Protein AF-0000000077053468 (afdb_homodimer)

InterPro domains:
  IPR000760 Inositol monophosphatase-like [PF00459] (34-292)
  IPR000760 Inositol monophosphatase-like [PR00377] (64-84)
  IPR000760 Inositol monophosphatase-like [PR00377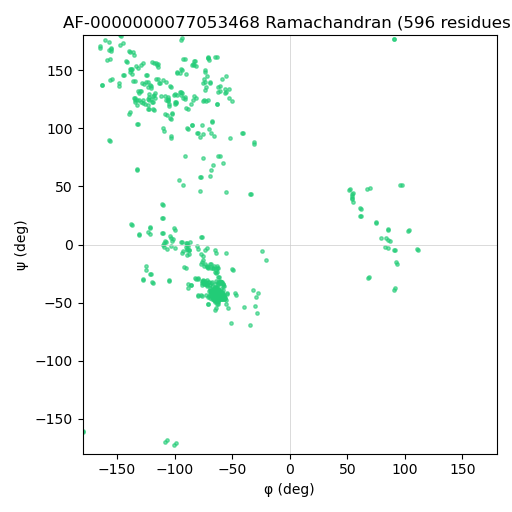] (86-102)
  IPR000760 Inositol monophosphatase-like [PR00377] (115-131)
  IPR000760 Inositol monophosphatase-like [PR00377] (164-187)
  IPR000760 Inositol monophosphatase-like [PR00377] (210-231)
  IPR000760 Inositol monophosphatase-like [PR00377] (241-265)
  IPR020583 Inositol monophosphatase, metal-binding site [PS00629] (115-128)
  IPR033942 Inositol monophosphatase [cd01639] (38-279)

Structure (mmCIF, N/CA/C/O backbone):
data_AF-0000000077053468-model_v1
#
loop_
_entity.id
_entity.type
_entity.pdbx_description
1 polymer Inositol-1-monophosphatase
#
loop_
_atom_site.group_PDB
_atom_site.id
_atom_site.type_symbol
_atom_site.label_atom_id
_atom_site.label_alt_id
_atom_site.label_comp_id
_atom_site.label_asym_id
_atom_site.label_entity_id
_atom_site.label_seq_id
_atom_site.pdbx_PDB_ins_code
_atom_site.Cartn_x
_atom_site.Cartn_y
_atom_site.Cartn_z
_atom_site.occupancy
_atom_site.B_iso_or_equiv
_atom_site.auth_seq_id
_atom_site.auth_comp_id
_atom_site.auth_asym_id
_atom_site.auth_atom_id
_atom_site.pdbx_PDB_model_num
ATOM 1 N N . MET A 1 1 ? 22.078 -57.125 -2.084 1 24.06 1 MET A N 1
ATOM 2 C CA . MET A 1 1 ? 20.906 -57 -1.238 1 24.06 1 MET A CA 1
ATOM 3 C C . MET A 1 1 ? 19.875 -56.062 -1.862 1 24.06 1 MET A C 1
ATOM 5 O O . MET A 1 1 ? 20.25 -55.031 -2.438 1 24.06 1 MET A O 1
ATOM 9 N N . PRO A 1 2 ? 18.688 -56.281 -2.004 1 25.02 2 PRO A N 1
ATOM 10 C CA . PRO A 1 2 ? 17.922 -55.594 -3.043 1 25.02 2 PRO A CA 1
ATOM 11 C C . PRO A 1 2 ? 17.875 -54.094 -2.84 1 25.02 2 PRO A C 1
ATOM 13 O O . PRO A 1 2 ? 17.953 -53.594 -1.705 1 25.02 2 PRO A O 1
ATOM 16 N N . VAL A 1 3 ? 18.297 -53 -3.66 1 28.11 3 VAL A N 1
ATOM 17 C CA . VAL A 1 3 ? 19 -51.75 -3.924 1 28.11 3 VAL A CA 1
ATOM 18 C C . VAL A 1 3 ? 18.062 -50.562 -3.695 1 28.11 3 VAL A C 1
ATOM 20 O O . VAL A 1 3 ? 17.125 -50.344 -4.461 1 28.11 3 VAL A O 1
ATOM 23 N N . PHE A 1 4 ? 17.188 -50.219 -2.518 1 30.33 4 PHE A N 1
ATOM 24 C CA . PHE A 1 4 ? 15.836 -49.719 -2.299 1 30.33 4 PHE A CA 1
ATOM 25 C C . PHE A 1 4 ? 15.703 -48.281 -2.807 1 30.33 4 PHE A C 1
ATOM 27 O O . PHE A 1 4 ? 16.188 -47.344 -2.174 1 30.33 4 PHE A O 1
ATOM 34 N N . LEU A 1 5 ? 15.734 -47.844 -4.047 1 30.38 5 LEU A N 1
ATOM 35 C CA . LEU A 1 5 ? 15.82 -46.75 -5.027 1 30.38 5 LEU A CA 1
ATOM 36 C C . LEU A 1 5 ? 14.633 -45.812 -4.891 1 30.38 5 LEU A C 1
ATOM 38 O O . LEU A 1 5 ? 13.492 -46.188 -5.141 1 30.38 5 LEU A O 1
ATOM 42 N N . LEU A 1 6 ? 14.57 -44.844 -3.785 1 34.19 6 LEU A N 1
ATOM 43 C CA . LEU A 1 6 ? 13.719 -43.75 -3.357 1 34.19 6 LEU A CA 1
ATOM 44 C C . LEU A 1 6 ? 13.102 -43.031 -4.559 1 34.19 6 LEU A C 1
ATOM 46 O O . LEU A 1 6 ? 12.297 -42.125 -4.395 1 34.19 6 LEU A O 1
ATOM 50 N N . SER A 1 7 ? 13.883 -42.812 -5.727 1 36.25 7 SER A N 1
ATOM 51 C CA . SER A 1 7 ? 13.688 -41.875 -6.84 1 36.25 7 SER A CA 1
ATOM 52 C C . SER A 1 7 ? 12.312 -42.062 -7.477 1 36.25 7 SER A C 1
ATOM 54 O O . SER A 1 7 ? 12.047 -41.531 -8.555 1 36.25 7 SER A O 1
ATOM 56 N N . ARG A 1 8 ? 11.477 -43.062 -7.152 1 41.94 8 ARG A N 1
ATOM 57 C CA . ARG A 1 8 ? 10.539 -43.375 -8.234 1 41.94 8 ARG A CA 1
ATOM 58 C C . ARG A 1 8 ? 9.398 -42.344 -8.273 1 41.94 8 ARG A C 1
ATOM 60 O O . ARG A 1 8 ? 8.336 -42.594 -7.684 1 41.94 8 ARG A O 1
ATOM 67 N N . VAL A 1 9 ? 9.773 -40.938 -8.18 1 41.59 9 VAL A N 1
ATOM 68 C CA . VAL A 1 9 ? 8.75 -39.906 -8.391 1 41.59 9 VAL A CA 1
ATOM 69 C C . VAL A 1 9 ? 8.297 -39.938 -9.852 1 41.59 9 VAL A C 1
ATOM 71 O O . VAL A 1 9 ? 9.125 -40.062 -10.758 1 41.59 9 VAL A O 1
ATOM 74 N N . PHE A 1 10 ? 7.113 -40.406 -10.344 1 42.31 10 PHE A N 1
ATOM 75 C CA . PHE A 1 10 ? 6.75 -40.281 -11.75 1 42.31 10 PHE A CA 1
ATOM 76 C C . PHE A 1 10 ? 5.684 -39.188 -11.93 1 42.31 10 PHE A C 1
ATOM 78 O O . PHE A 1 10 ? 4.93 -38.906 -11 1 42.31 10 PHE A O 1
ATOM 85 N N . ILE A 1 11 ? 5.906 -38.188 -12.742 1 39.09 11 ILE A N 1
ATOM 86 C CA . ILE A 1 11 ? 5.016 -37.094 -13.102 1 39.09 11 ILE A CA 1
ATOM 87 C C . ILE A 1 11 ? 3.943 -37.594 -14.07 1 39.09 11 ILE A C 1
ATOM 89 O O . ILE A 1 11 ? 4.258 -38.188 -15.102 1 39.09 11 ILE A O 1
ATOM 93 N N . GLU A 1 12 ? 2.758 -38 -13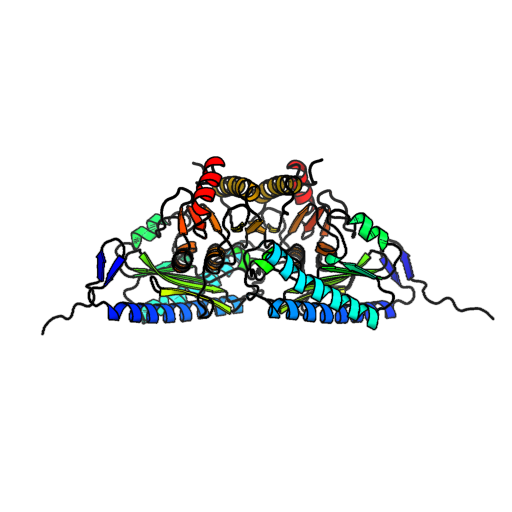.789 1 43.09 12 GLU A N 1
ATOM 94 C CA . GLU A 1 12 ? 1.658 -38.312 -14.703 1 43.09 12 GLU A CA 1
ATOM 95 C C . GLU A 1 12 ? 0.603 -37.219 -14.672 1 43.09 12 GLU A C 1
ATOM 97 O O . GLU A 1 12 ? 0.172 -36.781 -13.594 1 43.09 12 GLU A O 1
ATOM 102 N N . ASP A 1 13 ? 0.199 -36.656 -15.711 1 46.59 13 ASP A N 1
ATOM 103 C CA . ASP A 1 13 ? -0.778 -35.594 -16 1 46.59 13 ASP A CA 1
ATOM 104 C C . ASP A 1 13 ? -0.395 -34.281 -15.344 1 46.59 13 ASP A C 1
ATOM 106 O O . ASP A 1 13 ? -1.252 -33.594 -14.789 1 46.59 13 ASP A O 1
ATOM 110 N N . GLY A 1 14 ? 0.886 -34.094 -15.211 1 40.78 14 GLY A N 1
ATOM 111 C CA . GLY A 1 14 ? 1.483 -32.844 -14.695 1 40.78 14 GLY A CA 1
ATOM 112 C C . GLY A 1 14 ? 1.723 -32.906 -13.195 1 40.78 14 GLY A C 1
ATOM 113 O O . GLY A 1 14 ? 2.051 -31.875 -12.586 1 40.78 14 GLY A O 1
ATOM 114 N N . ARG A 1 15 ? 1.126 -33.781 -12.633 1 44.06 15 ARG A N 1
ATOM 115 C CA . ARG A 1 15 ? 1.241 -34.094 -11.211 1 44.06 15 ARG A CA 1
ATOM 116 C C . ARG A 1 15 ? 2.438 -35 -10.93 1 44.06 15 ARG A C 1
ATOM 118 O O . ARG A 1 15 ? 2.766 -35.875 -11.734 1 44.06 15 ARG A O 1
ATOM 125 N N . LEU A 1 16 ? 3.271 -34.688 -10.156 1 44.38 16 LEU A N 1
ATOM 126 C CA . LEU A 1 16 ? 4.426 -35.469 -9.727 1 44.38 16 LEU A CA 1
ATOM 127 C C . LEU A 1 16 ? 3.984 -36.656 -8.898 1 44.38 16 LEU A C 1
ATOM 129 O O . LEU A 1 16 ? 3.232 -36.531 -7.934 1 44.38 16 LEU A O 1
ATOM 133 N N . TYR A 1 17 ? 3.828 -37.781 -9.43 1 47 17 TYR A N 1
ATOM 134 C CA . TYR A 1 17 ? 3.549 -39.031 -8.734 1 47 17 TYR A CA 1
ATOM 135 C C . TYR A 1 17 ? 4.824 -39.625 -8.148 1 47 17 TYR A C 1
ATOM 137 O O . TYR A 1 17 ? 5.875 -39.625 -8.797 1 47 17 TYR A O 1
ATOM 145 N N . PHE A 1 18 ? 5.043 -39.375 -7.016 1 45.47 18 PHE A N 1
ATOM 146 C CA . PHE A 1 18 ? 6.199 -39.969 -6.348 1 45.47 18 PHE A CA 1
ATOM 147 C C . PHE A 1 18 ? 6.004 -41.438 -6.129 1 45.47 18 PHE A C 1
ATOM 149 O O . PHE A 1 18 ? 4.918 -41.875 -5.734 1 45.47 18 PHE A O 1
ATOM 156 N N . LEU A 1 19 ? 6.512 -42.375 -6.883 1 39.28 19 LEU A N 1
ATOM 157 C CA . LEU A 1 19 ? 6.34 -43.812 -6.621 1 39.28 19 LEU A CA 1
ATOM 158 C C . LEU A 1 19 ? 6.305 -44.094 -5.121 1 39.28 19 LEU A C 1
ATOM 160 O O . LEU A 1 19 ? 5.5 -44.906 -4.656 1 39.28 19 LEU A O 1
ATOM 164 N N . ASP A 1 20 ? 7.371 -43.969 -4.324 1 39.34 20 ASP A N 1
ATOM 165 C CA . ASP A 1 20 ? 7.191 -44.188 -2.891 1 39.34 20 ASP A CA 1
ATOM 166 C C . ASP A 1 20 ? 6.496 -43 -2.244 1 39.34 20 ASP A C 1
ATOM 168 O O . ASP A 1 20 ? 7.109 -41.938 -2.064 1 39.34 20 ASP A O 1
ATOM 172 N N . ALA A 1 21 ? 5.199 -42.75 -2.387 1 41.66 21 ALA A N 1
ATOM 173 C CA . ALA A 1 21 ? 4.137 -41.781 -2.066 1 41.66 21 ALA A CA 1
ATOM 174 C C . ALA A 1 21 ? 4.441 -41.031 -0.771 1 41.66 21 ALA A C 1
ATOM 176 O O . ALA A 1 21 ? 4.207 -39.844 -0.674 1 41.66 21 ALA A O 1
ATOM 177 N N . ASP A 1 22 ? 4.609 -41.594 0.375 1 44.97 22 ASP A N 1
ATOM 178 C CA . ASP A 1 22 ? 4.656 -41.156 1.763 1 44.97 22 ASP A CA 1
ATOM 179 C C . ASP A 1 22 ? 5.93 -40.344 2.039 1 44.97 22 ASP A C 1
ATOM 181 O O . ASP A 1 22 ? 5.934 -39.469 2.883 1 44.97 22 ASP A O 1
ATOM 185 N N . ALA A 1 23 ? 7.098 -40.688 1.528 1 47.59 23 ALA A N 1
ATOM 186 C CA . ALA A 1 23 ? 8.398 -40.094 1.835 1 47.59 23 ALA A CA 1
ATOM 187 C C . ALA A 1 23 ? 8.492 -38.656 1.307 1 47.59 23 ALA A C 1
ATOM 189 O O . ALA A 1 23 ? 9.125 -37.812 1.928 1 47.59 23 ALA A O 1
ATOM 190 N N . HIS A 1 24 ? 7.617 -38.281 0.402 1 63 24 HIS A N 1
ATOM 191 C CA . HIS A 1 24 ? 7.816 -37 -0.271 1 63 24 HIS A CA 1
ATOM 192 C C . HIS A 1 24 ? 7.211 -35.844 0.532 1 63 24 HIS A C 1
ATOM 194 O O . HIS A 1 24 ? 7.867 -34.844 0.762 1 63 24 HIS A O 1
ATOM 200 N N . PRO A 1 25 ? 6.078 -36.156 1.198 1 72.69 25 PRO A N 1
ATOM 201 C CA . PRO A 1 25 ? 5.555 -35.031 1.972 1 72.69 25 PRO A CA 1
ATOM 202 C C . PRO A 1 25 ? 6.426 -34.688 3.18 1 72.69 25 PRO A C 1
ATOM 204 O O . PRO A 1 25 ? 6.594 -33.531 3.508 1 72.69 25 PRO A O 1
ATOM 207 N N . LEU A 1 26 ? 7.02 -35.75 3.715 1 77.62 26 LEU A N 1
ATOM 208 C CA . LEU A 1 26 ? 7.844 -35.5 4.895 1 77.62 26 LEU A CA 1
ATOM 209 C C . LEU A 1 26 ? 9.133 -34.781 4.516 1 77.62 26 LEU A C 1
ATOM 211 O O . LEU A 1 26 ? 9.617 -33.938 5.266 1 77.62 26 LEU A O 1
ATOM 215 N N . VAL A 1 27 ? 9.656 -35.156 3.312 1 86.12 27 VAL A N 1
ATOM 216 C CA . VAL A 1 27 ? 10.883 -34.531 2.828 1 86.12 27 VAL A CA 1
ATOM 217 C C . VAL A 1 27 ? 10.625 -33.062 2.537 1 86.12 27 VAL A C 1
ATOM 219 O O . VAL A 1 27 ? 11.422 -32.219 2.914 1 86.12 27 VAL A O 1
ATOM 222 N N . LEU A 1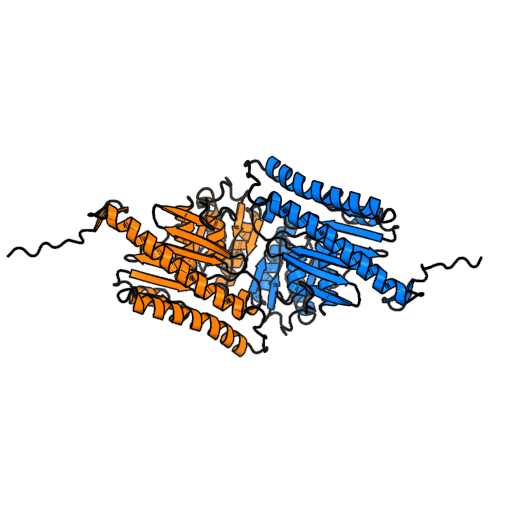 28 ? 9.477 -32.812 1.976 1 94.81 28 LEU A N 1
ATOM 223 C CA . LEU A 1 28 ? 9.148 -31.453 1.627 1 94.81 28 LEU A CA 1
ATOM 224 C C . LEU A 1 28 ? 8.859 -30.625 2.877 1 94.81 28 LEU A C 1
ATOM 226 O O . LEU A 1 28 ? 9.195 -29.438 2.941 1 94.81 28 LEU A O 1
ATOM 230 N N . LYS A 1 29 ? 8.289 -31.312 3.768 1 95.25 29 LYS A N 1
ATOM 231 C CA . LYS A 1 29 ? 8 -30.625 5.027 1 95.25 29 LYS A CA 1
ATOM 232 C C . LYS A 1 29 ? 9.289 -30.25 5.75 1 95.25 29 LYS A C 1
ATOM 234 O O . LYS A 1 29 ? 9.422 -29.125 6.262 1 95.25 29 LYS A O 1
ATOM 239 N N . GLN A 1 30 ? 10.195 -31.203 5.855 1 95.62 30 GLN A N 1
ATOM 240 C CA . GLN A 1 30 ? 11.484 -30.922 6.469 1 95.62 30 GLN A CA 1
ATOM 241 C C . GLN A 1 30 ? 12.227 -29.828 5.707 1 95.62 30 GLN A C 1
ATOM 243 O O . GLN A 1 30 ? 12.844 -28.953 6.316 1 95.62 30 GLN A O 1
ATOM 248 N N . LEU A 1 31 ? 12.172 -29.969 4.387 1 96.94 31 LEU A N 1
ATOM 249 C CA . LEU A 1 31 ? 12.805 -28.953 3.543 1 96.94 31 LEU A CA 1
ATOM 250 C C . LEU A 1 31 ? 12.211 -27.578 3.797 1 96.94 31 LEU A C 1
ATOM 252 O O . LEU A 1 31 ? 12.945 -26.594 3.943 1 96.94 31 LEU A O 1
ATOM 256 N N . CYS A 1 32 ? 10.945 -27.5 3.949 1 98.19 32 CYS A N 1
ATOM 257 C CA . CYS A 1 32 ? 10.25 -26.25 4.211 1 98.19 32 CYS A CA 1
ATOM 258 C C . CYS A 1 32 ? 10.664 -25.672 5.559 1 98.19 32 CYS A C 1
ATOM 260 O O . CYS A 1 32 ? 10.914 -24.469 5.672 1 98.19 32 CYS A O 1
ATOM 262 N N . GLU A 1 33 ? 10.773 -26.562 6.504 1 98.19 33 GLU A N 1
ATOM 263 C CA . GLU A 1 33 ? 11.211 -26.125 7.828 1 98.19 33 GLU A CA 1
ATOM 264 C C . GLU A 1 33 ? 12.625 -25.562 7.785 1 98.19 33 GLU A C 1
ATOM 266 O O . GLU A 1 33 ? 12.914 -24.531 8.406 1 98.19 33 GLU A O 1
ATOM 271 N N . ASP A 1 34 ? 13.469 -26.219 7.082 1 98.25 34 ASP A N 1
ATOM 272 C CA . ASP A 1 34 ? 14.844 -25.781 6.941 1 98.25 34 ASP A CA 1
ATOM 273 C C . ASP A 1 34 ? 14.914 -24.438 6.219 1 98.25 34 ASP A C 1
ATOM 275 O O . ASP A 1 34 ? 15.672 -23.547 6.621 1 98.25 34 ASP A O 1
ATOM 279 N N . VAL A 1 35 ? 14.125 -24.297 5.137 1 98.75 35 VAL A N 1
ATOM 280 C CA . VAL A 1 35 ? 14.117 -23.062 4.379 1 98.75 35 VAL A CA 1
ATOM 281 C C . VAL A 1 35 ? 13.594 -21.922 5.254 1 98.75 35 VAL A C 1
ATOM 283 O O . VAL A 1 35 ? 14.094 -20.797 5.184 1 98.75 35 VAL A O 1
ATOM 286 N N . GLN A 1 36 ? 12.617 -22.219 6.086 1 98.88 36 GLN A N 1
ATOM 287 C CA . GLN A 1 36 ? 12.109 -21.219 7.02 1 98.88 36 GLN A CA 1
ATOM 288 C C . GLN A 1 36 ? 13.203 -20.766 7.984 1 98.88 36 GLN A C 1
ATOM 290 O O . GLN A 1 36 ? 13.312 -19.578 8.289 1 98.88 36 GLN A O 1
ATOM 295 N N . LEU A 1 37 ? 13.945 -21.719 8.516 1 98.56 37 LEU A N 1
ATOM 296 C CA . LEU A 1 37 ? 15.047 -21.406 9.43 1 98.56 37 LEU A CA 1
ATOM 297 C C . LEU A 1 37 ? 16.062 -20.469 8.766 1 98.56 37 LEU A C 1
ATOM 299 O O . LEU A 1 37 ? 16.469 -19.469 9.359 1 98.56 37 LEU A O 1
ATOM 303 N N . VAL A 1 38 ? 16.391 -20.812 7.539 1 98.62 38 VAL A N 1
ATOM 304 C CA . VAL A 1 38 ? 17.359 -20.047 6.773 1 98.62 38 VAL A CA 1
ATOM 305 C C . VAL A 1 38 ? 16.812 -18.641 6.504 1 98.62 38 VAL A C 1
ATOM 307 O O . VAL A 1 38 ? 17.516 -17.641 6.68 1 98.62 38 VAL A O 1
ATOM 310 N N . ALA A 1 39 ? 15.555 -18.562 6.086 1 98.88 39 ALA A N 1
ATOM 311 C CA . ALA A 1 39 ? 14.914 -17.281 5.793 1 98.88 39 ALA A CA 1
ATOM 312 C C . ALA A 1 39 ? 14.859 -16.406 7.035 1 98.88 39 ALA A C 1
ATOM 314 O O . ALA A 1 39 ? 15.086 -15.195 6.949 1 98.88 39 ALA A O 1
ATOM 315 N N . ARG A 1 40 ? 14.562 -17.016 8.172 1 98.69 40 ARG A N 1
ATOM 316 C CA . ARG A 1 40 ? 14.516 -16.266 9.43 1 98.69 40 ARG A CA 1
ATOM 317 C C . ARG A 1 40 ? 15.875 -15.672 9.773 1 98.69 40 ARG A C 1
ATOM 319 O O . ARG A 1 40 ? 15.969 -14.516 10.18 1 98.69 40 ARG A O 1
ATOM 326 N N . HIS A 1 41 ? 16.984 -16.5 9.578 1 98.25 41 HIS A N 1
ATOM 327 C CA . HIS A 1 41 ? 18.328 -16 9.82 1 98.25 41 HIS A CA 1
ATOM 328 C C . HIS A 1 41 ? 18.641 -14.805 8.922 1 98.25 41 HIS A C 1
ATOM 330 O O . HIS A 1 41 ? 19.172 -13.789 9.398 1 98.25 41 HIS A O 1
ATOM 336 N N . CYS A 1 42 ? 18.25 -14.945 7.648 1 97.94 42 CYS A N 1
ATOM 337 C CA . CYS A 1 42 ? 18.484 -13.859 6.703 1 97.94 42 CYS A CA 1
ATOM 338 C C . CYS A 1 42 ? 17.719 -12.602 7.117 1 97.94 42 CYS A C 1
ATOM 340 O O . CYS A 1 42 ? 18.266 -11.5 7.07 1 97.94 42 CYS A O 1
ATOM 342 N N . GLY A 1 43 ? 16.484 -12.75 7.484 1 97.94 43 GLY A N 1
ATOM 343 C CA . GLY A 1 43 ? 15.688 -11.641 7.957 1 97.94 43 GLY A CA 1
ATOM 344 C C . GLY A 1 43 ? 16.266 -10.961 9.18 1 97.94 43 GLY A C 1
ATOM 345 O O . GLY A 1 43 ? 16.234 -9.734 9.297 1 97.94 43 GLY A O 1
ATOM 346 N N . GLU A 1 44 ? 16.766 -11.766 10.156 1 97.06 44 GLU A N 1
ATOM 347 C CA . GLU A 1 44 ? 17.406 -11.211 11.344 1 97.06 44 GLU A CA 1
ATOM 348 C C . GLU A 1 44 ? 18.641 -10.375 10.977 1 97.06 44 GLU A C 1
ATOM 350 O O . GLU A 1 44 ? 18.875 -9.328 11.586 1 97.06 44 GLU A O 1
ATOM 355 N N . THR A 1 45 ? 19.438 -10.891 9.977 1 94.56 45 THR A N 1
ATOM 356 C CA . THR A 1 45 ? 20.578 -10.141 9.477 1 94.56 45 THR A CA 1
ATOM 357 C C . THR A 1 45 ? 20.125 -8.805 8.883 1 94.56 45 THR A C 1
ATOM 359 O O . THR A 1 45 ? 20.766 -7.773 9.117 1 94.56 45 THR A O 1
ATOM 362 N N . MET A 1 46 ? 18.984 -8.812 8.109 1 94.44 46 MET A N 1
ATOM 363 C CA . MET A 1 46 ? 18.422 -7.594 7.543 1 94.44 46 MET A CA 1
ATOM 364 C C . MET A 1 46 ? 18.094 -6.586 8.641 1 94.44 46 MET A C 1
ATOM 366 O O . MET A 1 46 ? 18.438 -5.41 8.539 1 94.44 46 MET A O 1
ATOM 370 N N . LEU A 1 47 ? 17.453 -7.047 9.703 1 94.38 47 LEU A N 1
ATOM 371 C CA . LEU A 1 47 ? 17 -6.164 10.773 1 94.38 47 LEU A CA 1
ATOM 372 C C . LEU A 1 47 ? 18.188 -5.586 11.531 1 94.38 47 LEU A C 1
ATOM 374 O O . LEU A 1 47 ? 18.141 -4.449 12 1 94.38 47 LEU A O 1
ATOM 378 N N . LYS A 1 48 ? 19.297 -6.395 11.648 1 91.44 48 LYS A N 1
ATOM 379 C CA . LYS A 1 48 ? 20.516 -5.965 12.352 1 91.44 48 LYS A CA 1
ATOM 380 C C . LYS A 1 48 ? 21.109 -4.719 11.703 1 91.44 48 LYS A C 1
ATOM 382 O O . LYS A 1 48 ? 21.625 -3.838 12.398 1 91.44 48 LYS A O 1
ATOM 387 N N . TYR A 1 49 ? 20.938 -4.625 10.391 1 87.12 49 TYR A N 1
ATOM 388 C CA . TYR A 1 49 ? 21.594 -3.525 9.68 1 87.12 49 TYR A CA 1
ATOM 389 C C . TYR A 1 49 ? 20.562 -2.52 9.172 1 87.12 49 TYR A C 1
ATOM 391 O O . TYR A 1 49 ? 20.906 -1.596 8.43 1 87.12 49 TYR A O 1
ATOM 399 N N . TYR A 1 50 ? 19.328 -2.709 9.633 1 85.81 50 TYR A N 1
ATOM 400 C CA . TYR A 1 50 ? 18.219 -1.857 9.195 1 85.81 50 TYR A CA 1
ATOM 401 C C . TYR A 1 50 ? 18.375 -0.444 9.742 1 85.81 50 TYR A C 1
ATOM 403 O O . TYR A 1 50 ? 18.609 -0.259 10.945 1 85.81 50 TYR A O 1
ATOM 411 N N . GLY A 1 51 ? 18.094 0.562 9 1 74.06 51 GLY A N 1
ATOM 412 C CA . GLY A 1 51 ? 18.172 1.96 9.391 1 74.06 51 GLY A CA 1
ATOM 413 C C . GLY A 1 51 ? 19.578 2.447 9.617 1 74.06 51 GLY A C 1
ATOM 414 O O . GLY A 1 51 ? 19.812 3.645 9.805 1 74.06 51 GLY A O 1
ATOM 415 N N . HIS A 1 52 ? 20.453 1.56 10.016 1 61.38 52 HIS A N 1
ATOM 416 C CA . HIS A 1 52 ? 21.844 1.94 10.273 1 61.38 52 HIS A CA 1
ATOM 417 C C . HIS A 1 52 ? 22.641 2.043 8.977 1 61.38 52 HIS A C 1
ATOM 419 O O . HIS A 1 52 ? 23.844 2.32 9 1 61.38 52 HIS A O 1
ATOM 425 N N . ILE A 1 53 ? 21.797 1.659 8.039 1 53.09 53 ILE A N 1
ATOM 426 C CA . ILE A 1 53 ? 22.562 1.74 6.801 1 53.09 53 ILE A CA 1
ATOM 427 C C . ILE A 1 53 ? 22.859 3.201 6.469 1 53.09 53 ILE A C 1
ATOM 429 O O . ILE A 1 53 ? 21.953 3.982 6.207 1 53.09 53 ILE A O 1
ATOM 433 N N . SER A 1 54 ? 23.594 3.736 7.332 1 46.91 54 SER A N 1
ATOM 434 C CA . SER A 1 54 ? 24.062 5.098 7.086 1 46.91 54 SER A CA 1
ATOM 435 C C . SER A 1 54 ? 24.234 5.363 5.59 1 46.91 54 SER A C 1
ATOM 437 O O . SER A 1 54 ? 24.875 4.594 4.883 1 46.91 54 SER A O 1
ATOM 439 N N . VAL A 1 55 ? 23.094 5.773 4.984 1 45.09 55 VAL A N 1
ATOM 440 C CA . VAL A 1 55 ? 23.297 6.27 3.625 1 45.09 55 VAL A CA 1
ATOM 441 C C . VAL A 1 55 ? 24.641 6.984 3.521 1 45.09 55 VAL A C 1
ATOM 443 O O . VAL A 1 55 ? 24.797 8.094 4.027 1 45.09 55 VAL A O 1
ATOM 446 N N . GLU A 1 56 ? 25.562 6.664 3.918 1 40.59 56 GLU A N 1
ATOM 447 C CA . GLU A 1 56 ? 26.641 7.402 3.248 1 40.59 56 GLU A CA 1
ATOM 448 C C . GLU A 1 56 ? 26.375 7.523 1.751 1 40.59 56 GLU A C 1
ATOM 450 O O . GLU A 1 56 ? 26.047 6.531 1.093 1 40.59 56 GLU A O 1
ATOM 455 N N . HIS A 1 57 ? 25.844 8.562 1.427 1 43.31 57 HIS A N 1
ATOM 456 C CA . HIS A 1 57 ? 25.25 9.258 0.289 1 43.31 57 HIS A CA 1
ATOM 457 C C . HIS A 1 57 ? 25.797 8.711 -1.03 1 43.31 57 HIS A C 1
ATOM 459 O O . HIS A 1 57 ? 25.5 9.258 -2.098 1 43.31 57 HIS A O 1
ATOM 465 N N . THR A 1 58 ? 26.75 7.82 -1.076 1 41.81 58 THR A N 1
ATOM 466 C CA . THR A 1 58 ? 27.109 7.535 -2.463 1 41.81 58 THR A CA 1
ATOM 467 C C . THR A 1 58 ? 26.406 6.273 -2.951 1 41.81 58 THR A C 1
ATOM 469 O O . THR A 1 58 ? 26.094 5.383 -2.156 1 41.81 58 THR A O 1
ATOM 472 N N . LYS A 1 59 ? 25.828 6.41 -3.963 1 46.47 59 LYS A N 1
ATOM 473 C CA . LYS A 1 59 ? 25.266 5.301 -4.727 1 46.47 59 LYS A CA 1
ATOM 474 C C . LYS A 1 59 ? 26.062 4.023 -4.523 1 46.47 59 LYS A C 1
ATOM 476 O O . LYS A 1 59 ? 25.5 2.936 -4.402 1 46.47 59 LYS A O 1
ATOM 481 N N . ALA A 1 60 ? 27.406 4.238 -4.598 1 48 60 ALA A N 1
ATOM 482 C CA . ALA A 1 60 ? 28.359 3.154 -4.391 1 48 60 ALA A CA 1
ATOM 483 C C . ALA A 1 60 ? 28.156 2.488 -3.033 1 48 60 ALA A C 1
ATOM 485 O O . ALA A 1 60 ? 28.203 1.262 -2.92 1 48 60 ALA A O 1
ATOM 486 N N . SER A 1 61 ? 28.016 3.42 -2.107 1 49.75 61 SER A N 1
ATOM 487 C CA . SER A 1 61 ? 27.844 2.875 -0.767 1 49.75 61 SER A CA 1
ATOM 488 C C . SER A 1 61 ? 26.531 2.1 -0.655 1 49.75 61 SER A C 1
ATOM 490 O O . SER A 1 61 ? 26.469 1.066 0.016 1 49.75 61 SER A O 1
ATOM 492 N N . PHE A 1 62 ? 25.594 2.734 -1.34 1 53.03 62 PHE A N 1
ATOM 493 C CA . PHE A 1 62 ? 24.297 2.07 -1.405 1 53.03 62 PHE A CA 1
ATOM 494 C C . PHE A 1 62 ? 24.438 0.657 -1.956 1 53.03 62 PHE A C 1
ATOM 496 O O . PHE A 1 62 ? 23.922 -0.298 -1.368 1 53.03 62 PHE A O 1
ATOM 503 N N . GLN A 1 63 ? 25.078 0.682 -3.029 1 55.59 63 GLN A N 1
ATOM 504 C CA . GLN A 1 63 ? 25.312 -0.588 -3.707 1 55.59 63 GLN A CA 1
ATOM 505 C C . GLN A 1 63 ? 26.141 -1.528 -2.842 1 55.59 63 GLN A C 1
ATOM 507 O O . GLN A 1 63 ? 25.891 -2.734 -2.809 1 55.59 63 GLN A O 1
ATOM 512 N N . ASP A 1 64 ? 27 -0.805 -2.123 1 55.97 64 ASP A N 1
ATOM 513 C CA . ASP A 1 64 ? 27.906 -1.611 -1.315 1 55.97 64 ASP A CA 1
ATOM 514 C C . ASP A 1 64 ? 27.172 -2.279 -0.157 1 55.97 64 ASP A C 1
ATOM 516 O O . ASP A 1 64 ? 27.406 -3.453 0.14 1 55.97 64 ASP A O 1
ATOM 520 N N . LEU A 1 65 ? 26.453 -1.458 0.553 1 55.12 65 LEU A N 1
ATOM 521 C CA . LEU A 1 65 ? 25.812 -1.994 1.748 1 55.12 65 LEU A CA 1
ATOM 522 C C . LEU A 1 65 ? 24.781 -3.062 1.381 1 55.12 65 LEU A C 1
ATOM 524 O O . LEU A 1 65 ? 24.734 -4.117 2.018 1 55.12 65 LEU A O 1
ATOM 528 N N . VAL A 1 66 ? 23.875 -2.631 0.514 1 63.16 66 VAL A N 1
ATOM 529 C CA . VAL A 1 66 ? 22.938 -3.67 0.08 1 63.16 66 VAL A CA 1
ATOM 530 C C . VAL A 1 66 ? 23.719 -4.902 -0.372 1 63.16 66 VAL A C 1
ATOM 532 O O . VAL A 1 66 ? 23.312 -6.035 -0.113 1 63.16 66 VAL A O 1
ATOM 535 N N . THR A 1 67 ? 24.938 -4.582 -0.674 1 65.19 67 THR A N 1
ATOM 536 C CA . THR A 1 67 ? 25.781 -5.676 -1.139 1 65.19 67 THR A CA 1
ATOM 537 C C . THR A 1 67 ? 26.234 -6.551 0.031 1 65.19 67 THR A C 1
ATOM 539 O O . THR A 1 67 ? 26.188 -7.781 -0.055 1 65.19 67 THR A O 1
ATOM 542 N N . LYS A 1 68 ? 26.438 -5.855 1.266 1 79.12 68 LYS A N 1
ATOM 543 C CA . LYS A 1 68 ? 26.922 -6.676 2.377 1 79.12 68 LYS A CA 1
ATOM 544 C C . LYS A 1 68 ? 25.812 -7.59 2.898 1 79.12 68 LYS A C 1
ATOM 546 O O . LYS A 1 68 ? 26.047 -8.773 3.145 1 79.12 68 LYS A O 1
ATOM 551 N N . VAL A 1 69 ? 24.641 -7.094 3.045 1 88.38 69 VAL A N 1
ATOM 552 C CA . VAL A 1 69 ? 23.531 -7.883 3.576 1 88.38 69 VAL A CA 1
ATOM 553 C C . VAL A 1 69 ? 23.109 -8.938 2.557 1 88.38 69 VAL A C 1
ATOM 555 O O . VAL A 1 69 ? 22.953 -10.109 2.896 1 88.38 69 VAL A O 1
ATOM 558 N N . ASP A 1 70 ? 23.016 -8.516 1.331 1 88.94 70 ASP A N 1
ATOM 559 C CA . ASP A 1 70 ? 22.625 -9.438 0.268 1 88.94 70 ASP A CA 1
ATOM 560 C C . ASP A 1 70 ? 23.641 -10.562 0.104 1 88.94 70 ASP A C 1
ATOM 562 O O . ASP A 1 70 ? 23.281 -11.742 0.104 1 88.94 70 ASP A O 1
ATOM 566 N N . THR A 1 71 ? 24.859 -10.188 -0.015 1 88.81 71 THR A N 1
ATOM 567 C CA . THR A 1 71 ? 25.922 -11.164 -0.226 1 88.81 71 THR A CA 1
ATOM 568 C C . THR A 1 71 ? 26.125 -12.031 1.017 1 88.81 71 THR A C 1
ATOM 570 O O . THR A 1 71 ? 26.328 -13.242 0.911 1 88.81 71 THR A O 1
ATOM 573 N N . GLY A 1 72 ? 26.062 -11.375 2.229 1 92.69 72 GLY A N 1
ATOM 574 C CA . GLY A 1 72 ? 26.188 -12.141 3.461 1 92.69 72 GLY A CA 1
ATOM 575 C C . GLY A 1 72 ? 25.078 -13.164 3.639 1 92.69 72 GLY A C 1
ATOM 576 O O . GLY A 1 72 ? 25.344 -14.305 4.031 1 92.69 72 GLY A O 1
ATOM 577 N N . ASN A 1 73 ? 23.891 -12.75 3.393 1 96.06 73 ASN A N 1
ATOM 578 C CA . ASN A 1 73 ? 22.766 -13.656 3.479 1 96.06 73 ASN A CA 1
ATOM 579 C C . ASN A 1 73 ? 22.891 -14.812 2.49 1 96.06 73 ASN A C 1
ATOM 581 O O . ASN A 1 73 ? 22.641 -15.969 2.842 1 96.06 73 ASN A O 1
ATOM 585 N N . GLN A 1 74 ? 23.297 -14.523 1.227 1 95.31 74 GLN A N 1
ATOM 586 C CA . GLN A 1 74 ? 23.438 -15.602 0.254 1 95.31 74 GLN A CA 1
ATOM 587 C C . GLN A 1 74 ? 24.547 -16.562 0.656 1 95.31 74 GLN A C 1
ATOM 589 O O . GLN A 1 74 ? 24.438 -17.766 0.463 1 95.31 74 GLN A O 1
ATOM 594 N N . GLU A 1 75 ? 25.609 -16.047 1.214 1 95.5 75 GLU A N 1
ATOM 595 C CA . GLU A 1 75 ? 26.688 -16.906 1.694 1 95.5 75 GLU A CA 1
ATOM 596 C C . GLU A 1 75 ? 26.219 -17.828 2.82 1 95.5 75 GLU A C 1
ATOM 598 O O . GLU A 1 75 ? 26.609 -18.984 2.889 1 95.5 75 GLU A O 1
ATOM 603 N N . TYR A 1 76 ? 25.422 -17.312 3.645 1 97.25 76 TYR A N 1
ATOM 604 C CA . TYR A 1 76 ? 24.844 -18.141 4.703 1 97.25 76 TYR A CA 1
ATOM 605 C C . TYR A 1 76 ? 24.016 -19.281 4.121 1 97.25 76 TYR A C 1
ATOM 607 O O . TYR A 1 76 ? 24.125 -20.422 4.57 1 97.25 76 TYR A O 1
ATOM 615 N N . VAL A 1 77 ? 23.188 -18.938 3.15 1 97.94 77 VAL A N 1
ATOM 616 C CA . VAL A 1 77 ? 22.375 -19.953 2.498 1 97.94 77 VAL A CA 1
ATOM 617 C C . VAL A 1 77 ? 23.266 -21.031 1.891 1 97.94 77 VAL A C 1
ATOM 619 O O . VAL A 1 77 ? 23.031 -22.234 2.074 1 97.94 77 VAL A O 1
ATOM 622 N N . LYS A 1 78 ? 24.297 -20.625 1.245 1 96.75 78 LYS A N 1
ATOM 623 C CA . LYS A 1 78 ? 25.234 -21.562 0.618 1 96.75 78 LYS A CA 1
ATOM 624 C C . LYS A 1 78 ? 25.875 -22.484 1.653 1 96.75 78 LYS A C 1
ATOM 626 O O . LYS A 1 78 ? 25.969 -23.688 1.434 1 96.75 78 LYS A O 1
ATOM 631 N N . LYS A 1 79 ? 26.281 -21.906 2.682 1 97.75 79 LYS A N 1
ATOM 632 C CA . LYS A 1 79 ? 26.906 -22.688 3.742 1 97.75 79 LYS A CA 1
ATOM 633 C C . LYS A 1 79 ? 25.922 -23.703 4.32 1 97.75 79 LYS A C 1
ATOM 635 O O . LYS A 1 79 ? 26.281 -24.875 4.543 1 97.75 79 LYS A O 1
ATOM 640 N N . TYR A 1 80 ? 24.719 -23.234 4.57 1 98.06 80 TYR A N 1
ATOM 641 C CA . TYR A 1 80 ? 23.688 -24.125 5.082 1 98.06 80 TYR A CA 1
ATOM 642 C C . TYR A 1 80 ? 23.438 -25.281 4.121 1 98.06 80 TYR A C 1
ATOM 644 O O . TYR A 1 80 ? 23.359 -26.438 4.543 1 98.06 80 TYR A O 1
ATOM 652 N N . MET A 1 81 ? 23.312 -25.016 2.828 1 96.94 81 MET A N 1
ATOM 653 C CA . MET A 1 81 ? 23.094 -26.031 1.801 1 96.94 81 MET A CA 1
ATOM 654 C C . MET A 1 81 ? 24.25 -27.016 1.764 1 96.94 81 MET A C 1
ATOM 656 O O . MET A 1 81 ? 24.047 -28.234 1.681 1 96.94 81 MET A O 1
ATOM 660 N N . ALA A 1 82 ? 25.469 -26.5 1.788 1 95.94 82 ALA A N 1
ATOM 661 C CA . ALA A 1 82 ? 26.641 -27.359 1.727 1 95.94 82 ALA A CA 1
ATOM 662 C C . ALA A 1 82 ? 26.656 -28.375 2.869 1 95.94 82 ALA A C 1
ATOM 664 O O . ALA A 1 82 ? 27.078 -29.516 2.691 1 95.94 82 ALA A O 1
ATOM 665 N N . GLU A 1 83 ? 26.172 -27.938 3.92 1 97.06 83 GLU A N 1
ATOM 666 C CA . GLU A 1 83 ? 26.172 -28.781 5.105 1 97.06 83 GLU A CA 1
ATOM 667 C C . GLU A 1 83 ? 25.031 -29.797 5.07 1 97.06 83 GLU A C 1
ATOM 669 O O . GLU A 1 83 ? 25.219 -30.984 5.348 1 97.06 83 GLU A O 1
ATOM 674 N N . LYS A 1 84 ? 23.891 -29.359 4.711 1 96.56 84 LYS A N 1
ATOM 675 C CA . LYS A 1 84 ? 22.703 -30.188 4.887 1 96.56 84 LYS A CA 1
ATOM 676 C C . LYS A 1 84 ? 22.234 -30.781 3.557 1 96.56 84 LYS A C 1
ATOM 678 O O . LYS A 1 84 ? 21.641 -31.844 3.518 1 96.56 84 LYS A O 1
ATOM 683 N N . TYR A 1 85 ? 22.484 -30.016 2.498 1 96.06 85 TYR A N 1
ATOM 684 C CA . TYR A 1 85 ? 22.031 -30.422 1.171 1 96.06 85 TYR A CA 1
ATOM 685 C C . TYR A 1 85 ? 23.141 -30.281 0.142 1 96.06 85 TYR A C 1
ATOM 687 O O . TYR A 1 85 ? 22.984 -29.562 -0.854 1 96.06 85 TYR A O 1
ATOM 695 N N . PRO A 1 86 ? 24.156 -31.047 0.3 1 95.69 86 PRO A N 1
ATOM 696 C CA . PRO A 1 86 ? 25.344 -30.859 -0.542 1 95.69 86 PRO A CA 1
ATOM 697 C C . PRO A 1 86 ? 25.062 -31.109 -2.021 1 95.69 86 PRO A C 1
ATOM 699 O O . PRO A 1 86 ? 25.797 -30.625 -2.885 1 95.69 86 PRO A O 1
ATOM 702 N N . ASP A 1 87 ? 23.984 -31.828 -2.357 1 94.88 87 ASP A N 1
ATOM 703 C CA . ASP A 1 87 ? 23.703 -32.156 -3.752 1 94.88 87 ASP A CA 1
ATOM 704 C C . ASP A 1 87 ? 22.781 -31.094 -4.387 1 94.88 87 ASP A C 1
ATOM 706 O O . ASP A 1 87 ? 22.547 -31.125 -5.594 1 94.88 87 ASP A O 1
ATOM 710 N N . HIS A 1 88 ? 22.344 -30.203 -3.582 1 95.88 88 HIS A N 1
ATOM 711 C CA . HIS A 1 88 ? 21.516 -29.141 -4.117 1 95.88 88 HIS A CA 1
ATOM 712 C C . HIS A 1 88 ? 22.359 -28.016 -4.703 1 95.88 88 HIS A C 1
ATOM 714 O O . HIS A 1 88 ? 23.531 -27.859 -4.34 1 95.88 88 HIS A O 1
ATOM 720 N N . VAL A 1 89 ? 21.703 -27.312 -5.633 1 96.94 89 VAL A N 1
ATOM 721 C CA . VAL A 1 89 ? 22.422 -26.203 -6.238 1 96.94 89 VAL A CA 1
ATOM 722 C C . VAL A 1 89 ? 21.688 -24.891 -5.977 1 96.94 89 VAL A C 1
ATOM 724 O O . VAL A 1 89 ? 20.484 -24.906 -5.723 1 96.94 89 VAL A O 1
ATOM 727 N N . LEU A 1 90 ? 22.531 -23.797 -6.066 1 96.31 90 LEU A N 1
ATOM 728 C CA . LEU A 1 90 ? 21.984 -22.469 -5.801 1 96.31 90 LEU A CA 1
ATOM 729 C C . LEU A 1 90 ? 21.844 -21.672 -7.094 1 96.31 90 LEU A C 1
ATOM 731 O O . LEU A 1 90 ? 22.766 -21.625 -7.902 1 96.31 90 LEU A O 1
ATOM 735 N N . LEU A 1 91 ? 20.641 -21.219 -7.344 1 95.12 91 LEU A N 1
ATOM 736 C CA . LEU A 1 91 ? 20.359 -20.141 -8.273 1 95.12 91 LEU A CA 1
ATOM 737 C C . LEU A 1 91 ? 20.062 -18.844 -7.523 1 95.12 91 LEU A C 1
ATOM 739 O O . LEU A 1 91 ? 18.906 -18.578 -7.18 1 95.12 91 LEU A O 1
ATOM 743 N N . GLY A 1 92 ? 21.172 -18.125 -7.34 1 92.5 92 GLY A N 1
ATOM 744 C CA . GLY A 1 92 ? 21.078 -16.969 -6.461 1 92.5 92 GLY A CA 1
ATOM 745 C C . GLY A 1 92 ? 21.25 -15.648 -7.188 1 92.5 92 GLY A C 1
ATOM 746 O O . GLY A 1 92 ? 22.062 -15.539 -8.102 1 92.5 92 GLY A O 1
ATOM 747 N N . GLU A 1 93 ? 20.438 -14.656 -6.809 1 81.56 93 GLU A N 1
ATOM 748 C CA . GLU A 1 93 ? 20.469 -13.32 -7.406 1 81.56 93 GLU A CA 1
ATOM 749 C C . GLU A 1 93 ? 21.891 -12.781 -7.5 1 81.56 93 GLU A C 1
ATOM 751 O O . GLU A 1 93 ? 22.297 -12.266 -8.547 1 81.56 93 GLU A O 1
ATOM 756 N N . GLU A 1 94 ? 22.688 -12.977 -6.469 1 80.5 94 GLU A N 1
ATOM 757 C CA . GLU A 1 94 ? 23.984 -12.32 -6.355 1 80.5 94 GLU A CA 1
ATOM 758 C C . GLU A 1 94 ? 25.031 -12.984 -7.254 1 80.5 94 GLU A C 1
ATOM 760 O O . GLU A 1 94 ? 26.109 -12.438 -7.461 1 80.5 94 GLU A O 1
ATOM 765 N N . ASP A 1 95 ? 24.656 -14.109 -7.84 1 84 95 ASP A N 1
ATOM 766 C CA . ASP A 1 95 ? 25.594 -14.836 -8.703 1 84 95 ASP A CA 1
ATOM 767 C C . ASP A 1 95 ? 25.266 -14.602 -10.172 1 84 95 ASP A C 1
ATOM 769 O O . ASP A 1 95 ? 25.969 -15.102 -11.055 1 84 95 ASP A O 1
ATOM 773 N N . VAL A 1 96 ? 24.203 -13.836 -10.352 1 82.06 96 VAL A N 1
ATOM 774 C CA . VAL A 1 96 ? 23.734 -13.758 -11.727 1 82.06 96 VAL A CA 1
ATOM 775 C C . VAL A 1 96 ? 23.734 -12.297 -12.188 1 82.06 96 VAL A C 1
ATOM 777 O O . VAL A 1 96 ? 23.156 -11.438 -11.508 1 82.06 96 VAL A O 1
ATOM 780 N N . GLU A 1 97 ? 24.359 -12.086 -13.383 1 79.5 97 GLU A N 1
ATOM 781 C CA . GLU A 1 97 ? 24.344 -10.75 -13.984 1 79.5 97 GLU A CA 1
ATOM 782 C C . GLU A 1 97 ? 22.969 -10.445 -14.57 1 79.5 97 GLU A C 1
ATOM 784 O O . GLU A 1 97 ? 22.312 -11.328 -15.125 1 79.5 97 GLU A O 1
ATOM 789 N N . TRP A 1 98 ? 22.609 -9.172 -14.391 1 77 98 TRP A N 1
ATOM 790 C CA . TRP A 1 98 ? 21.312 -8.75 -14.93 1 77 98 TRP A CA 1
ATOM 791 C C . TRP A 1 98 ? 21.203 -9.109 -16.406 1 77 98 TRP A C 1
ATOM 793 O O . TRP A 1 98 ? 22.156 -8.922 -17.172 1 77 98 TRP A O 1
ATOM 803 N N . GLY A 1 99 ? 20.047 -9.672 -16.734 1 80.56 99 GLY A N 1
ATOM 804 C CA . GLY A 1 99 ? 19.797 -10.008 -18.125 1 80.56 99 GLY A CA 1
ATOM 805 C C . GLY A 1 99 ? 20.234 -11.406 -18.5 1 80.56 99 GLY A C 1
ATOM 806 O O . GLY A 1 99 ? 20.031 -11.852 -19.625 1 80.56 99 GLY A O 1
ATOM 807 N N . HIS A 1 100 ? 20.844 -12.109 -17.641 1 85.62 100 HIS A N 1
ATOM 808 C CA . HIS A 1 100 ? 21.328 -13.445 -17.922 1 85.62 100 HIS A CA 1
ATOM 809 C C . HIS A 1 100 ? 20.531 -14.508 -17.172 1 85.62 100 HIS A C 1
ATOM 811 O O . HIS A 1 100 ? 21.094 -15.523 -16.75 1 85.62 100 HIS A O 1
ATOM 817 N N . ASP A 1 101 ? 19.25 -14.25 -17 1 88.31 101 ASP A N 1
ATOM 818 C CA . ASP A 1 101 ? 18.375 -15.117 -16.219 1 88.31 101 ASP A CA 1
ATOM 819 C C . ASP A 1 101 ? 18.281 -16.5 -16.844 1 88.31 101 ASP A C 1
ATOM 821 O O . ASP A 1 101 ? 18.469 -17.516 -16.156 1 88.31 101 ASP A O 1
ATOM 825 N N . LEU A 1 102 ? 18.031 -16.578 -18.141 1 90.62 102 LEU A N 1
ATOM 826 C CA . LEU A 1 102 ? 17.875 -17.859 -18.812 1 90.62 102 LEU A CA 1
ATOM 827 C C . LEU A 1 102 ? 19.172 -18.656 -18.781 1 90.62 102 LEU A C 1
ATOM 829 O O . LEU A 1 102 ? 19.156 -19.875 -18.562 1 90.62 102 LEU A O 1
ATOM 833 N N . GLU A 1 103 ? 20.234 -17.953 -18.984 1 90.5 103 GLU A N 1
ATOM 834 C CA . GLU A 1 103 ? 21.531 -18.625 -18.906 1 90.5 103 GLU A CA 1
ATOM 835 C C . GLU A 1 103 ? 21.781 -19.188 -17.516 1 90.5 103 GLU A C 1
ATOM 837 O O . GLU A 1 103 ? 22.312 -20.297 -17.375 1 90.5 103 GLU A O 1
ATOM 842 N N . ALA A 1 104 ? 21.375 -18.469 -16.594 1 92.75 104 ALA A N 1
ATOM 843 C CA . ALA A 1 104 ? 21.547 -18.922 -15.219 1 92.75 104 ALA A CA 1
ATOM 844 C C . ALA A 1 104 ? 20.703 -20.156 -14.93 1 92.75 104 ALA A C 1
ATOM 846 O O . ALA A 1 104 ? 21.172 -21.109 -14.297 1 92.75 104 ALA A O 1
ATOM 847 N N . ILE A 1 105 ? 19.484 -20.141 -15.375 1 93.62 105 ILE A N 1
ATOM 848 C CA . ILE A 1 105 ? 18.609 -21.281 -15.195 1 93.62 105 ILE A CA 1
ATOM 849 C C . ILE A 1 105 ? 19.172 -22.5 -15.938 1 93.62 105 ILE A C 1
ATOM 851 O O . ILE A 1 105 ? 19.234 -23.594 -15.391 1 93.62 105 ILE A O 1
ATOM 855 N N . ASN A 1 106 ? 19.578 -22.25 -17.141 1 93.94 106 ASN A N 1
ATOM 856 C CA . ASN A 1 106 ? 20.125 -23.328 -17.938 1 93.94 106 ASN A CA 1
ATOM 857 C C . ASN A 1 106 ? 21.344 -23.969 -17.281 1 93.94 106 ASN A C 1
ATOM 859 O O . ASN A 1 106 ? 21.562 -25.172 -17.375 1 93.94 106 ASN A O 1
ATOM 863 N N . ALA A 1 107 ? 22.078 -23.203 -16.578 1 93.38 107 ALA A N 1
ATOM 864 C CA . ALA A 1 107 ? 23.312 -23.688 -15.961 1 93.38 107 ALA A CA 1
ATOM 865 C C . ALA A 1 107 ? 23.016 -24.672 -14.836 1 93.38 107 ALA A C 1
ATOM 867 O O . ALA A 1 107 ? 23.875 -25.484 -14.461 1 93.38 107 ALA A O 1
ATOM 868 N N . VAL A 1 108 ? 21.734 -24.625 -14.391 1 93.19 108 VAL A N 1
ATOM 869 C CA . VAL A 1 108 ? 21.422 -25.516 -13.273 1 93.19 108 VAL A CA 1
ATOM 870 C C . VAL A 1 108 ? 20.266 -26.438 -13.648 1 93.19 108 VAL A C 1
ATOM 872 O O . VAL A 1 108 ? 19.719 -27.141 -12.797 1 93.19 108 VAL A O 1
ATOM 875 N N . SER A 1 109 ? 19.922 -26.453 -14.852 1 91.31 109 SER A N 1
ATOM 876 C CA . SER A 1 109 ? 18.734 -27.172 -15.289 1 91.31 109 SER A CA 1
ATOM 877 C C . SER A 1 109 ? 18.906 -28.672 -15.164 1 91.31 109 SER A C 1
ATOM 879 O O . SER A 1 109 ? 17.922 -29.422 -15.109 1 91.31 109 SER A O 1
ATOM 881 N N . ASP A 1 110 ? 20.047 -29.141 -15.094 1 91.56 110 ASP A N 1
ATOM 882 C CA . ASP A 1 110 ? 20.297 -30.578 -15.008 1 91.56 110 ASP A CA 1
ATOM 883 C C . ASP A 1 110 ? 20.312 -31.047 -13.555 1 91.56 110 ASP A C 1
ATOM 885 O O . ASP A 1 110 ? 20.375 -32.25 -13.281 1 91.56 110 ASP A O 1
ATOM 889 N N . LYS A 1 111 ? 20.203 -30.125 -12.766 1 93.12 111 LYS A N 1
ATOM 890 C CA . LYS A 1 111 ? 20.203 -30.484 -11.344 1 93.12 111 LYS A CA 1
ATOM 891 C C . LYS A 1 111 ? 18.797 -30.75 -10.852 1 93.12 111 LYS A C 1
ATOM 893 O O . LYS A 1 111 ? 17.844 -30.094 -11.266 1 93.12 111 LYS A O 1
ATOM 898 N N . GLU A 1 112 ? 18.703 -31.656 -9.93 1 94.12 112 GLU A N 1
ATOM 899 C CA . GLU A 1 112 ? 17.422 -32.125 -9.414 1 94.12 112 GLU A CA 1
ATOM 900 C C . GLU A 1 112 ? 16.812 -31.109 -8.445 1 94.12 112 GLU A C 1
ATOM 902 O O . GLU A 1 112 ? 15.609 -30.844 -8.492 1 94.12 112 GLU A O 1
ATOM 907 N N . TRP A 1 113 ? 17.734 -30.609 -7.59 1 96.06 113 TRP A N 1
ATOM 908 C CA . TRP A 1 113 ? 17.297 -29.703 -6.543 1 96.06 113 TRP A CA 1
ATOM 909 C C . TRP A 1 113 ? 17.969 -28.344 -6.672 1 96.06 113 TRP A C 1
ATOM 911 O O . TRP A 1 113 ? 19.203 -28.25 -6.625 1 96.06 113 TRP A O 1
ATOM 921 N N . ILE A 1 114 ? 17.031 -27.422 -6.785 1 97.56 114 ILE A N 1
ATOM 922 C CA . ILE A 1 114 ? 17.562 -26.078 -7.004 1 97.56 114 ILE A CA 1
ATOM 923 C C . ILE A 1 114 ? 16.953 -25.125 -5.977 1 97.56 114 ILE A C 1
ATOM 925 O O . ILE A 1 114 ? 15.734 -25.016 -5.852 1 97.56 114 ILE A O 1
ATOM 929 N N . TRP A 1 115 ? 17.875 -24.438 -5.227 1 98.44 115 TRP A N 1
ATOM 930 C CA . TRP A 1 115 ? 17.438 -23.328 -4.375 1 98.44 115 TRP A CA 1
ATOM 931 C C . TRP A 1 115 ? 17.484 -22.016 -5.137 1 98.44 115 TRP A C 1
ATOM 933 O O . TRP A 1 115 ? 18.562 -21.578 -5.586 1 98.44 115 TRP A O 1
ATOM 943 N N . ILE A 1 116 ? 16.312 -21.422 -5.293 1 98.31 116 ILE A N 1
ATOM 944 C CA . ILE A 1 116 ? 16.172 -20.141 -5.965 1 98.31 116 ILE A CA 1
ATOM 945 C C . ILE A 1 116 ? 16 -19.031 -4.93 1 98.31 116 ILE A C 1
ATOM 947 O O . ILE A 1 116 ? 14.945 -18.938 -4.285 1 98.31 116 ILE A O 1
ATOM 951 N N . VAL A 1 117 ? 17.109 -18.156 -4.891 1 98.25 117 VAL A N 1
ATOM 952 C CA . VAL A 1 117 ? 17.203 -17.375 -3.658 1 98.25 117 VAL A CA 1
ATOM 953 C C . VAL A 1 117 ? 17.375 -15.898 -3.992 1 98.25 117 VAL A C 1
ATOM 955 O O . VAL A 1 117 ? 18.266 -15.531 -4.766 1 98.25 117 VAL A O 1
ATOM 958 N N . ASP A 1 118 ? 16.469 -15.102 -3.486 1 97.31 118 ASP A N 1
ATOM 959 C CA . ASP A 1 118 ? 16.656 -13.664 -3.311 1 97.31 118 ASP A CA 1
ATOM 960 C C . ASP A 1 118 ? 16.797 -13.305 -1.835 1 97.31 118 ASP A C 1
ATOM 962 O O . ASP A 1 118 ? 15.812 -13.234 -1.106 1 97.31 118 ASP A O 1
ATOM 966 N N . PRO A 1 119 ? 18.125 -13.172 -1.48 1 95.81 119 PRO A N 1
ATOM 967 C CA . PRO A 1 119 ? 18.359 -12.961 -0.049 1 95.81 119 PRO A CA 1
ATOM 968 C C . PRO A 1 119 ? 17.734 -11.672 0.466 1 95.81 119 PRO A C 1
ATOM 970 O O . PRO A 1 119 ? 17.5 -11.523 1.67 1 95.81 119 PRO A O 1
ATOM 973 N N . LEU A 1 120 ? 17.453 -10.773 -0.38 1 95.06 120 LEU A N 1
ATOM 974 C CA . LEU A 1 120 ? 16.859 -9.484 -0.047 1 95.06 120 LEU A CA 1
ATOM 975 C C . LEU A 1 120 ? 16.125 -8.891 -1.252 1 95.06 120 LEU A C 1
ATOM 977 O O . LEU A 1 120 ? 16.734 -8.148 -2.039 1 95.06 120 LEU A O 1
ATOM 981 N N . ASP A 1 121 ? 14.844 -9.203 -1.432 1 95.19 121 ASP A N 1
ATOM 982 C CA . ASP A 1 121 ? 14.016 -8.609 -2.471 1 95.19 121 ASP A CA 1
ATOM 983 C C . ASP A 1 121 ? 13.492 -7.238 -2.039 1 95.19 121 ASP A C 1
ATOM 985 O O . ASP A 1 121 ? 12.867 -7.109 -0.985 1 95.19 121 ASP A O 1
ATOM 989 N N . GLY A 1 122 ? 13.703 -6.242 -2.811 1 93.44 122 GLY A N 1
ATOM 990 C CA . GLY A 1 122 ? 13.383 -4.867 -2.459 1 93.44 122 GLY A CA 1
ATOM 991 C C . GLY A 1 122 ? 14.578 -4.098 -1.928 1 93.44 122 GLY A C 1
ATOM 992 O O . GLY A 1 122 ? 14.5 -3.463 -0.873 1 93.44 122 GLY A O 1
ATOM 993 N N . THR A 1 123 ? 15.68 -4.18 -2.754 1 89.81 123 THR A N 1
ATOM 994 C CA . THR A 1 123 ? 16.938 -3.557 -2.35 1 89.81 123 THR A CA 1
ATOM 995 C C . THR A 1 123 ? 16.75 -2.053 -2.164 1 89.81 123 THR A C 1
ATOM 997 O O . THR A 1 123 ? 17.25 -1.478 -1.193 1 89.81 123 THR A O 1
ATOM 1000 N N . THR A 1 124 ? 16.031 -1.389 -3.086 1 91.31 124 THR A N 1
ATOM 1001 C CA . THR A 1 124 ? 15.766 0.04 -2.953 1 91.31 124 THR A CA 1
ATOM 1002 C C . THR A 1 124 ? 15.016 0.336 -1.66 1 91.31 124 THR A C 1
ATOM 1004 O O . THR A 1 124 ? 15.336 1.296 -0.955 1 91.31 124 THR A O 1
ATOM 1007 N N . ASN A 1 125 ? 13.969 -0.506 -1.38 1 94.62 125 ASN A N 1
ATOM 1008 C CA . ASN A 1 125 ? 13.266 -0.358 -0.113 1 94.62 125 ASN A CA 1
ATOM 1009 C C . ASN A 1 125 ? 14.219 -0.413 1.074 1 94.62 125 ASN A C 1
ATOM 1011 O O . ASN A 1 125 ? 14.125 0.404 1.992 1 94.62 125 ASN A O 1
ATOM 1015 N N . TYR A 1 126 ? 15.164 -1.318 1.048 1 93.19 126 TYR A N 1
ATOM 1016 C CA . TYR A 1 126 ? 16.094 -1.522 2.152 1 93.19 126 TYR A CA 1
ATOM 1017 C C . TYR A 1 126 ? 17 -0.312 2.332 1 93.19 126 TYR A C 1
ATOM 1019 O O . TYR A 1 126 ? 17.188 0.167 3.451 1 93.19 126 TYR A O 1
ATOM 1027 N N . VAL A 1 127 ? 17.484 0.149 1.216 1 89.12 127 VAL A N 1
ATOM 1028 C CA . VAL A 1 127 ? 18.391 1.299 1.222 1 89.12 127 VAL A CA 1
ATOM 1029 C C . VAL A 1 127 ? 17.656 2.529 1.745 1 89.12 127 VAL A C 1
ATOM 1031 O O . VAL A 1 127 ? 18.234 3.354 2.453 1 89.12 127 VAL A O 1
ATOM 1034 N N . TYR A 1 128 ? 16.359 2.596 1.503 1 92.25 128 TYR A N 1
ATOM 1035 C CA . TYR A 1 128 ? 15.547 3.742 1.895 1 92.25 128 TYR A CA 1
ATOM 1036 C C . TYR A 1 128 ? 14.883 3.502 3.244 1 92.25 128 TYR A C 1
ATOM 1038 O O . TYR A 1 128 ? 14.07 4.316 3.697 1 92.25 128 TYR A O 1
ATOM 1046 N N . SER A 1 129 ? 15.125 2.387 3.879 1 93.31 129 SER A N 1
ATOM 1047 C CA . SER A 1 129 ? 14.57 2.006 5.176 1 93.31 129 SER A CA 1
ATOM 1048 C C . SER A 1 129 ? 13.055 1.897 5.117 1 93.31 129 SER A C 1
ATOM 1050 O O . SER A 1 129 ? 12.367 2.209 6.094 1 93.31 129 SER A O 1
ATOM 1052 N N . LEU A 1 130 ? 12.57 1.646 3.889 1 95.69 130 LEU A N 1
ATOM 1053 C CA . LEU A 1 130 ? 11.18 1.208 3.791 1 95.69 130 LEU A CA 1
ATOM 1054 C C . LEU A 1 130 ? 11.023 -0.228 4.281 1 95.69 130 LEU A C 1
ATOM 1056 O O . LEU A 1 130 ? 11.75 -1.122 3.832 1 95.69 130 LEU A O 1
ATOM 1060 N N . PRO A 1 131 ? 10.164 -0.433 5.242 1 96.69 131 PRO A N 1
ATOM 1061 C CA . PRO A 1 131 ? 10.016 -1.779 5.801 1 96.69 131 PRO A CA 1
ATOM 1062 C C . PRO A 1 131 ? 9.203 -2.707 4.898 1 96.69 131 PRO A C 1
ATOM 1064 O O . PRO A 1 131 ? 8.211 -3.285 5.34 1 96.69 131 PRO A O 1
ATOM 1067 N N . LEU A 1 132 ? 9.734 -2.869 3.602 1 97.81 132 LEU A N 1
ATOM 1068 C CA . LEU A 1 132 ? 8.984 -3.568 2.564 1 97.81 132 LEU A CA 1
ATOM 1069 C C . LEU A 1 132 ? 9.898 -4.496 1.767 1 97.81 132 LEU A C 1
ATOM 1071 O O . LEU A 1 132 ? 9.594 -4.844 0.625 1 97.81 132 LEU A O 1
ATOM 1075 N N . SER A 1 133 ? 11.109 -4.828 2.324 1 96.38 133 SER A N 1
ATOM 1076 C CA . SER A 1 133 ? 11.977 -5.84 1.732 1 96.38 133 SER A CA 1
ATOM 1077 C C . SER A 1 133 ? 11.812 -7.188 2.426 1 96.38 133 SER A C 1
ATOM 1079 O O . SER A 1 133 ? 11.539 -7.242 3.627 1 96.38 133 SER A O 1
ATOM 1081 N N . VAL A 1 134 ? 11.984 -8.203 1.629 1 98.44 134 VAL A N 1
ATOM 1082 C CA . VAL A 1 134 ? 11.742 -9.539 2.18 1 98.44 134 VAL A CA 1
ATOM 1083 C C . VAL A 1 134 ? 12.805 -10.508 1.682 1 98.44 134 VAL A C 1
ATOM 1085 O O . VAL A 1 134 ? 13.578 -10.18 0.778 1 98.44 134 VAL A O 1
ATOM 1088 N N . VAL A 1 135 ? 12.875 -11.688 2.34 1 98.56 135 VAL A N 1
ATOM 1089 C CA . VAL A 1 135 ? 13.648 -12.828 1.878 1 98.56 135 VAL A CA 1
ATOM 1090 C C . VAL A 1 135 ? 12.758 -13.773 1.069 1 98.56 135 VAL A C 1
ATOM 1092 O O . VAL A 1 135 ? 11.641 -14.078 1.481 1 98.56 135 VAL A O 1
ATOM 1095 N N . SER A 1 136 ? 13.211 -14.125 -0.112 1 98.81 136 SER A N 1
ATOM 1096 C CA . SER A 1 136 ? 12.461 -15.047 -0.959 1 98.81 136 SER A CA 1
ATOM 1097 C C . SER A 1 136 ? 13.297 -16.266 -1.33 1 98.81 136 SER A C 1
ATOM 1099 O O . SER A 1 136 ? 14.359 -16.141 -1.935 1 98.81 136 SER A O 1
ATOM 1101 N N . ILE A 1 137 ? 12.844 -17.484 -0.962 1 98.88 137 ILE A N 1
ATOM 1102 C CA . ILE A 1 137 ? 13.531 -18.734 -1.258 1 98.88 137 ILE A CA 1
ATOM 1103 C C . ILE A 1 137 ? 12.539 -19.766 -1.785 1 98.88 137 ILE A C 1
ATOM 1105 O O . ILE A 1 137 ? 11.523 -20.047 -1.144 1 98.88 137 ILE A O 1
ATOM 1109 N N . CYS A 1 138 ? 12.852 -20.234 -2.895 1 98.81 138 CYS A N 1
ATOM 1110 C CA . CYS A 1 138 ? 12.109 -21.328 -3.5 1 98.81 138 CYS A CA 1
ATOM 1111 C C . CYS A 1 138 ? 13.016 -22.531 -3.746 1 98.81 138 CYS A C 1
ATOM 1113 O O . CYS A 1 138 ? 14.164 -22.375 -4.156 1 98.81 138 CYS A O 1
ATOM 1115 N N . VAL A 1 139 ? 12.523 -23.688 -3.395 1 98.31 139 VAL A N 1
ATOM 1116 C CA . VAL A 1 139 ? 13.203 -24.906 -3.83 1 98.31 139 VAL A CA 1
ATOM 1117 C C . VAL A 1 139 ? 12.398 -25.578 -4.945 1 98.31 139 VAL A C 1
ATOM 1119 O O . VAL A 1 139 ? 11.195 -25.797 -4.801 1 98.31 139 VAL A O 1
ATOM 1122 N N . ALA A 1 140 ? 13.102 -25.797 -6.039 1 97.31 140 ALA A N 1
ATOM 1123 C CA . ALA A 1 140 ? 12.5 -26.484 -7.176 1 97.31 140 ALA A CA 1
ATOM 1124 C C . ALA A 1 140 ? 13.07 -27.906 -7.316 1 97.31 140 ALA A C 1
ATOM 1126 O O . ALA A 1 140 ? 14.258 -28.125 -7.082 1 97.31 140 ALA A O 1
ATOM 1127 N N . HIS A 1 141 ? 12.242 -28.75 -7.613 1 95.56 141 HIS A N 1
ATOM 1128 C CA . HIS A 1 141 ? 12.602 -30.094 -8.031 1 95.56 141 HIS A CA 1
ATOM 1129 C C . HIS A 1 141 ? 12.398 -30.281 -9.531 1 95.56 141 HIS A C 1
ATOM 1131 O O . HIS A 1 141 ? 11.273 -30.219 -10.023 1 95.56 141 HIS A O 1
ATOM 1137 N N . ASN A 1 142 ? 13.547 -30.422 -10.219 1 93.75 142 ASN A N 1
ATOM 1138 C CA . ASN A 1 142 ? 13.492 -30.5 -11.672 1 93.75 142 ASN A CA 1
ATOM 1139 C C . ASN A 1 142 ? 12.766 -29.312 -12.289 1 93.75 142 ASN A C 1
ATOM 1141 O O . ASN A 1 142 ? 11.859 -29.484 -13.102 1 93.75 142 ASN A O 1
ATOM 1145 N N . GLU A 1 143 ? 12.953 -28.172 -11.719 1 94.69 143 GLU A N 1
ATOM 1146 C CA . GLU A 1 143 ? 12.531 -26.859 -12.203 1 94.69 143 GLU A CA 1
ATOM 1147 C C . GLU A 1 143 ? 11.078 -26.578 -11.836 1 94.69 143 GLU A C 1
ATOM 1149 O O . GLU A 1 143 ? 10.508 -25.562 -12.258 1 94.69 143 GLU A O 1
ATOM 1154 N N . ILE A 1 144 ? 10.586 -27.469 -11.117 1 95.75 144 ILE A N 1
ATOM 1155 C CA . ILE A 1 144 ? 9.234 -27.25 -10.625 1 95.75 144 ILE A CA 1
ATOM 1156 C C . ILE A 1 144 ? 9.281 -26.75 -9.18 1 95.75 144 ILE A C 1
ATOM 1158 O O . ILE A 1 144 ? 9.75 -27.469 -8.289 1 95.75 144 ILE A O 1
ATOM 1162 N N . PRO A 1 145 ? 8.734 -25.656 -8.938 1 97.81 145 PRO A N 1
ATOM 1163 C CA . PRO A 1 145 ? 8.695 -25.172 -7.555 1 97.81 145 PRO A CA 1
ATOM 1164 C C . PRO A 1 145 ? 7.902 -26.094 -6.637 1 97.81 145 PRO A C 1
ATOM 1166 O O . PRO A 1 145 ? 6.754 -26.438 -6.934 1 97.81 145 PRO A O 1
ATOM 1169 N N . VAL A 1 146 ? 8.523 -26.469 -5.414 1 97.69 146 VAL A N 1
ATOM 1170 C CA . VAL A 1 146 ? 7.852 -27.422 -4.535 1 97.69 146 VAL A CA 1
ATOM 1171 C C . VAL A 1 146 ? 7.746 -26.828 -3.127 1 97.69 146 VAL A C 1
ATOM 1173 O O . VAL A 1 146 ? 6.828 -27.172 -2.375 1 97.69 146 VAL A O 1
ATOM 1176 N N . VAL A 1 147 ? 8.758 -26 -2.83 1 98.56 147 VAL A N 1
ATOM 1177 C CA . VAL A 1 147 ? 8.719 -25.281 -1.559 1 98.56 147 VAL A CA 1
ATOM 1178 C C . VAL A 1 147 ? 8.953 -23.797 -1.793 1 98.56 147 VAL A C 1
ATOM 1180 O O . VAL A 1 147 ? 9.844 -23.406 -2.562 1 98.56 147 VAL A O 1
ATOM 1183 N N . GLY A 1 148 ? 8.078 -23 -1.17 1 98.81 148 GLY A N 1
ATOM 1184 C CA . GLY A 1 148 ? 8.258 -21.562 -1.213 1 98.81 148 GLY A CA 1
ATOM 1185 C C . GLY A 1 148 ? 8.141 -20.906 0.15 1 98.81 148 GLY A C 1
ATOM 1186 O O . GLY A 1 148 ? 7.23 -21.203 0.918 1 98.81 148 GLY A O 1
ATOM 1187 N N . VAL A 1 149 ? 9.18 -20.047 0.375 1 98.94 149 VAL A N 1
ATOM 1188 C CA . VAL A 1 149 ? 9.18 -19.297 1.627 1 98.94 149 VAL A CA 1
ATOM 1189 C C . VAL A 1 149 ? 9.508 -17.828 1.352 1 98.94 149 VAL A C 1
ATOM 1191 O O . VAL A 1 149 ? 10.477 -17.531 0.647 1 98.94 149 VAL A O 1
ATOM 1194 N N . ILE A 1 150 ? 8.648 -17 1.813 1 98.94 150 ILE A N 1
ATOM 1195 C CA . ILE A 1 150 ? 8.898 -15.562 1.845 1 98.94 150 ILE A CA 1
ATOM 1196 C C . ILE A 1 150 ? 8.758 -15.047 3.275 1 98.94 150 ILE A C 1
ATOM 1198 O O . ILE A 1 150 ? 7.746 -15.297 3.936 1 98.94 150 ILE A O 1
ATOM 1202 N N . PHE A 1 151 ? 9.836 -14.383 3.73 1 98.94 151 PHE A N 1
ATOM 1203 C CA . PHE A 1 151 ? 9.828 -13.922 5.113 1 98.94 151 PHE A CA 1
ATOM 1204 C C . PHE A 1 151 ? 9.93 -12.398 5.18 1 98.94 151 PHE A C 1
ATOM 1206 O O . PHE A 1 151 ? 10.883 -11.82 4.648 1 98.94 151 PHE A O 1
ATOM 1213 N N . ASP A 1 152 ? 8.891 -11.781 5.703 1 98.69 152 ASP A N 1
ATOM 1214 C CA . ASP A 1 152 ? 8.891 -10.359 6.047 1 98.69 152 ASP A CA 1
ATOM 1215 C C . ASP A 1 152 ? 9.375 -10.141 7.477 1 98.69 152 ASP A C 1
ATOM 1217 O O . ASP A 1 152 ? 8.617 -10.336 8.43 1 98.69 152 ASP A O 1
ATOM 1221 N N . PRO A 1 153 ? 10.664 -9.75 7.621 1 97.81 153 PRO A N 1
ATOM 1222 C CA . PRO A 1 153 ? 11.227 -9.664 8.969 1 97.81 153 PRO A CA 1
ATOM 1223 C C . PRO A 1 153 ? 10.672 -8.477 9.758 1 97.81 153 PRO A C 1
ATOM 1225 O O . PRO A 1 153 ? 10.758 -8.461 10.992 1 97.81 153 PRO A O 1
ATOM 1228 N N . TYR A 1 154 ? 10.102 -7.492 9.094 1 96.94 154 TYR A N 1
ATOM 1229 C CA . TYR A 1 154 ? 9.625 -6.293 9.773 1 96.94 154 TYR A CA 1
ATOM 1230 C C . TYR A 1 154 ? 8.32 -6.57 10.523 1 96.94 154 TYR A C 1
ATOM 1232 O O . TYR A 1 154 ? 8.07 -5.988 11.578 1 96.94 154 TYR A O 1
ATOM 1240 N N . ARG A 1 155 ? 7.527 -7.48 9.977 1 96.19 155 ARG A N 1
ATOM 1241 C CA . ARG A 1 155 ? 6.242 -7.82 10.57 1 96.19 155 ARG A CA 1
ATOM 1242 C C . ARG A 1 155 ? 6.27 -9.227 11.172 1 96.19 155 ARG A C 1
ATOM 1244 O O . ARG A 1 155 ? 5.273 -9.68 11.734 1 96.19 155 ARG A O 1
ATOM 1251 N N . ASN A 1 156 ? 7.418 -9.844 11.039 1 97.62 156 ASN A N 1
ATOM 1252 C CA . ASN A 1 156 ? 7.566 -11.234 11.461 1 97.62 156 ASN A CA 1
ATOM 1253 C C . ASN A 1 156 ? 6.488 -12.117 10.852 1 97.62 156 ASN A C 1
ATOM 1255 O O . ASN A 1 156 ? 5.836 -12.891 11.555 1 97.62 156 ASN A O 1
ATOM 1259 N N . GLU A 1 157 ? 6.281 -11.984 9.586 1 98.44 157 GLU A N 1
ATOM 1260 C CA . GLU A 1 157 ? 5.359 -12.828 8.836 1 98.44 157 GLU A CA 1
ATOM 1261 C C . GLU A 1 157 ? 6.113 -13.844 7.977 1 98.44 157 GLU A C 1
ATOM 1263 O O . GLU A 1 157 ? 6.941 -13.461 7.145 1 98.44 157 GLU A O 1
ATOM 1268 N N . MET A 1 158 ? 5.867 -15.055 8.258 1 98.88 158 MET A N 1
ATOM 1269 C CA . MET A 1 158 ? 6.441 -16.172 7.512 1 98.88 158 MET A CA 1
ATOM 1270 C C . MET A 1 158 ? 5.41 -16.766 6.559 1 98.88 158 MET A C 1
ATOM 1272 O O . MET A 1 158 ? 4.477 -17.453 6.992 1 98.88 158 MET A O 1
ATOM 1276 N N . PHE A 1 159 ? 5.602 -16.516 5.238 1 98.94 159 PHE A N 1
ATOM 1277 C CA . PHE A 1 159 ? 4.762 -17.109 4.203 1 98.94 159 PHE A CA 1
ATOM 1278 C C . PHE A 1 159 ? 5.375 -18.391 3.676 1 98.94 159 PHE A C 1
ATOM 1280 O O . PHE A 1 159 ? 6.562 -18.438 3.346 1 98.94 159 PHE A O 1
ATOM 1287 N N . THR A 1 160 ? 4.551 -19.422 3.631 1 98.88 160 THR A N 1
ATOM 1288 C CA . THR A 1 160 ? 5.074 -20.719 3.205 1 98.88 160 THR A CA 1
ATOM 1289 C C . THR A 1 160 ? 4.098 -21.406 2.256 1 98.88 160 THR A C 1
ATOM 1291 O O . THR A 1 160 ? 2.889 -21.172 2.316 1 98.88 160 THR A O 1
ATOM 1294 N N . ALA A 1 161 ? 4.691 -22.188 1.411 1 98.75 161 ALA A N 1
ATOM 1295 C CA . ALA A 1 161 ? 3.912 -23.078 0.555 1 98.75 161 ALA A CA 1
ATOM 1296 C C . ALA A 1 161 ? 4.684 -24.359 0.251 1 98.75 161 ALA A C 1
ATOM 1298 O O . ALA A 1 161 ? 5.895 -24.328 0.036 1 98.75 161 ALA A O 1
ATOM 1299 N N . ILE A 1 162 ? 4.016 -25.406 0.281 1 98.12 162 ILE A N 1
ATOM 1300 C CA . ILE A 1 162 ? 4.453 -26.703 -0.244 1 98.12 162 ILE A CA 1
ATOM 1301 C C . ILE A 1 162 ? 3.502 -27.156 -1.346 1 98.12 162 ILE A C 1
ATOM 1303 O O . ILE A 1 162 ? 2.281 -27.141 -1.169 1 98.12 162 ILE A O 1
ATOM 1307 N N . ARG A 1 163 ? 4.047 -27.453 -2.352 1 96.88 163 ARG A N 1
ATOM 1308 C CA . ARG A 1 163 ? 3.217 -27.859 -3.477 1 96.88 163 ARG A CA 1
ATOM 1309 C C . ARG A 1 163 ? 2.248 -28.969 -3.061 1 96.88 163 ARG A C 1
ATOM 1311 O O . ARG A 1 163 ? 2.658 -29.984 -2.496 1 96.88 163 ARG A O 1
ATOM 1318 N N . GLY A 1 164 ? 1.042 -28.719 -3.305 1 96.19 164 GLY A N 1
ATOM 1319 C CA . GLY A 1 164 ? -0.004 -29.688 -3.021 1 96.19 164 GLY A CA 1
ATOM 1320 C C . GLY A 1 164 ? -0.504 -29.625 -1.59 1 96.19 164 GLY A C 1
ATOM 1321 O O . GLY A 1 164 ? -1.413 -30.375 -1.211 1 96.19 164 GLY A O 1
ATOM 1322 N N . HIS A 1 165 ? -0.028 -28.703 -0.82 1 96.62 165 HIS A N 1
ATOM 1323 C CA . HIS A 1 165 ? -0.382 -28.734 0.595 1 96.62 165 HIS A CA 1
ATOM 1324 C C . HIS A 1 165 ? -0.856 -27.359 1.063 1 96.62 165 HIS A C 1
ATOM 1326 O O . HIS A 1 165 ? -0.999 -27.125 2.266 1 96.62 165 HIS A O 1
ATOM 1332 N N . GLY A 1 166 ? -1.021 -26.484 0.138 1 97.88 166 GLY A N 1
ATOM 1333 C CA . GLY A 1 166 ? -1.575 -25.188 0.493 1 97.88 166 GLY A CA 1
ATOM 1334 C C . GLY A 1 166 ? -0.514 -24.172 0.845 1 97.88 166 GLY A C 1
ATOM 1335 O O . GLY A 1 166 ? 0.682 -24.469 0.802 1 97.88 166 GLY A O 1
ATOM 1336 N N . SER A 1 167 ? -0.929 -22.969 1.118 1 98.31 167 SER A N 1
ATOM 1337 C CA . SER A 1 167 ? -0.073 -21.859 1.517 1 98.31 167 SER A CA 1
ATOM 1338 C C . SER A 1 167 ? -0.523 -21.25 2.846 1 98.31 167 SER A C 1
ATOM 1340 O O . SER A 1 167 ? -1.708 -21.312 3.184 1 98.31 167 SER A O 1
ATOM 1342 N N . PHE A 1 168 ? 0.47 -20.812 3.6 1 98.69 168 PHE A N 1
ATOM 1343 C CA . PHE A 1 168 ? 0.215 -20.375 4.969 1 98.69 168 PHE A CA 1
ATOM 1344 C C . PHE A 1 168 ? 0.984 -19.109 5.281 1 98.69 168 PHE A C 1
ATOM 1346 O O . PHE A 1 168 ? 2.023 -18.828 4.676 1 98.69 168 PHE A O 1
ATOM 1353 N N . VAL A 1 169 ? 0.42 -18.266 6.195 1 98.38 169 VAL A N 1
ATOM 1354 C CA . VAL A 1 169 ? 1.155 -17.188 6.828 1 98.38 169 VAL A CA 1
ATOM 1355 C C . VAL A 1 169 ? 1.117 -17.344 8.344 1 98.38 169 VAL A C 1
ATOM 1357 O O . VAL A 1 169 ? 0.04 -17.438 8.938 1 98.38 169 VAL A O 1
ATOM 1360 N N . ASN A 1 170 ? 2.324 -17.547 8.844 1 97.81 170 ASN A N 1
ATOM 1361 C CA . ASN A 1 170 ? 2.475 -17.844 10.266 1 97.81 170 ASN A CA 1
ATOM 1362 C C . ASN A 1 170 ? 1.625 -19.031 10.688 1 97.81 170 ASN A C 1
ATOM 1364 O O . ASN A 1 170 ? 0.958 -19 11.719 1 97.81 170 ASN A O 1
ATOM 1368 N N . GLY A 1 171 ? 1.628 -19.984 9.875 1 97.19 171 GLY A N 1
ATOM 1369 C CA . GLY A 1 171 ? 0.979 -21.25 10.188 1 97.19 171 GLY A CA 1
ATOM 1370 C C . GLY A 1 171 ? -0.512 -21.234 9.914 1 97.19 171 GLY A C 1
ATOM 1371 O O . GLY A 1 171 ? -1.175 -22.266 10.023 1 97.19 171 GLY A O 1
ATOM 1372 N N . VAL A 1 172 ? -1.135 -20.125 9.477 1 96.75 172 VAL A N 1
ATOM 1373 C CA . VAL A 1 172 ? -2.555 -20.031 9.164 1 96.75 172 VAL A CA 1
ATOM 1374 C C . VAL A 1 172 ? -2.754 -20.125 7.648 1 96.75 172 VAL A C 1
ATOM 1376 O O . VAL A 1 172 ? -2.105 -19.406 6.891 1 96.75 172 VAL A O 1
ATOM 1379 N N . ARG A 1 173 ? -3.615 -21 7.219 1 97.88 173 ARG A N 1
ATOM 1380 C CA . ARG A 1 173 ? -3.852 -21.203 5.793 1 97.88 173 ARG A CA 1
ATOM 1381 C C . ARG A 1 173 ? -4.352 -19.922 5.137 1 97.88 173 ARG A C 1
ATOM 1383 O O . ARG A 1 173 ? -5.199 -19.219 5.691 1 97.88 173 ARG A O 1
ATOM 1390 N N . MET A 1 174 ? -3.818 -19.625 4.004 1 96.69 174 MET A N 1
ATOM 1391 C CA . MET A 1 174 ? -4.211 -18.406 3.285 1 96.69 174 MET A CA 1
ATOM 1392 C C . MET A 1 174 ? -4.895 -18.766 1.967 1 96.69 174 MET A C 1
ATOM 1394 O O . MET A 1 174 ? -4.691 -19.859 1.428 1 96.69 174 MET A O 1
ATOM 1398 N N . HIS A 1 175 ? -5.738 -17.875 1.479 1 97.94 175 HIS A N 1
ATOM 1399 C CA . HIS A 1 175 ? -6.434 -17.984 0.201 1 97.94 175 HIS A CA 1
ATOM 1400 C C . HIS A 1 175 ? -6.453 -16.641 -0.523 1 97.94 175 HIS A C 1
ATOM 1402 O O . HIS A 1 175 ? -6.508 -15.578 0.115 1 97.94 175 HIS A O 1
ATOM 1408 N N . VAL A 1 176 ? -6.441 -16.719 -1.781 1 98.38 176 VAL A N 1
ATOM 1409 C CA . VAL A 1 176 ? -6.559 -15.5 -2.578 1 98.38 176 VAL A CA 1
ATOM 1410 C C . VAL A 1 176 ? -7.93 -14.867 -2.354 1 98.38 176 VAL A C 1
ATOM 1412 O O . VAL A 1 176 ? -8.859 -15.531 -1.883 1 98.38 176 VAL A O 1
ATOM 1415 N N . ARG A 1 177 ? -7.969 -13.695 -2.688 1 96.06 177 ARG A N 1
ATOM 1416 C CA . ARG A 1 177 ? -9.211 -12.945 -2.523 1 96.06 177 ARG A CA 1
ATOM 1417 C C . ARG A 1 177 ? -10.266 -13.406 -3.527 1 96.06 177 ARG A C 1
ATOM 1419 O O . ARG A 1 177 ? -9.93 -13.984 -4.562 1 96.06 177 ARG A O 1
ATOM 1426 N N . ASP A 1 178 ? -11.578 -13.094 -3.227 1 95.44 178 ASP A N 1
ATOM 1427 C CA . ASP A 1 178 ? -12.672 -13.602 -4.043 1 95.44 178 ASP A CA 1
ATOM 1428 C C . ASP A 1 178 ? -13.344 -12.477 -4.828 1 95.44 178 ASP A C 1
ATOM 1430 O O . ASP A 1 178 ? -14.516 -12.578 -5.199 1 95.44 178 ASP A O 1
ATOM 1434 N N . ASP A 1 179 ? -12.562 -11.312 -5.051 1 94.88 179 ASP A N 1
ATOM 1435 C CA . ASP A 1 179 ? -13.125 -10.242 -5.871 1 94.88 179 ASP A CA 1
ATOM 1436 C C . ASP A 1 179 ? -13.555 -10.766 -7.238 1 94.88 179 ASP A C 1
ATOM 1438 O O . ASP A 1 179 ? -12.758 -11.383 -7.953 1 94.88 179 ASP A O 1
ATOM 1442 N N . PRO A 1 180 ? -14.805 -10.422 -7.664 1 95.88 180 PRO A N 1
ATOM 1443 C CA . PRO A 1 180 ? -15.336 -11.086 -8.859 1 95.88 180 PRO A CA 1
ATOM 1444 C C . PRO A 1 180 ? -14.836 -10.453 -10.156 1 95.88 180 PRO A C 1
ATOM 1446 O O . PRO A 1 180 ? -14.766 -11.125 -11.188 1 95.88 180 PRO A O 1
ATOM 1449 N N . THR A 1 181 ? -14.523 -9.133 -10.109 1 96.88 181 THR A N 1
ATOM 1450 C CA . THR A 1 181 ? -14.117 -8.43 -11.32 1 96.88 181 THR A CA 1
ATOM 1451 C C . THR A 1 181 ? -12.914 -7.527 -11.039 1 96.88 181 THR A C 1
ATOM 1453 O O . THR A 1 181 ? -12.57 -7.285 -9.883 1 96.88 181 THR A O 1
ATOM 1456 N N . LEU A 1 182 ? -12.305 -7.102 -12.078 1 97.12 182 LEU A N 1
ATOM 1457 C CA . LEU A 1 182 ? -11.195 -6.168 -11.953 1 97.12 182 LEU A CA 1
ATOM 1458 C C . LEU A 1 182 ? -11.648 -4.863 -11.312 1 97.12 182 LEU A C 1
ATOM 1460 O O . LEU A 1 182 ? -10.906 -4.25 -10.539 1 97.12 182 LEU A O 1
ATOM 1464 N N . HIS A 1 183 ? -12.875 -4.488 -11.555 1 95 183 HIS A N 1
ATOM 1465 C CA . HIS A 1 183 ? -13.43 -3.262 -10.992 1 95 183 HIS A CA 1
ATOM 1466 C C . HIS A 1 183 ? -13.492 -3.334 -9.469 1 95 183 HIS A C 1
ATOM 1468 O O . HIS A 1 183 ? -13.406 -2.309 -8.797 1 95 183 HIS A O 1
ATOM 1474 N N . ASP A 1 184 ? -13.539 -4.477 -8.914 1 93.88 184 ASP A N 1
ATOM 1475 C CA . ASP A 1 184 ? -13.625 -4.711 -7.48 1 93.88 184 ASP A CA 1
ATOM 1476 C C . ASP A 1 184 ? -12.258 -5.055 -6.898 1 93.88 184 ASP A C 1
ATOM 1478 O O . ASP A 1 184 ? -12.156 -5.52 -5.758 1 93.88 184 ASP A O 1
ATOM 1482 N N . SER A 1 185 ? -11.156 -4.844 -7.672 1 96.12 185 SER A N 1
ATOM 1483 C CA . SER A 1 185 ? -9.867 -5.441 -7.32 1 96.12 185 SER A CA 1
ATOM 1484 C C . SER A 1 185 ? -8.844 -4.367 -6.969 1 96.12 185 SER A C 1
ATOM 1486 O O . SER A 1 185 ? -8.875 -3.266 -7.52 1 96.12 185 SER A O 1
ATOM 1488 N N . VAL A 1 186 ? -8.062 -4.668 -6.027 1 96.81 186 VAL A N 1
ATOM 1489 C CA . VAL A 1 186 ? -6.816 -3.936 -5.801 1 96.81 186 VAL A CA 1
ATOM 1490 C C . VAL A 1 186 ? -5.645 -4.707 -6.402 1 96.81 186 VAL A C 1
ATOM 1492 O O . VAL A 1 186 ? -5.414 -5.867 -6.055 1 96.81 186 VAL A O 1
ATOM 1495 N N . VAL A 1 187 ? -4.883 -4.043 -7.344 1 98.69 187 VAL A N 1
ATOM 1496 C CA . VAL A 1 187 ? -3.859 -4.738 -8.117 1 98.69 187 VAL A CA 1
ATOM 1497 C C . VAL A 1 187 ? -2.49 -4.133 -7.82 1 98.69 187 VAL A C 1
ATOM 1499 O O . VAL A 1 187 ? -2.328 -2.912 -7.824 1 98.69 187 VAL A O 1
ATOM 1502 N N . GLY A 1 188 ? -1.539 -5 -7.484 1 98.81 188 GLY A N 1
ATOM 1503 C CA . GLY A 1 188 ? -0.159 -4.582 -7.297 1 98.81 188 GLY A CA 1
ATOM 1504 C C . GLY A 1 188 ? 0.62 -4.492 -8.594 1 98.81 188 GLY A C 1
ATOM 1505 O O . GLY A 1 188 ? 0.295 -5.18 -9.57 1 98.81 188 GLY A O 1
ATOM 1506 N N . PHE A 1 189 ? 1.646 -3.658 -8.617 1 98.56 189 PHE A N 1
ATOM 1507 C CA . PHE A 1 189 ? 2.605 -3.553 -9.711 1 98.56 189 PHE A CA 1
ATOM 1508 C C . PHE A 1 189 ? 3.938 -3.008 -9.211 1 98.56 189 PHE A C 1
ATOM 1510 O O . PHE A 1 189 ? 4.055 -2.613 -8.047 1 98.56 189 PHE A O 1
ATOM 1517 N N . ALA A 1 190 ? 4.922 -3.07 -9.977 1 96.62 190 ALA A N 1
ATOM 1518 C CA . ALA A 1 190 ? 6.203 -2.387 -9.805 1 96.62 190 ALA A CA 1
ATOM 1519 C C . ALA A 1 190 ? 6.91 -2.191 -11.141 1 96.62 190 ALA A C 1
ATOM 1521 O O . ALA A 1 190 ? 6.375 -2.553 -12.188 1 96.62 190 ALA A O 1
ATOM 1522 N N . THR A 1 191 ? 7.879 -1.403 -11.141 1 90.88 191 THR A N 1
ATOM 1523 C CA . THR A 1 191 ? 8.711 -1.215 -12.328 1 90.88 191 THR A CA 1
ATOM 1524 C C . THR A 1 191 ? 10.18 -1.062 -11.938 1 90.88 191 THR A C 1
ATOM 1526 O O . THR A 1 191 ? 10.492 -0.773 -10.781 1 90.88 191 THR A O 1
ATOM 1529 N N . ASN A 1 192 ? 11.094 -1.362 -12.914 1 85.31 192 ASN A N 1
ATOM 1530 C CA . ASN A 1 192 ? 12.523 -1.191 -12.656 1 85.31 192 ASN A CA 1
ATOM 1531 C C . ASN A 1 192 ? 13.078 0.026 -13.391 1 85.31 192 ASN A C 1
ATOM 1533 O O . ASN A 1 192 ? 12.32 0.856 -13.891 1 85.31 192 ASN A O 1
ATOM 1537 N N . TYR A 1 193 ? 14.359 0.156 -13.438 1 82 193 TYR A N 1
ATOM 1538 C CA . TYR A 1 193 ? 15.031 1.377 -13.867 1 82 193 TYR A CA 1
ATOM 1539 C C . TYR A 1 193 ? 15.258 1.375 -15.367 1 82 193 TYR A C 1
ATOM 1541 O O . TYR A 1 193 ? 15.609 2.406 -15.953 1 82 193 TYR A O 1
ATOM 1549 N N . ILE A 1 194 ? 15.008 0.246 -15.992 1 87.5 194 ILE A N 1
ATOM 1550 C CA . ILE A 1 194 ? 15.211 0.162 -17.438 1 87.5 194 ILE A CA 1
ATOM 1551 C C . ILE A 1 194 ? 14.086 0.904 -18.156 1 87.5 194 ILE A C 1
ATOM 1553 O O . ILE A 1 194 ? 12.906 0.581 -17.984 1 87.5 194 ILE A O 1
ATOM 1557 N N . GLU A 1 195 ? 14.438 1.816 -18.969 1 91.06 195 GLU A N 1
ATOM 1558 C CA . GLU A 1 195 ? 13.492 2.742 -19.578 1 91.06 195 GLU A CA 1
ATOM 1559 C C . GLU A 1 195 ? 12.406 1.992 -20.344 1 91.06 195 GLU A C 1
ATOM 1561 O O . GLU A 1 195 ? 11.219 2.295 -20.203 1 91.06 195 GLU A O 1
ATOM 1566 N N . LYS A 1 196 ? 12.773 1.013 -21.172 1 94.25 196 LYS A N 1
ATOM 1567 C CA . LYS A 1 196 ? 11.789 0.302 -21.984 1 94.25 196 LYS A CA 1
ATOM 1568 C C . LYS A 1 196 ? 10.789 -0.453 -21.109 1 94.25 196 LYS A C 1
ATOM 1570 O O . LYS A 1 196 ? 9.609 -0.551 -21.453 1 94.25 196 LYS A O 1
ATOM 1575 N N . VAL A 1 197 ? 11.289 -0.993 -20.047 1 94.62 197 VAL A N 1
ATOM 1576 C CA . VAL A 1 197 ? 10.414 -1.703 -19.109 1 94.62 197 VAL A CA 1
ATOM 1577 C C . VAL A 1 197 ? 9.477 -0.714 -18.438 1 94.62 197 VAL A C 1
ATOM 1579 O O . VAL A 1 197 ? 8.266 -0.936 -18.375 1 94.62 197 VAL A O 1
ATOM 1582 N N . ARG A 1 198 ? 10.047 0.379 -17.984 1 94.94 198 ARG A N 1
ATOM 1583 C CA . ARG A 1 198 ? 9.273 1.406 -17.297 1 94.94 198 ARG A CA 1
ATOM 1584 C C . ARG A 1 198 ? 8.148 1.929 -18.188 1 94.94 198 ARG A C 1
ATOM 1586 O O . ARG A 1 198 ? 7.016 2.09 -17.734 1 94.94 198 ARG A O 1
ATOM 1593 N N . LYS A 1 199 ? 8.422 2.158 -19.438 1 95.81 199 LYS A N 1
ATOM 1594 C CA . LYS A 1 199 ? 7.418 2.678 -20.359 1 95.81 199 LYS A CA 1
ATOM 1595 C C . LYS A 1 199 ? 6.277 1.686 -20.547 1 95.81 199 LYS A C 1
ATOM 1597 O O . LYS A 1 199 ? 5.105 2.07 -20.547 1 95.81 199 LYS A O 1
ATOM 1602 N N . ALA A 1 200 ? 6.637 0.477 -20.719 1 97.38 200 ALA A N 1
ATOM 1603 C CA . ALA A 1 200 ? 5.602 -0.547 -20.844 1 97.38 200 ALA A CA 1
ATOM 1604 C C . ALA A 1 200 ? 4.773 -0.664 -19.578 1 97.38 200 ALA A C 1
ATOM 1606 O O . ALA A 1 200 ? 3.547 -0.765 -19.625 1 97.38 200 ALA A O 1
ATOM 1607 N N . MET A 1 201 ? 5.445 -0.68 -18.516 1 97.88 201 MET A N 1
ATOM 1608 C CA . MET A 1 201 ? 4.746 -0.796 -17.234 1 97.88 201 MET A CA 1
ATOM 1609 C C . MET A 1 201 ? 3.826 0.399 -17 1 97.88 201 MET A C 1
ATOM 1611 O O . MET A 1 201 ? 2.727 0.247 -16.469 1 97.88 201 MET A O 1
ATOM 1615 N N . MET A 1 202 ? 4.301 1.627 -17.359 1 97.25 202 MET A N 1
ATOM 1616 C CA . MET A 1 202 ? 3.473 2.814 -17.172 1 97.25 202 MET A CA 1
ATOM 1617 C C . MET A 1 202 ? 2.229 2.752 -18.062 1 97.25 202 MET A C 1
ATOM 1619 O O . MET A 1 202 ? 1.142 3.148 -17.625 1 97.25 202 MET A O 1
ATOM 1623 N N . ARG A 1 203 ? 2.287 2.18 -19.281 1 97.5 203 ARG A N 1
ATOM 1624 C CA . ARG A 1 203 ? 1.095 1.927 -20.078 1 97.5 203 ARG A CA 1
ATOM 1625 C C . ARG A 1 203 ? 0.152 0.96 -19.375 1 97.5 203 ARG A C 1
ATOM 1627 O O . ARG A 1 203 ? -1.063 1.166 -19.359 1 97.5 203 ARG A O 1
ATOM 1634 N N . GLY A 1 204 ? 0.771 -0.021 -18.828 1 98.19 204 GLY A N 1
ATOM 1635 C CA . GLY A 1 204 ? -0.015 -1.033 -18.141 1 98.19 204 GLY A CA 1
ATOM 1636 C C . GLY A 1 204 ? -0.765 -0.491 -16.938 1 98.19 204 GLY A C 1
ATOM 1637 O O . GLY A 1 204 ? -1.957 -0.756 -16.781 1 98.19 204 GLY A O 1
ATOM 1638 N N . ILE A 1 205 ? -0.083 0.212 -16.141 1 97.56 205 ILE A N 1
ATOM 1639 C CA . ILE A 1 205 ? -0.711 0.668 -14.906 1 97.56 205 ILE A CA 1
ATOM 1640 C C . ILE A 1 205 ? -1.783 1.708 -15.227 1 97.56 205 ILE A C 1
ATOM 1642 O O . ILE A 1 205 ? -2.816 1.771 -14.555 1 97.56 205 ILE A O 1
ATOM 1646 N N . CYS A 1 206 ? -1.554 2.537 -16.25 1 96.69 206 CYS A N 1
ATOM 1647 C CA . CYS A 1 206 ? -2.6 3.455 -16.672 1 96.69 206 CYS A CA 1
ATOM 1648 C C . CYS A 1 206 ? -3.855 2.697 -17.094 1 96.69 206 CYS A C 1
ATOM 1650 O O . CYS A 1 206 ? -4.961 3.045 -16.672 1 96.69 206 CYS A O 1
ATOM 1652 N N . ALA A 1 207 ? -3.682 1.666 -17.844 1 97.75 207 ALA A N 1
ATOM 1653 C CA . ALA A 1 207 ? -4.812 0.87 -18.312 1 97.75 207 ALA A CA 1
ATOM 1654 C C . ALA A 1 207 ? -5.496 0.151 -17.156 1 97.75 207 ALA A C 1
ATOM 1656 O O . ALA A 1 207 ? -6.723 0.157 -17.047 1 97.75 207 ALA A O 1
ATOM 1657 N N . VAL A 1 208 ? -4.719 -0.453 -16.297 1 98 208 VAL A N 1
ATOM 1658 C CA . VAL A 1 208 ? -5.266 -1.197 -15.172 1 98 208 VAL A CA 1
ATOM 1659 C C . VAL A 1 208 ? -6.004 -0.244 -14.227 1 98 208 VAL A C 1
ATOM 1661 O O . VAL A 1 208 ? -7.078 -0.571 -13.719 1 98 208 VAL A O 1
ATOM 1664 N N . SER A 1 209 ? -5.445 0.93 -14.016 1 96.31 209 SER A N 1
ATOM 1665 C CA . SER A 1 209 ? -6.051 1.904 -13.117 1 96.31 209 SER A CA 1
ATOM 1666 C C . SER A 1 209 ? -7.406 2.375 -13.633 1 96.31 209 SER A C 1
ATOM 1668 O O . SER A 1 209 ? -8.266 2.797 -12.859 1 96.31 209 SER A O 1
ATOM 1670 N N . ASP A 1 210 ? -7.637 2.24 -14.898 1 95.31 210 ASP A N 1
ATOM 1671 C CA . ASP A 1 210 ? -8.906 2.625 -15.5 1 95.31 210 ASP A CA 1
ATOM 1672 C C . ASP A 1 210 ? -10.008 1.616 -15.156 1 95.31 210 ASP A C 1
ATOM 1674 O O . ASP A 1 210 ? -11.195 1.928 -15.258 1 95.31 210 ASP A O 1
ATOM 1678 N N . HIS A 1 211 ? -9.586 0.476 -14.75 1 95.06 211 HIS A N 1
ATOM 1679 C CA . HIS A 1 211 ? -10.57 -0.586 -14.578 1 95.06 211 HIS A CA 1
ATOM 1680 C C . HIS A 1 211 ? -10.617 -1.054 -13.125 1 95.06 211 HIS A C 1
ATOM 1682 O O . HIS A 1 211 ? -11.68 -1.452 -12.633 1 95.06 211 HIS A O 1
ATOM 1688 N N . ALA A 1 212 ? -9.523 -1.024 -12.469 1 95.94 212 ALA A N 1
ATOM 1689 C CA . ALA A 1 212 ? -9.414 -1.602 -11.133 1 95.94 212 ALA A CA 1
ATOM 1690 C C . ALA A 1 212 ? -9.922 -0.625 -10.07 1 95.94 212 ALA A C 1
ATOM 1692 O O . ALA A 1 212 ? -9.992 0.582 -10.312 1 95.94 212 ALA A O 1
ATOM 1693 N N . LEU A 1 213 ? -10.281 -1.192 -8.938 1 93.25 213 LEU A N 1
ATOM 1694 C CA . LEU A 1 213 ? -10.656 -0.38 -7.781 1 93.25 213 LEU A CA 1
ATOM 1695 C C . LEU A 1 213 ? -9.492 0.504 -7.34 1 93.25 213 LEU A C 1
ATOM 1697 O O . LEU A 1 213 ? -9.688 1.684 -7.039 1 93.25 213 LEU A O 1
ATOM 1701 N N . SER A 1 214 ? -8.352 -0.019 -7.262 1 95.19 214 SER A N 1
ATOM 1702 C CA . SER A 1 214 ? -7.148 0.689 -6.836 1 95.19 214 SER A CA 1
ATOM 1703 C C . SER A 1 214 ? -5.891 -0.087 -7.207 1 95.19 214 SER A C 1
ATOM 1705 O O . SER A 1 214 ? -5.973 -1.211 -7.711 1 95.19 214 SER A O 1
ATOM 1707 N N . ILE A 1 215 ? -4.688 0.551 -7.031 1 97.44 215 ILE A N 1
ATOM 1708 C CA . ILE A 1 215 ? -3.402 -0.055 -7.355 1 97.44 215 ILE A CA 1
ATOM 1709 C C . ILE A 1 215 ? -2.42 0.171 -6.211 1 97.44 215 ILE A C 1
ATOM 1711 O O . ILE A 1 215 ? -2.562 1.126 -5.441 1 97.44 215 ILE A O 1
ATOM 1715 N N . ARG A 1 216 ? -1.447 -0.714 -6.078 1 98.56 216 ARG A N 1
ATOM 1716 C CA . ARG A 1 216 ? -0.395 -0.614 -5.074 1 98.56 216 ARG A CA 1
ATOM 1717 C C . ARG A 1 216 ? 0.971 -0.927 -5.676 1 98.56 216 ARG A C 1
ATOM 1719 O O . ARG A 1 216 ? 1.094 -1.819 -6.516 1 98.56 216 ARG A O 1
ATOM 1726 N N . ASN A 1 217 ? 1.983 -0.208 -5.289 1 98.69 217 ASN A N 1
ATOM 1727 C CA . ASN A 1 217 ? 3.395 -0.451 -5.57 1 98.69 217 ASN A CA 1
ATOM 1728 C C . ASN A 1 217 ? 4.242 -0.352 -4.309 1 98.69 217 ASN A C 1
ATOM 1730 O O . ASN A 1 217 ? 4.57 0.748 -3.859 1 98.69 217 ASN A O 1
ATOM 1734 N N . VAL A 1 218 ? 4.621 -1.571 -3.822 1 98.38 218 VAL A N 1
ATOM 1735 C CA . VAL A 1 218 ? 5.355 -1.538 -2.562 1 98.38 218 VAL A CA 1
ATOM 1736 C C . VAL A 1 218 ? 6.82 -1.885 -2.809 1 98.38 218 VAL A C 1
ATOM 1738 O O . VAL A 1 218 ? 7.605 -2.008 -1.863 1 98.38 218 VAL A O 1
ATOM 1741 N N . GLY A 1 219 ? 7.27 -2.098 -3.98 1 97.31 219 GLY A N 1
ATOM 1742 C CA . GLY A 1 219 ? 8.672 -2.105 -4.359 1 97.31 219 GLY A CA 1
ATOM 1743 C C . GLY A 1 219 ? 9.344 -3.443 -4.129 1 97.31 219 GLY A C 1
ATOM 1744 O O . GLY A 1 219 ? 10.578 -3.539 -4.156 1 97.31 219 GLY A O 1
ATOM 1745 N N . SER A 1 220 ? 8.578 -4.539 -3.885 1 97.56 220 SER A N 1
ATOM 1746 C CA . SER A 1 220 ? 9.07 -5.902 -3.729 1 97.56 220 SER A CA 1
ATOM 1747 C C . SER A 1 220 ? 8.156 -6.906 -4.426 1 97.56 220 SER A C 1
ATOM 1749 O O . SER A 1 220 ? 6.996 -7.066 -4.039 1 97.56 220 SER A O 1
ATOM 1751 N N . ALA A 1 221 ? 8.695 -7.496 -5.469 1 98.19 221 ALA A N 1
ATOM 1752 C CA . ALA A 1 221 ? 7.91 -8.484 -6.203 1 98.19 221 ALA A CA 1
ATOM 1753 C C . ALA A 1 221 ? 7.457 -9.617 -5.281 1 98.19 221 ALA A C 1
ATOM 1755 O O . ALA A 1 221 ? 6.281 -9.992 -5.285 1 98.19 221 ALA A O 1
ATOM 1756 N N . ALA A 1 222 ? 8.43 -10.086 -4.523 1 98.75 222 ALA A N 1
ATOM 1757 C CA . ALA A 1 222 ? 8.125 -11.203 -3.639 1 98.75 222 ALA A CA 1
ATOM 1758 C C . ALA A 1 222 ? 7.035 -10.828 -2.633 1 98.75 222 ALA A C 1
ATOM 1760 O O . ALA A 1 222 ? 6.129 -11.625 -2.363 1 98.75 222 ALA A O 1
ATOM 1761 N N . LEU A 1 223 ? 7.078 -9.672 -2.123 1 98.88 223 LEU A N 1
ATOM 1762 C CA . LEU A 1 223 ? 6.074 -9.25 -1.151 1 98.88 223 LEU A CA 1
ATOM 1763 C C . LEU A 1 223 ? 4.711 -9.094 -1.813 1 98.88 223 LEU A C 1
ATOM 1765 O O . LEU A 1 223 ? 3.689 -9.477 -1.241 1 98.88 223 LEU A O 1
ATOM 1769 N N . HIS A 1 224 ? 4.648 -8.516 -3.018 1 98.88 224 HIS A N 1
ATOM 1770 C CA . HIS A 1 224 ? 3.395 -8.438 -3.756 1 98.88 224 HIS A CA 1
ATOM 1771 C C . HIS A 1 224 ? 2.783 -9.82 -3.949 1 98.88 224 HIS A C 1
ATOM 1773 O O . HIS A 1 224 ? 1.581 -10.008 -3.748 1 98.88 224 HIS A O 1
ATOM 1779 N N . LEU A 1 225 ? 3.629 -10.734 -4.344 1 98.88 225 LEU A N 1
ATOM 1780 C CA . LEU A 1 225 ? 3.143 -12.086 -4.59 1 98.88 225 LEU A CA 1
ATOM 1781 C C . LEU A 1 225 ? 2.619 -12.719 -3.303 1 98.88 225 LEU A C 1
ATOM 1783 O O . LEU A 1 225 ? 1.563 -13.359 -3.305 1 98.88 225 LEU A O 1
ATOM 1787 N N . ALA A 1 226 ? 3.346 -12.562 -2.217 1 98.94 226 ALA A N 1
ATOM 1788 C CA . ALA A 1 226 ? 2.883 -13.055 -0.924 1 98.94 226 ALA A CA 1
ATOM 1789 C C . ALA A 1 226 ? 1.538 -12.438 -0.55 1 98.94 226 ALA A C 1
ATOM 1791 O O . ALA A 1 226 ? 0.661 -13.125 -0.016 1 98.94 226 ALA A O 1
ATOM 1792 N N . TRP A 1 227 ? 1.342 -11.211 -0.819 1 98.81 227 TRP A N 1
ATOM 1793 C CA . TRP A 1 227 ? 0.114 -10.508 -0.465 1 98.81 227 TRP A CA 1
ATOM 1794 C C . TRP A 1 227 ? -1.042 -10.945 -1.357 1 98.81 227 TRP A C 1
ATOM 1796 O O . TRP A 1 227 ? -2.193 -10.984 -0.917 1 98.81 227 TRP A O 1
ATOM 1806 N N . VAL A 1 228 ? -0.812 -11.281 -2.629 1 98.88 228 VAL A N 1
ATOM 1807 C CA . VAL A 1 228 ? -1.856 -11.875 -3.453 1 98.88 228 VAL A CA 1
ATOM 1808 C C . VAL A 1 228 ? -2.281 -13.219 -2.857 1 98.88 228 VAL A C 1
ATOM 1810 O O . VAL A 1 228 ? -3.475 -13.492 -2.715 1 98.88 228 VAL A O 1
ATOM 1813 N N . ALA A 1 229 ? -1.252 -14.039 -2.529 1 98.88 229 ALA A N 1
ATOM 1814 C CA . ALA A 1 229 ? -1.551 -15.352 -1.968 1 98.88 229 ALA A CA 1
ATOM 1815 C C . ALA A 1 229 ? -2.352 -15.227 -0.675 1 98.88 229 ALA A C 1
ATOM 1817 O O . ALA A 1 229 ? -3.215 -16.062 -0.389 1 98.88 229 ALA A O 1
ATOM 1818 N N . ALA A 1 230 ? -2.129 -14.18 0.075 1 98.38 230 ALA A N 1
ATOM 1819 C CA . ALA A 1 230 ? -2.752 -13.992 1.383 1 98.38 230 ALA A CA 1
ATOM 1820 C C . ALA A 1 230 ? -4.09 -13.273 1.254 1 98.38 230 ALA A C 1
ATOM 1822 O O . ALA A 1 230 ? -4.738 -12.969 2.258 1 98.38 230 ALA A O 1
ATOM 1823 N N . GLY A 1 231 ? -4.48 -12.977 0.045 1 97.62 231 GLY A N 1
ATOM 1824 C CA . GLY A 1 231 ? -5.754 -12.305 -0.174 1 97.62 231 GLY A CA 1
ATOM 1825 C C . GLY A 1 231 ? -5.723 -10.828 0.182 1 97.62 231 GLY A C 1
ATOM 1826 O O . GLY A 1 231 ? -6.77 -10.219 0.406 1 97.62 231 GLY A O 1
ATOM 1827 N N . ARG A 1 232 ? -4.527 -10.266 0.265 1 97.38 232 ARG A N 1
ATOM 1828 C CA . ARG A 1 232 ? -4.387 -8.844 0.562 1 97.38 232 ARG A CA 1
ATOM 1829 C C . ARG A 1 232 ? -4.383 -8.016 -0.717 1 97.38 232 ARG A C 1
ATOM 1831 O O . ARG A 1 232 ? -4.598 -6.801 -0.678 1 97.38 232 ARG A O 1
ATOM 1838 N N . LEU A 1 233 ? -4.117 -8.562 -1.816 1 98.44 233 LEU A N 1
ATOM 1839 C CA . LEU A 1 233 ? -4.262 -8.055 -3.178 1 98.44 233 LEU A CA 1
ATOM 1840 C C . LEU A 1 233 ? -5.051 -9.039 -4.039 1 98.44 233 LEU A C 1
ATOM 1842 O O . LEU A 1 233 ? -5.04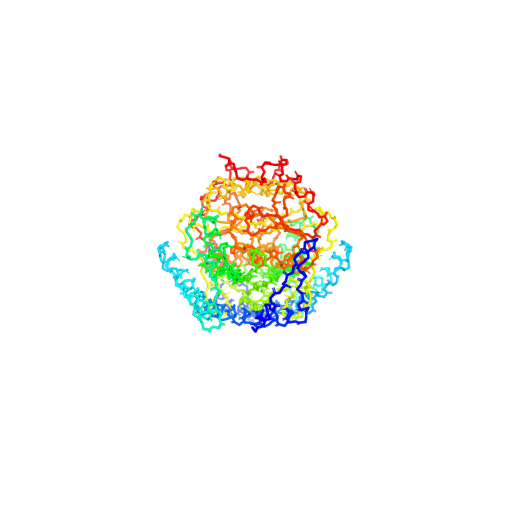3 -10.242 -3.773 1 98.44 233 LEU A O 1
ATOM 1846 N N . THR A 1 234 ? -5.656 -8.586 -5.062 1 98.44 234 THR A N 1
ATOM 1847 C CA . THR A 1 234 ? -6.395 -9.461 -5.969 1 98.44 234 THR A CA 1
ATOM 1848 C C . THR A 1 234 ? -5.477 -10.008 -7.055 1 98.44 234 THR A C 1
ATOM 1850 O O . THR A 1 234 ? -5.648 -11.141 -7.508 1 98.44 234 THR A O 1
ATOM 1853 N N . GLY A 1 235 ? -4.582 -9.125 -7.484 1 98.88 235 GLY A N 1
ATOM 1854 C CA . GLY A 1 235 ? -3.609 -9.508 -8.5 1 98.88 235 GLY A CA 1
ATOM 1855 C C . GLY A 1 235 ? -2.365 -8.641 -8.484 1 98.88 235 GLY A C 1
ATOM 1856 O O . GLY A 1 235 ? -2.287 -7.668 -7.734 1 98.88 235 GLY A O 1
ATOM 1857 N N . TYR A 1 236 ? -1.457 -9.016 -9.281 1 98.88 236 TYR A N 1
ATOM 1858 C CA . TYR A 1 236 ? -0.168 -8.359 -9.453 1 98.88 236 TYR A CA 1
ATOM 1859 C C . TYR A 1 236 ? 0.401 -8.641 -10.844 1 98.88 236 TYR A C 1
ATOM 1861 O O . TYR A 1 236 ? 0.29 -9.758 -11.352 1 98.88 236 TYR A O 1
ATOM 1869 N N . PHE A 1 237 ? 1.054 -7.574 -11.414 1 98.88 237 PHE A N 1
ATOM 1870 C CA . PHE A 1 237 ? 1.78 -7.773 -12.664 1 98.88 237 PHE A CA 1
ATOM 1871 C C . PHE A 1 237 ? 3.041 -6.922 -12.703 1 98.88 237 PHE A C 1
ATOM 1873 O O . PHE A 1 237 ? 3.074 -5.828 -12.125 1 98.88 237 PHE A O 1
ATOM 1880 N N . GLU A 1 238 ? 4.023 -7.406 -13.297 1 98.62 238 GLU A N 1
ATOM 1881 C CA . GLU A 1 238 ? 5.309 -6.742 -13.5 1 98.62 238 GLU A CA 1
ATOM 1882 C C . GLU A 1 238 ? 6.117 -7.426 -14.594 1 98.62 238 GLU A C 1
ATOM 1884 O O . GLU A 1 238 ? 6.156 -8.656 -14.672 1 98.62 238 GLU A O 1
ATOM 1889 N N . LEU A 1 239 ? 6.738 -6.602 -15.445 1 97.5 239 LEU A N 1
ATOM 1890 C CA . LEU A 1 239 ? 7.559 -7.117 -16.531 1 97.5 239 LEU A CA 1
ATOM 1891 C C . LEU A 1 239 ? 9.023 -7.195 -16.109 1 97.5 239 LEU A C 1
ATOM 1893 O O . LEU A 1 239 ? 9.469 -6.445 -15.242 1 97.5 239 LEU A O 1
ATOM 1897 N N . ALA A 1 240 ? 9.719 -8.156 -16.688 1 94.94 240 ALA A N 1
ATOM 1898 C CA . ALA A 1 240 ? 11.172 -8.242 -16.656 1 94.94 240 ALA A CA 1
ATOM 1899 C C . ALA A 1 240 ? 11.664 -8.578 -15.242 1 94.94 240 ALA A C 1
ATOM 1901 O O . ALA A 1 240 ? 12.562 -7.918 -14.727 1 94.94 240 ALA A O 1
ATOM 1902 N N . LEU A 1 241 ? 11.062 -9.57 -14.664 1 95.69 241 LEU A N 1
ATOM 1903 C CA . LEU A 1 241 ? 11.484 -10.055 -13.352 1 95.69 241 LEU A CA 1
ATOM 1904 C C . LEU A 1 241 ? 12.461 -11.219 -13.484 1 95.69 241 LEU A C 1
ATOM 1906 O O . LEU A 1 241 ? 12.82 -11.602 -14.602 1 95.69 241 LEU A O 1
ATOM 1910 N N . HIS A 1 242 ? 12.969 -11.688 -12.383 1 94.94 242 HIS A N 1
ATOM 1911 C CA . HIS A 1 242 ? 13.922 -12.789 -12.281 1 94.94 242 HIS A CA 1
ATOM 1912 C C . HIS A 1 242 ? 13.312 -13.984 -11.555 1 94.94 242 HIS A C 1
ATOM 1914 O O . HIS A 1 242 ? 12.359 -13.828 -10.781 1 94.94 242 HIS A O 1
ATOM 1920 N N . PRO A 1 243 ? 13.828 -15.102 -11.828 1 96.62 243 PRO A N 1
ATOM 1921 C CA . PRO A 1 243 ? 13.25 -16.281 -11.188 1 96.62 243 PRO A CA 1
ATOM 1922 C C . PRO A 1 243 ? 13.273 -16.188 -9.664 1 96.62 243 PRO A C 1
ATOM 1924 O O . PRO A 1 243 ? 12.359 -16.688 -9 1 96.62 243 PRO A O 1
ATOM 1927 N N . TRP A 1 244 ? 14.297 -15.602 -9.109 1 96.94 244 TRP A N 1
ATOM 1928 C CA . TRP A 1 244 ? 14.43 -15.547 -7.66 1 96.94 244 TRP A CA 1
ATOM 1929 C C . TRP A 1 244 ? 13.477 -14.516 -7.059 1 96.94 244 TRP A C 1
ATOM 1931 O O . TRP A 1 244 ? 13.211 -14.539 -5.859 1 96.94 244 TRP A O 1
ATOM 1941 N N . ASP A 1 245 ? 12.898 -13.656 -7.891 1 95.75 245 ASP A N 1
ATOM 1942 C CA . ASP A 1 245 ? 11.898 -12.695 -7.434 1 95.75 245 ASP A CA 1
ATOM 1943 C C . ASP A 1 245 ? 10.531 -13.352 -7.281 1 95.75 245 ASP A C 1
ATOM 1945 O O . ASP A 1 245 ? 9.719 -12.922 -6.465 1 95.75 245 ASP A O 1
ATOM 1949 N N . VAL A 1 246 ? 10.25 -14.422 -8.102 1 97.75 246 VAL A N 1
ATOM 1950 C CA . VAL A 1 246 ? 8.836 -14.719 -8.312 1 97.75 246 VAL A CA 1
ATOM 1951 C C . VAL A 1 246 ? 8.555 -16.172 -7.938 1 97.75 246 VAL A C 1
ATOM 1953 O O . VAL A 1 246 ? 7.406 -16.531 -7.66 1 97.75 246 VAL A O 1
ATOM 1956 N N . SER A 1 247 ? 9.531 -17.016 -7.922 1 98.5 247 SER A N 1
ATOM 1957 C CA . SER A 1 247 ? 9.266 -18.453 -7.863 1 98.5 247 SER A CA 1
ATOM 1958 C C . SER A 1 247 ? 8.531 -18.828 -6.582 1 98.5 247 SER A C 1
ATOM 1960 O O . SER A 1 247 ? 7.516 -19.516 -6.621 1 98.5 247 SER A O 1
ATOM 1962 N N . ALA A 1 248 ? 9.047 -18.359 -5.426 1 98.81 248 ALA A N 1
ATOM 1963 C CA . ALA A 1 248 ? 8.375 -18.672 -4.164 1 98.81 248 ALA A CA 1
ATOM 1964 C C . ALA A 1 248 ? 6.949 -18.125 -4.148 1 98.81 248 ALA A C 1
ATOM 1966 O O . ALA A 1 248 ? 6.016 -18.844 -3.775 1 98.81 248 ALA A O 1
ATOM 1967 N N . GLY A 1 249 ? 6.781 -16.906 -4.602 1 98.88 249 GLY A N 1
ATOM 1968 C CA . GLY A 1 249 ? 5.48 -16.25 -4.582 1 98.88 249 GLY A CA 1
ATOM 1969 C C . GLY A 1 249 ? 4.484 -16.891 -5.539 1 98.88 249 GLY A C 1
ATOM 1970 O O . GLY A 1 249 ? 3.297 -16.984 -5.227 1 98.88 249 GLY A O 1
ATOM 1971 N N . CYS A 1 250 ? 4.93 -17.281 -6.703 1 98.81 250 CYS A N 1
ATOM 1972 C CA . CYS A 1 250 ? 4.035 -17.906 -7.664 1 98.81 250 CYS A CA 1
ATOM 1973 C C . CYS A 1 250 ? 3.502 -19.234 -7.117 1 98.81 250 CYS A C 1
ATOM 1975 O O . CYS A 1 250 ? 2.311 -19.531 -7.246 1 98.81 250 CYS A O 1
ATOM 1977 N N . LEU A 1 251 ? 4.379 -20.016 -6.535 1 98.75 251 LEU A N 1
ATOM 1978 C CA . LEU A 1 251 ? 3.908 -21.234 -5.895 1 98.75 251 LEU A CA 1
ATOM 1979 C C . LEU A 1 251 ? 2.871 -20.922 -4.82 1 98.75 251 LEU A C 1
ATOM 1981 O O . LEU A 1 251 ? 1.837 -21.594 -4.734 1 98.75 251 LEU A O 1
ATOM 1985 N N . MET A 1 252 ? 3.107 -19.922 -4.059 1 98.81 252 MET A N 1
ATOM 1986 C CA . MET A 1 252 ? 2.209 -19.531 -2.977 1 98.81 252 MET A CA 1
ATOM 1987 C C . MET A 1 252 ? 0.831 -19.172 -3.518 1 98.81 252 MET A C 1
ATOM 1989 O O . MET A 1 252 ? -0.188 -19.594 -2.967 1 98.81 252 MET A O 1
ATOM 1993 N N . VAL A 1 253 ? 0.807 -18.406 -4.547 1 98.88 253 VAL A N 1
ATOM 1994 C CA . VAL A 1 253 ? -0.458 -17.953 -5.125 1 98.88 253 VAL A CA 1
ATOM 1995 C C . VAL A 1 253 ? -1.234 -19.156 -5.652 1 98.88 253 VAL A C 1
ATOM 1997 O O . VAL A 1 253 ? -2.441 -19.281 -5.43 1 98.88 253 VAL A O 1
ATOM 2000 N N . GLN A 1 254 ? -0.554 -20.031 -6.375 1 98.81 254 GLN A N 1
ATOM 2001 C CA . GLN A 1 254 ? -1.209 -21.219 -6.891 1 98.81 254 GLN A CA 1
ATOM 2002 C C . GLN A 1 254 ? -1.783 -22.062 -5.758 1 98.81 254 GLN A C 1
ATOM 2004 O O . GLN A 1 254 ? -2.943 -22.484 -5.809 1 98.81 254 GLN A O 1
ATOM 2009 N N . GLU A 1 255 ? -1.046 -22.281 -4.684 1 98.62 255 GLU A N 1
ATOM 2010 C CA . GLU A 1 255 ? -1.473 -23.109 -3.547 1 98.62 255 GLU A CA 1
ATOM 2011 C C . GLU A 1 255 ? -2.568 -22.406 -2.748 1 98.62 255 GLU A C 1
ATOM 2013 O O . GLU A 1 255 ? -3.303 -23.047 -1.995 1 98.62 255 GLU A O 1
ATOM 2018 N N . ALA A 1 256 ? -2.674 -21.156 -2.902 1 98.75 256 ALA A N 1
ATOM 2019 C CA . ALA A 1 256 ? -3.713 -20.375 -2.232 1 98.75 256 ALA A CA 1
ATOM 2020 C C . ALA A 1 256 ? -4.992 -20.344 -3.064 1 98.75 256 ALA A C 1
ATOM 2022 O O . ALA A 1 256 ? -6 -19.781 -2.641 1 98.75 256 ALA A O 1
ATOM 2023 N N . GLY A 1 257 ? -4.977 -20.891 -4.223 1 98.75 257 GLY A N 1
ATOM 2024 C CA . GLY A 1 257 ? -6.168 -21 -5.055 1 98.75 257 GLY A CA 1
ATOM 2025 C C . GLY A 1 257 ? -6.199 -19.984 -6.18 1 98.75 257 GLY A C 1
ATOM 2026 O O . GLY A 1 257 ? -7.223 -19.812 -6.848 1 98.75 257 GLY A O 1
ATOM 2027 N N . GLY A 1 258 ? -5.062 -19.312 -6.406 1 98.88 258 GLY A N 1
ATOM 2028 C CA . GLY A 1 258 ? -4.988 -18.328 -7.48 1 98.88 258 GLY A CA 1
ATOM 2029 C C . GLY A 1 258 ? -4.34 -18.875 -8.734 1 98.88 258 GLY A C 1
ATOM 2030 O O . GLY A 1 258 ? -4.129 -20.078 -8.867 1 98.88 258 GLY A O 1
ATOM 2031 N N . ARG A 1 259 ? -4.094 -17.922 -9.664 1 98.75 259 ARG A N 1
ATOM 2032 C CA . ARG A 1 259 ? -3.453 -18.266 -10.938 1 98.75 259 ARG A CA 1
ATOM 2033 C C . ARG A 1 259 ? -2.18 -17.438 -11.133 1 98.75 259 ARG A C 1
ATOM 2035 O O . ARG A 1 259 ? -2.154 -16.25 -10.844 1 98.75 259 ARG A O 1
ATOM 2042 N N . ALA A 1 260 ? -1.186 -18.078 -11.547 1 98.69 260 ALA A N 1
ATOM 2043 C CA . ALA A 1 260 ? 0.099 -17.469 -11.875 1 98.69 260 ALA A CA 1
ATOM 2044 C C . ALA A 1 260 ? 0.505 -17.781 -13.312 1 98.69 260 ALA A C 1
ATOM 2046 O O . ALA A 1 260 ? 0.34 -18.906 -13.781 1 98.69 260 ALA A O 1
ATOM 2047 N N . GLY A 1 261 ? 1.067 -16.781 -14 1 98.31 261 GLY A N 1
ATOM 2048 C CA . GLY A 1 261 ? 1.536 -16.953 -15.367 1 98.31 261 GLY A CA 1
ATOM 2049 C C . GLY A 1 261 ? 2.141 -15.68 -15.945 1 98.31 261 GLY A C 1
ATOM 2050 O O . GLY A 1 261 ? 2.555 -14.789 -15.203 1 98.31 261 GLY A O 1
ATOM 2051 N N . SER A 1 262 ? 2.191 -15.664 -17.234 1 98.19 262 SER A N 1
ATOM 2052 C CA . SER A 1 262 ? 2.764 -14.5 -17.906 1 98.19 262 SER A CA 1
ATOM 2053 C C . SER A 1 262 ? 1.687 -13.484 -18.266 1 98.19 262 SER A C 1
ATOM 2055 O O . SER A 1 262 ? 0.502 -13.82 -18.328 1 98.19 262 SER A O 1
ATOM 2057 N N . THR A 1 263 ? 2.098 -12.32 -18.469 1 98.38 263 THR A N 1
ATOM 2058 C CA . THR A 1 263 ? 1.204 -11.258 -18.922 1 98.38 263 THR A CA 1
ATOM 2059 C C . THR A 1 263 ? 0.648 -11.562 -20.312 1 98.38 263 THR A C 1
ATOM 2061 O O . THR A 1 263 ? -0.275 -10.891 -20.781 1 98.38 263 THR A O 1
ATOM 2064 N N . ARG A 1 264 ? 1.114 -12.578 -20.953 1 97.44 264 ARG A N 1
ATOM 2065 C CA . ARG A 1 264 ? 0.652 -12.953 -22.281 1 97.44 264 ARG A CA 1
ATOM 2066 C C . ARG A 1 264 ? -0.22 -14.203 -22.219 1 97.44 264 ARG A C 1
ATOM 2068 O O . ARG A 1 264 ? -0.697 -14.68 -23.25 1 97.44 264 ARG A O 1
ATOM 2075 N N . GLY A 1 265 ? -0.353 -14.789 -21 1 96.81 265 GLY A N 1
ATOM 2076 C CA . GLY A 1 265 ? -1.338 -15.844 -20.859 1 96.81 265 GLY A CA 1
ATOM 2077 C C . GLY A 1 265 ? -0.716 -17.219 -20.625 1 96.81 265 GLY A C 1
ATOM 2078 O O . GLY A 1 265 ? -1.426 -18.188 -20.375 1 96.81 265 GLY A O 1
ATOM 2079 N N . GLU A 1 266 ? 0.527 -17.266 -20.672 1 96.56 266 GLU A N 1
ATOM 2080 C CA . GLU A 1 266 ? 1.173 -18.547 -20.406 1 96.56 266 GLU A CA 1
ATOM 2081 C C . GLU A 1 266 ? 1.114 -18.891 -18.922 1 96.56 266 GLU A C 1
ATOM 2083 O O . GLU A 1 266 ? 1.152 -18 -18.062 1 96.56 266 GLU A O 1
ATOM 2088 N N . ASP A 1 267 ? 1.085 -20.172 -18.672 1 96.19 267 ASP A N 1
ATOM 2089 C CA . ASP A 1 267 ? 1.156 -20.641 -17.281 1 96.19 267 ASP A CA 1
ATOM 2090 C C . ASP A 1 267 ? 2.555 -20.422 -16.703 1 96.19 267 ASP A C 1
ATOM 2092 O O . ASP A 1 267 ? 3.543 -20.422 -17.453 1 96.19 267 ASP A O 1
ATOM 2096 N N . TYR A 1 268 ? 2.623 -20.422 -15.477 1 97.38 268 TYR A N 1
ATOM 2097 C CA . TYR A 1 268 ? 3.883 -20.125 -14.805 1 97.38 268 TYR A CA 1
ATOM 2098 C C . TYR A 1 268 ? 4.84 -21.312 -14.898 1 97.38 268 TYR A C 1
ATOM 2100 O O . TYR A 1 268 ? 4.426 -22.453 -14.766 1 97.38 268 TYR A O 1
ATOM 2108 N N . ASN A 1 269 ? 6.027 -21.125 -15.117 1 95.88 269 ASN A N 1
ATOM 2109 C CA . ASN A 1 269 ? 7.234 -21.891 -14.836 1 95.88 269 ASN A CA 1
ATOM 2110 C C . ASN A 1 269 ? 8.414 -20.984 -14.508 1 95.88 269 ASN A C 1
ATOM 2112 O O . ASN A 1 269 ? 8.312 -19.766 -14.641 1 95.88 269 ASN A O 1
ATOM 2116 N N . ILE A 1 270 ? 9.477 -21.406 -14.133 1 95.56 270 ILE A N 1
ATOM 2117 C CA . ILE A 1 270 ? 10.547 -20.594 -13.555 1 95.56 270 ILE A CA 1
ATOM 2118 C C . ILE A 1 270 ? 11.219 -19.766 -14.648 1 95.56 270 ILE A C 1
ATOM 2120 O O . ILE A 1 270 ? 12.078 -18.922 -14.359 1 95.56 270 ILE A O 1
ATOM 2124 N N . ARG A 1 271 ? 10.82 -19.969 -15.859 1 94.44 271 ARG A N 1
ATOM 2125 C CA . ARG A 1 271 ? 11.398 -19.266 -16.984 1 94.44 271 ARG A CA 1
ATOM 2126 C C . ARG A 1 271 ? 10.492 -18.125 -17.453 1 94.44 271 ARG A C 1
ATOM 2128 O O . ARG A 1 271 ? 10.781 -17.453 -18.438 1 94.44 271 ARG A O 1
ATOM 2135 N N . VAL A 1 272 ? 9.461 -17.891 -16.781 1 92.44 272 VAL A N 1
ATOM 2136 C CA . VAL A 1 272 ? 8.539 -16.797 -17.047 1 92.44 272 VAL A CA 1
ATOM 2137 C C . VAL A 1 272 ? 8.93 -15.578 -16.219 1 92.44 272 VAL A C 1
ATOM 2139 O O . VAL A 1 272 ? 8.961 -15.648 -14.984 1 92.44 272 VAL A O 1
ATOM 2142 N N . PHE A 1 273 ? 9.102 -14.438 -16.969 1 91.75 273 PHE A N 1
ATOM 2143 C CA . PHE A 1 273 ? 9.656 -13.289 -16.266 1 91.75 273 PHE A CA 1
ATOM 2144 C C . PHE A 1 273 ? 8.711 -12.102 -16.328 1 91.75 273 PHE A C 1
ATOM 2146 O O . PHE A 1 273 ? 8.805 -11.172 -15.516 1 91.75 273 PHE A O 1
ATOM 2153 N N . ASP A 1 274 ? 7.84 -12.047 -17.359 1 96.88 274 ASP A N 1
ATOM 2154 C CA . ASP A 1 274 ? 6.742 -11.086 -17.422 1 96.88 274 ASP A CA 1
ATOM 2155 C C . ASP A 1 274 ? 5.516 -11.609 -16.672 1 96.88 274 ASP A C 1
ATOM 2157 O O . ASP A 1 274 ? 4.758 -12.422 -17.203 1 96.88 274 ASP A O 1
ATOM 2161 N N . MET A 1 275 ? 5.312 -11.125 -15.57 1 98.06 275 MET A N 1
ATOM 2162 C CA . MET A 1 275 ? 4.504 -11.836 -14.586 1 98.06 275 MET A CA 1
ATOM 2163 C C . MET A 1 275 ? 3.113 -11.219 -14.477 1 98.06 275 MET A C 1
ATOM 2165 O O . MET A 1 275 ? 2.973 -10 -14.445 1 98.06 275 MET A O 1
ATOM 2169 N N . LEU A 1 276 ? 2.133 -12.117 -14.422 1 98.88 276 LEU A N 1
ATOM 2170 C CA . LEU A 1 276 ? 0.772 -11.82 -13.984 1 98.88 276 LEU A CA 1
ATOM 2171 C C . LEU A 1 276 ? 0.272 -12.883 -13.008 1 98.88 276 LEU A C 1
ATOM 2173 O O . LEU A 1 276 ? 0.262 -14.07 -13.328 1 98.88 276 LEU A O 1
ATOM 2177 N N . VAL A 1 277 ? -0.107 -12.508 -11.844 1 98.88 277 VAL A N 1
ATOM 2178 C CA . VAL A 1 277 ? -0.735 -13.391 -10.859 1 98.88 277 VAL A CA 1
ATOM 2179 C C . VAL A 1 277 ? -2.031 -12.758 -10.359 1 98.88 277 VAL A C 1
ATOM 2181 O O . VAL A 1 277 ? -2.104 -11.539 -10.164 1 98.88 277 VAL A O 1
ATOM 2184 N N . THR A 1 278 ? -3.07 -13.641 -10.219 1 98.88 278 THR A N 1
ATOM 2185 C CA . THR A 1 278 ? -4.375 -13.141 -9.805 1 98.88 278 THR A CA 1
ATOM 2186 C C . THR A 1 278 ? -5.105 -14.18 -8.961 1 98.88 278 THR A C 1
ATOM 2188 O O . THR A 1 278 ? -4.594 -15.281 -8.742 1 98.88 278 THR A O 1
ATOM 2191 N N . ASN A 1 279 ? -6.336 -13.805 -8.523 1 98.69 279 ASN A N 1
ATOM 2192 C CA . ASN A 1 279 ? -7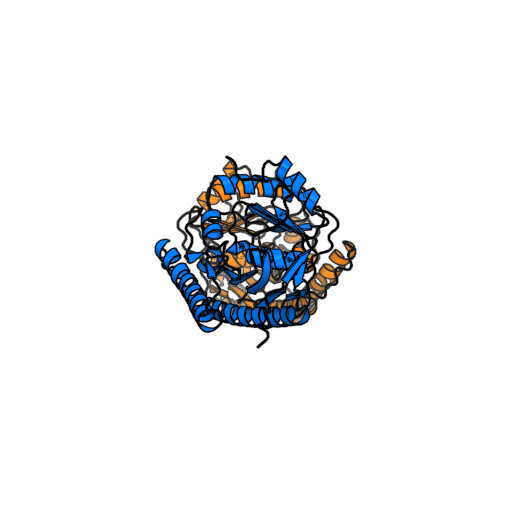.211 -14.727 -7.805 1 98.69 279 ASN A CA 1
ATOM 2193 C C . ASN A 1 279 ? -7.883 -15.719 -8.758 1 98.69 279 ASN A C 1
ATOM 2195 O O . ASN A 1 279 ? -8.727 -16.516 -8.336 1 98.69 279 ASN A O 1
ATOM 2199 N N . GLY A 1 280 ? -7.516 -15.703 -9.984 1 98.69 280 GLY A N 1
ATOM 2200 C CA . GLY A 1 280 ? -8.117 -16.562 -10.992 1 98.69 280 GLY A CA 1
ATOM 2201 C C . GLY A 1 280 ? -9.297 -15.914 -11.695 1 98.69 280 GLY A C 1
ATOM 2202 O O . GLY A 1 280 ? -9.414 -15.984 -12.922 1 98.69 280 GLY A O 1
ATOM 2203 N N . LYS A 1 281 ? -10.109 -15.172 -11.031 1 98.56 281 LYS A N 1
ATOM 2204 C CA . LYS A 1 281 ? -11.352 -14.625 -11.555 1 98.56 281 LYS A CA 1
ATOM 2205 C C . LYS A 1 281 ? -11.086 -13.438 -12.484 1 98.56 281 LYS A C 1
ATOM 2207 O O . LYS A 1 281 ? -11.789 -13.25 -13.477 1 98.56 281 LYS A O 1
ATOM 2212 N N . ILE A 1 282 ? -9.992 -12.695 -12.18 1 98.69 282 ILE A N 1
ATOM 2213 C CA . ILE A 1 282 ? -9.758 -11.492 -12.969 1 98.69 282 ILE A CA 1
ATOM 2214 C C . ILE A 1 282 ? -8.641 -11.742 -13.977 1 98.69 282 ILE A C 1
ATOM 2216 O O . ILE A 1 282 ? -8.203 -10.828 -14.672 1 98.69 282 ILE A O 1
ATOM 2220 N N . HIS A 1 283 ? -8.156 -12.93 -14.078 1 98.75 283 HIS A N 1
ATOM 2221 C CA . HIS A 1 283 ? -6.941 -13.234 -14.82 1 98.75 283 HIS A CA 1
ATOM 2222 C C . HIS A 1 283 ? -7.109 -12.922 -16.312 1 98.75 283 HIS A C 1
ATOM 2224 O O . HIS A 1 283 ? -6.293 -12.203 -16.891 1 98.75 283 HIS A O 1
ATOM 2230 N N . GLU A 1 284 ? -8.18 -13.352 -16.906 1 98.44 284 GLU A N 1
ATOM 2231 C CA . GLU A 1 284 ? -8.406 -13.125 -18.328 1 98.44 284 GLU A CA 1
ATOM 2232 C C . GLU A 1 284 ? -8.656 -11.648 -18.609 1 98.44 284 GLU A C 1
ATOM 2234 O O . GLU A 1 284 ? -8.203 -11.125 -19.641 1 98.44 284 GLU A O 1
ATOM 2239 N N . GLU A 1 285 ? -9.344 -11.07 -17.75 1 98.69 285 GLU A N 1
ATOM 2240 C CA . GLU A 1 285 ? -9.562 -9.641 -17.891 1 98.69 285 GLU A CA 1
ATOM 2241 C C . GLU A 1 285 ? -8.25 -8.867 -17.844 1 98.69 285 GLU A C 1
ATOM 2243 O O . GLU A 1 285 ? -8.039 -7.945 -18.641 1 98.69 285 GLU A O 1
ATOM 2248 N N . MET A 1 286 ? -7.371 -9.172 -16.984 1 98.81 286 MET A N 1
ATOM 2249 C CA . MET A 1 286 ? -6.062 -8.539 -16.875 1 98.81 286 MET A CA 1
ATOM 2250 C C . MET A 1 286 ? -5.25 -8.742 -18.156 1 98.81 286 MET A C 1
ATOM 2252 O O . MET A 1 286 ? -4.613 -7.809 -18.656 1 98.81 286 MET A O 1
ATOM 2256 N N . ILE A 1 287 ? -5.266 -9.961 -18.656 1 98.69 287 ILE A N 1
ATOM 2257 C CA . ILE A 1 287 ? -4.543 -10.25 -19.891 1 98.69 287 ILE A CA 1
ATOM 2258 C C . ILE A 1 287 ? -5.051 -9.336 -21 1 98.69 287 ILE A C 1
ATOM 2260 O O . ILE A 1 287 ? -4.254 -8.742 -21.734 1 98.69 287 ILE A O 1
ATOM 2264 N N . ARG A 1 288 ? -6.32 -9.172 -21.109 1 98.62 288 ARG A N 1
ATOM 2265 C CA . ARG A 1 288 ? -6.918 -8.352 -22.156 1 98.62 288 ARG A CA 1
ATOM 2266 C C . ARG A 1 288 ? -6.535 -6.887 -21.984 1 98.62 288 ARG A C 1
ATOM 2268 O O . ARG A 1 288 ? -6.121 -6.234 -22.953 1 98.62 288 ARG A O 1
ATOM 2275 N N . VAL A 1 289 ? -6.613 -6.453 -20.797 1 98.69 289 VAL A N 1
ATOM 2276 C CA . VAL A 1 289 ? -6.328 -5.055 -20.516 1 98.69 289 VAL A CA 1
ATOM 2277 C C . VAL A 1 289 ? -4.871 -4.746 -20.828 1 98.69 289 VAL A C 1
ATOM 2279 O O . VAL A 1 289 ? -4.566 -3.723 -21.453 1 98.69 289 VAL A O 1
ATOM 2282 N N . LEU A 1 290 ? -3.959 -5.605 -20.438 1 98.69 290 LEU A N 1
ATOM 2283 C CA . LEU A 1 290 ? -2.533 -5.387 -20.656 1 98.69 290 LEU A CA 1
ATOM 2284 C C . LEU A 1 290 ? -2.193 -5.484 -22.141 1 98.69 290 LEU A C 1
ATOM 2286 O O . LEU A 1 290 ? -1.372 -4.719 -22.641 1 98.69 290 LEU A O 1
ATOM 2290 N N . LYS A 1 291 ? -2.834 -6.383 -22.828 1 98.44 291 LYS A N 1
ATOM 2291 C CA . LYS A 1 291 ? -2.613 -6.527 -24.266 1 98.44 291 LYS A CA 1
ATOM 2292 C C . LYS A 1 291 ? -3.096 -5.297 -25.016 1 98.44 291 LYS A C 1
ATOM 2294 O O . LYS A 1 291 ? -2.385 -4.77 -25.875 1 98.44 291 LYS A O 1
ATOM 2299 N N . GLU A 1 292 ? -4.25 -4.883 -24.703 1 98.38 292 GLU A N 1
ATOM 2300 C CA . GLU A 1 292 ? -4.832 -3.727 -25.391 1 98.38 292 GLU A CA 1
ATOM 2301 C C . GLU A 1 292 ? -3.984 -2.477 -25.156 1 98.38 292 GLU A C 1
ATOM 2303 O O . GLU A 1 292 ? -3.918 -1.604 -26.031 1 98.38 292 GLU A O 1
ATOM 2308 N N . ALA A 1 293 ? -3.305 -2.422 -24.047 1 98 293 ALA A N 1
ATOM 2309 C CA . ALA A 1 293 ? -2.469 -1.272 -23.703 1 98 293 ALA A CA 1
ATOM 2310 C C . ALA A 1 293 ? -1.05 -1.453 -24.234 1 98 293 ALA A C 1
ATOM 2312 O O . ALA A 1 293 ? -0.186 -0.6 -24.031 1 98 293 ALA A O 1
ATOM 2313 N N . ASN A 1 294 ? -0.737 -2.561 -24.906 1 97.81 294 ASN A N 1
ATOM 2314 C CA . ASN A 1 294 ? 0.613 -2.914 -25.344 1 97.81 294 ASN A CA 1
ATOM 2315 C C . ASN A 1 294 ? 1.591 -2.908 -24.172 1 97.81 294 ASN A C 1
ATOM 2317 O O . ASN A 1 294 ? 2.688 -2.355 -24.266 1 97.81 294 ASN A O 1
ATOM 2321 N N . ALA A 1 295 ? 1.103 -3.51 -23.047 1 98 295 ALA A N 1
ATOM 2322 C CA . ALA A 1 295 ? 1.884 -3.518 -21.812 1 98 295 ALA A CA 1
ATOM 2323 C C . ALA A 1 295 ? 2.146 -4.945 -21.344 1 98 295 ALA A C 1
ATOM 2325 O O . ALA A 1 295 ? 2.486 -5.168 -20.172 1 98 295 ALA A O 1
ATOM 2326 N N . ASP A 1 296 ? 1.93 -5.922 -22.203 1 97.56 296 ASP A N 1
ATOM 2327 C CA . ASP A 1 296 ? 2.07 -7.324 -21.828 1 97.56 296 ASP A CA 1
ATOM 2328 C C . ASP A 1 296 ? 3.496 -7.82 -22.078 1 97.56 296 ASP A C 1
ATOM 2330 O O . ASP A 1 296 ? 3.822 -8.969 -21.766 1 97.56 296 ASP A O 1
ATOM 2334 N N . ARG A 1 297 ? 4.383 -6.965 -22.625 1 95.06 297 ARG A N 1
ATOM 2335 C CA . ARG A 1 297 ? 5.789 -7.27 -22.859 1 95.06 297 ARG A CA 1
ATOM 2336 C C . ARG A 1 297 ? 6.617 -5.996 -22.984 1 95.06 297 ARG A C 1
ATOM 2338 O O . ARG A 1 297 ? 6.066 -4.91 -23.188 1 95.06 297 ARG A O 1
ATOM 2345 N N . VAL A 1 298 ? 7.797 -6.121 -22.781 1 92.5 298 VAL A N 1
ATOM 2346 C CA . VAL A 1 298 ? 8.711 -5 -22.984 1 92.5 298 VAL A CA 1
ATOM 2347 C C . VAL A 1 298 ? 8.891 -4.75 -24.484 1 92.5 298 VAL A C 1
ATOM 2349 O O . VAL A 1 298 ? 9.016 -5.691 -25.266 1 92.5 298 VAL A O 1
ATOM 2352 N N . ASP A 1 299 ? 8.844 -3.51 -24.812 1 86.25 299 ASP A N 1
ATOM 2353 C CA . ASP A 1 299 ? 9.008 -3.154 -26.219 1 86.25 299 ASP A CA 1
ATOM 2354 C C . ASP A 1 299 ? 10.352 -3.648 -26.766 1 86.25 299 ASP A C 1
ATOM 2356 O O . ASP A 1 299 ? 11.328 -3.76 -26 1 86.25 299 ASP A O 1
ATOM 2360 N N . ALA A 1 300 ? 10.25 -4.074 -28.016 1 71.19 300 ALA A N 1
ATOM 2361 C CA . ALA A 1 300 ? 11.461 -4.52 -28.703 1 71.19 300 ALA A CA 1
ATOM 2362 C C . ALA A 1 300 ? 12.453 -3.371 -28.859 1 71.19 300 ALA A C 1
ATOM 2364 O O . ALA A 1 300 ? 12.055 -2.211 -28.984 1 71.19 300 ALA A O 1
ATOM 2365 N N . MET B 1 1 ? -11.531 49.844 38.688 1 28.27 1 MET B N 1
ATOM 2366 C CA . MET B 1 1 ? -10.539 48.844 39.094 1 28.27 1 MET B CA 1
ATOM 2367 C C . MET B 1 1 ? -9.891 48.188 37.906 1 28.27 1 MET B C 1
ATOM 2369 O O . MET B 1 1 ? -10.594 47.625 37.031 1 28.27 1 MET B O 1
ATOM 2373 N N . PRO B 1 2 ? -8.641 48.25 37.406 1 29.81 2 PRO B N 1
ATOM 2374 C CA . PRO B 1 2 ? -8.172 48.094 36 1 29.81 2 PRO B CA 1
ATOM 2375 C C . PRO B 1 2 ? -8.078 46.656 35.562 1 29.81 2 PRO B C 1
ATOM 2377 O O . PRO B 1 2 ? -7.633 45.781 36.344 1 29.81 2 PRO B O 1
ATOM 2380 N N . VAL B 1 3 ? -9.016 45.781 34.812 1 31.31 3 VAL B N 1
ATOM 2381 C CA . VAL B 1 3 ? -9.18 44.406 34.344 1 31.31 3 VAL B CA 1
ATOM 2382 C C . VAL B 1 3 ? -7.934 43.969 33.562 1 31.31 3 VAL B C 1
ATOM 2384 O O . VAL B 1 3 ? -7.59 44.562 32.531 1 31.31 3 VAL B O 1
ATOM 2387 N N . PHE B 1 4 ? -6.797 43.312 34.094 1 30.91 4 PHE B N 1
ATOM 2388 C CA . PHE B 1 4 ? -5.48 42.906 33.594 1 30.91 4 PHE B CA 1
ATOM 2389 C C . PHE B 1 4 ? -5.605 41.938 32.438 1 30.91 4 PHE B C 1
ATOM 2391 O O . PHE B 1 4 ? -6.051 40.812 32.594 1 30.91 4 PHE B O 1
ATOM 2398 N N . LEU B 1 5 ? -5.918 42 31.109 1 32.19 5 LEU B N 1
ATOM 2399 C CA . LEU B 1 5 ? -6.172 41.406 29.797 1 32.19 5 LEU B CA 1
ATOM 2400 C C . LEU B 1 5 ? -4.961 40.594 29.328 1 32.19 5 LEU B C 1
ATOM 2402 O O . LEU B 1 5 ? -3.918 41.188 29 1 32.19 5 LEU B O 1
ATOM 2406 N N . LEU B 1 6 ? -4.391 39.312 29.797 1 34.09 6 LEU B N 1
ATOM 2407 C CA . LEU B 1 6 ? -3.27 38.375 29.797 1 34.09 6 LEU B CA 1
ATOM 2408 C C . LEU B 1 6 ? -2.828 38.062 28.375 1 34.09 6 LEU B C 1
ATOM 2410 O O . LEU B 1 6 ? -1.657 37.75 28.141 1 34.09 6 LEU B O 1
ATOM 2414 N N . SER B 1 7 ? -3.68 37.25 27.281 1 36.12 7 SER B N 1
ATOM 2415 C CA . SER B 1 7 ? -3.506 36.438 26.062 1 36.12 7 SER B CA 1
ATOM 2416 C C . SER B 1 7 ? -2.721 37.219 25.016 1 36.12 7 SER B C 1
ATOM 2418 O O . SER B 1 7 ? -3.135 37.281 23.844 1 36.12 7 SER B O 1
ATOM 2420 N N . ARG B 1 8 ? -1.775 37.875 25.016 1 41.78 8 ARG B N 1
ATOM 2421 C CA . ARG B 1 8 ? -1.356 38.75 23.953 1 41.78 8 ARG B CA 1
ATOM 2422 C C . ARG B 1 8 ? -0.338 38.094 23.031 1 41.78 8 ARG B C 1
ATOM 2424 O O . ARG B 1 8 ? 0.85 38.031 23.359 1 41.78 8 ARG B O 1
ATOM 2431 N N . VAL B 1 9 ? -0.667 36.719 22.312 1 42.81 9 VAL B N 1
ATOM 2432 C CA . VAL B 1 9 ? 0.173 36.125 21.266 1 42.81 9 VAL B CA 1
ATOM 2433 C C . VAL B 1 9 ? 0.193 37.062 20.047 1 42.81 9 VAL B C 1
ATOM 2435 O O . VAL B 1 9 ? -0.84 37.625 19.672 1 42.81 9 VAL B O 1
ATOM 2438 N N . PHE B 1 10 ? 1.31 37.625 19.516 1 44.47 10 PHE B N 1
ATOM 2439 C CA . PHE B 1 10 ? 1.268 38.406 18.281 1 44.47 10 PHE B CA 1
ATOM 2440 C C . PHE B 1 10 ? 2.162 37.781 17.219 1 44.47 10 PHE B C 1
ATOM 2442 O O . PHE B 1 10 ? 3.141 37.094 17.547 1 44.47 10 PHE B O 1
ATOM 2449 N N . ILE B 1 11 ? 1.667 37.469 16.047 1 41.59 11 ILE B N 1
ATOM 2450 C CA . ILE B 1 11 ? 2.348 36.938 14.875 1 41.59 11 ILE B CA 1
ATOM 2451 C C . ILE B 1 11 ? 3.123 38.062 14.18 1 41.59 11 ILE B C 1
ATOM 2453 O O . ILE B 1 11 ? 2.553 39.094 13.844 1 41.59 11 ILE B O 1
ATOM 2457 N N . GLU B 1 12 ? 4.426 38.25 14.25 1 47.28 12 GLU B N 1
ATOM 2458 C CA . GLU B 1 12 ? 5.25 39.156 13.461 1 47.28 12 GLU B CA 1
ATOM 2459 C C . GLU B 1 12 ? 6.184 38.375 12.531 1 47.28 12 GLU B C 1
ATOM 2461 O O . GLU B 1 12 ? 6.852 37.438 12.953 1 47.28 12 GLU B O 1
ATOM 2466 N N . ASP B 1 13 ? 6.242 38.594 11.344 1 48.59 13 ASP B N 1
ATOM 2467 C CA . ASP B 1 13 ? 7.012 38.062 10.227 1 48.59 13 ASP B CA 1
ATOM 2468 C C . ASP B 1 13 ? 6.738 36.562 10.047 1 48.59 13 ASP B C 1
ATOM 2470 O O . ASP B 1 13 ? 7.66 35.781 9.797 1 48.59 13 ASP B O 1
ATOM 2474 N N . GLY B 1 14 ? 5.598 36.094 10.344 1 45.06 14 GLY B N 1
ATOM 2475 C CA . GLY B 1 14 ? 5.121 34.75 10.141 1 45.06 14 GLY B CA 1
ATOM 2476 C C . GLY B 1 14 ? 5.359 33.844 11.336 1 45.06 14 GLY B C 1
ATOM 2477 O O . GLY B 1 14 ? 5.145 32.625 11.266 1 45.06 14 GLY B O 1
ATOM 2478 N N . ARG B 1 15 ? 6.133 34.188 12.203 1 46.03 15 ARG B N 1
ATOM 2479 C CA . ARG B 1 15 ? 6.465 33.5 13.438 1 46.03 15 ARG B CA 1
ATOM 2480 C C . ARG B 1 15 ? 5.48 33.844 14.547 1 46.03 15 ARG B C 1
ATOM 2482 O O . ARG B 1 15 ? 5.016 34.969 14.641 1 46.03 15 ARG B O 1
ATOM 2489 N N . LEU B 1 16 ? 4.852 32.875 15.055 1 46.62 16 LEU B N 1
ATOM 2490 C CA . LEU B 1 16 ? 3.953 33.062 16.188 1 46.62 16 LEU B CA 1
ATOM 2491 C C . LEU B 1 16 ? 4.73 33.5 17.438 1 46.62 16 LEU B C 1
ATOM 2493 O O . LEU B 1 16 ? 5.684 32.812 17.828 1 46.62 16 LEU B O 1
ATOM 2497 N N . TYR B 1 17 ? 4.852 34.688 17.703 1 48.94 17 TYR B N 1
ATOM 2498 C CA . TYR B 1 17 ? 5.449 35.219 18.938 1 48.94 17 TYR B CA 1
ATOM 2499 C C . TYR B 1 17 ? 4.469 35.125 20.094 1 48.94 17 TYR B C 1
ATOM 2501 O O . TYR B 1 17 ? 3.289 35.469 19.938 1 48.94 17 TYR B O 1
ATOM 2509 N N . PHE B 1 18 ? 4.562 34.094 20.766 1 46.56 18 PHE B N 1
ATOM 2510 C CA . PHE B 1 18 ? 3.734 34.031 21.969 1 46.56 18 PHE B CA 1
ATOM 2511 C C . PHE B 1 18 ? 4.188 35.031 23 1 46.56 18 PHE B C 1
ATOM 2513 O O . PHE B 1 18 ? 5.387 35.188 23.234 1 46.56 18 PHE B O 1
ATOM 2520 N N . LEU B 1 19 ? 3.584 36.125 23.281 1 42.53 19 LEU B N 1
ATOM 2521 C CA . LEU B 1 19 ? 3.998 37.062 24.297 1 42.53 19 LEU B CA 1
ATOM 2522 C C . LEU B 1 19 ? 4.492 36.375 25.547 1 42.53 19 LEU B C 1
ATOM 2524 O O . LEU B 1 19 ? 5.477 36.781 26.156 1 42.53 19 LEU B O 1
ATOM 2528 N N . ASP B 1 20 ? 3.691 35.406 26.203 1 42.09 20 ASP B N 1
ATOM 2529 C CA . ASP B 1 20 ? 4.332 34.75 27.328 1 42.09 20 ASP B CA 1
ATOM 2530 C C . ASP B 1 20 ? 5.059 33.469 26.859 1 42.09 20 ASP B C 1
ATOM 2532 O O . ASP B 1 20 ? 4.426 32.469 26.516 1 42.09 20 ASP B O 1
ATOM 2536 N N . ALA B 1 21 ? 6.16 33.406 26.25 1 43.78 21 ALA B N 1
ATOM 2537 C CA . ALA B 1 21 ? 7.113 32.531 25.594 1 43.78 21 ALA B CA 1
ATOM 2538 C C . ALA B 1 21 ? 7.09 31.141 26.219 1 43.78 21 ALA B C 1
ATOM 2540 O O . ALA B 1 21 ? 7.18 30.125 25.516 1 43.78 21 ALA B O 1
ATOM 2541 N N . ASP B 1 22 ? 7.207 30.828 27.406 1 46.44 22 ASP B N 1
ATOM 2542 C CA . ASP B 1 22 ? 7.473 29.594 28.156 1 46.44 22 ASP B CA 1
ATOM 2543 C C . ASP B 1 22 ? 6.234 28.703 28.203 1 46.44 22 ASP B C 1
ATOM 2545 O O . ASP B 1 22 ? 6.352 27.469 28.234 1 46.44 22 ASP B O 1
ATOM 2549 N N . ALA B 1 23 ? 5 29.156 28.219 1 49.25 23 ALA B N 1
ATOM 2550 C CA . ALA B 1 23 ? 3.768 28.391 28.391 1 49.25 23 ALA B CA 1
ATOM 2551 C C . ALA B 1 23 ? 3.387 27.656 27.109 1 49.25 23 ALA B C 1
ATOM 2553 O O . ALA B 1 23 ? 2.854 26.547 27.156 1 49.25 23 ALA B O 1
ATOM 2554 N N . HIS B 1 24 ? 3.9 27.969 25.969 1 67.19 24 HIS B N 1
ATOM 2555 C CA . HIS B 1 24 ? 3.373 27.453 24.719 1 67.19 24 HIS B CA 1
ATOM 2556 C C . HIS B 1 24 ? 4.023 26.109 24.359 1 67.19 24 HIS B C 1
ATOM 2558 O O . HIS B 1 24 ? 3.326 25.141 24.047 1 67.19 24 HIS B O 1
ATOM 2564 N N . PRO B 1 25 ? 5.281 25.969 24.703 1 73.75 25 PRO B N 1
ATOM 2565 C CA . PRO B 1 25 ? 5.863 24.672 24.359 1 73.75 25 PRO B CA 1
ATOM 2566 C C . PRO B 1 25 ? 5.336 23.547 25.234 1 73.75 25 PRO B C 1
ATOM 2568 O O . PRO B 1 25 ? 5.137 22.422 24.75 1 73.75 25 PRO B O 1
ATOM 2571 N N . LEU B 1 26 ? 5.008 23.906 26.453 1 78 26 LEU B N 1
ATOM 2572 C CA . LEU B 1 26 ? 4.523 22.859 27.359 1 78 26 LEU B CA 1
ATOM 2573 C C . LEU B 1 26 ? 3.105 22.438 26.984 1 78 26 LEU B C 1
ATOM 2575 O O . LEU B 1 26 ? 2.756 21.266 27.109 1 78 26 LEU B O 1
ATOM 2579 N N . VAL B 1 27 ? 2.35 23.406 26.516 1 86.94 27 VAL B N 1
ATOM 2580 C CA . VAL B 1 27 ? 0.976 23.125 26.109 1 86.94 27 VAL B CA 1
ATOM 2581 C C . VAL B 1 27 ? 0.969 22.234 24.875 1 86.94 27 VAL B C 1
ATOM 2583 O O . VAL B 1 27 ? 0.222 21.25 24.812 1 86.94 27 VAL B O 1
ATOM 2586 N N . LEU B 1 28 ? 1.864 22.531 24.016 1 95.12 28 LEU B N 1
ATOM 2587 C CA . LEU B 1 28 ? 1.919 21.75 22.797 1 95.12 28 LEU B CA 1
ATOM 2588 C C . LEU B 1 28 ? 2.457 20.344 23.062 1 95.12 28 LEU B C 1
ATOM 2590 O O . LEU B 1 28 ? 2.016 19.375 22.438 1 95.12 28 LEU B O 1
ATOM 2594 N N . LYS B 1 29 ? 3.314 20.328 23.969 1 95.44 29 LYS B N 1
ATOM 2595 C CA . LYS B 1 29 ? 3.857 19.031 24.344 1 95.44 29 LYS B CA 1
ATOM 2596 C C . LYS B 1 29 ? 2.785 18.141 24.969 1 95.44 29 LYS B C 1
ATOM 2598 O O . LYS B 1 29 ? 2.682 16.953 24.656 1 95.44 29 LYS B O 1
ATOM 2603 N N . GLN B 1 30 ? 2.057 18.703 25.859 1 95.75 30 GLN B N 1
ATOM 2604 C CA . GLN B 1 30 ? 0.963 17.969 26.484 1 95.75 30 GLN B CA 1
ATOM 2605 C C . GLN B 1 30 ? -0.081 17.562 25.453 1 95.75 30 GLN B C 1
ATOM 2607 O O . GLN B 1 30 ? -0.598 16.438 25.484 1 95.75 30 GLN B O 1
ATOM 2612 N N . LEU B 1 31 ? -0.367 18.5 24.641 1 96.88 31 LEU B N 1
ATOM 2613 C CA . LEU B 1 31 ? -1.32 18.219 23.578 1 96.88 31 LEU B CA 1
ATOM 2614 C C . LEU B 1 31 ? -0.83 17.078 22.688 1 96.88 31 LEU B C 1
ATOM 2616 O O . LEU B 1 31 ? -1.597 16.172 22.359 1 96.88 31 LEU B O 1
ATOM 2620 N N . CYS B 1 32 ? 0.407 17.094 22.375 1 98.19 32 CYS B N 1
ATOM 2621 C CA . CYS B 1 32 ? 1 16.031 21.562 1 98.19 32 CYS B CA 1
ATOM 2622 C C . CYS B 1 32 ? 0.913 14.688 22.25 1 98.19 32 CYS B C 1
ATOM 2624 O O . CYS B 1 32 ? 0.58 13.68 21.625 1 98.19 32 CYS B O 1
ATOM 2626 N N . GLU B 1 33 ? 1.157 14.688 23.531 1 98.19 33 GLU B N 1
ATOM 2627 C CA . GLU B 1 33 ? 1.06 13.453 24.312 1 98.19 33 GLU B CA 1
ATOM 2628 C C . GLU B 1 33 ? -0.367 12.914 24.312 1 98.19 33 GLU B C 1
ATOM 2630 O O . GLU B 1 33 ? -0.581 11.711 24.172 1 98.19 33 GLU B O 1
ATOM 2635 N N . ASP B 1 34 ? -1.275 13.797 24.453 1 98.31 34 ASP B N 1
ATOM 2636 C CA . ASP B 1 34 ? -2.682 13.406 24.453 1 98.31 34 ASP B CA 1
ATOM 2637 C C . ASP B 1 34 ? -3.098 12.852 23.094 1 98.31 34 ASP B C 1
ATOM 2639 O O . ASP B 1 34 ? -3.803 11.844 23.016 1 98.31 34 ASP B O 1
ATOM 2643 N N . VAL B 1 35 ? -2.646 13.523 22.078 1 98.75 35 VAL B N 1
ATOM 2644 C CA . VAL B 1 35 ? -2.984 13.07 20.719 1 98.75 35 VAL B CA 1
ATOM 2645 C C . VAL B 1 35 ? -2.363 11.703 20.469 1 98.75 35 VAL B C 1
ATOM 2647 O O . VAL B 1 35 ? -2.979 10.844 19.828 1 98.75 35 VAL B O 1
ATOM 2650 N N . GLN B 1 36 ? -1.189 11.492 20.969 1 98.88 36 GLN B N 1
ATOM 2651 C CA . GLN B 1 36 ? -0.558 10.188 20.844 1 98.88 36 GLN B CA 1
ATOM 2652 C C . GLN B 1 36 ? -1.384 9.109 21.531 1 98.88 36 GLN B C 1
ATOM 2654 O O . GLN B 1 36 ? -1.541 8 21.016 1 98.88 36 GLN B O 1
ATOM 2659 N N . LEU B 1 37 ? -1.855 9.414 22.703 1 98.62 37 LEU B N 1
ATOM 2660 C CA . LEU B 1 37 ? -2.68 8.477 23.469 1 98.62 37 LEU B CA 1
ATOM 2661 C C . LEU B 1 37 ? -3.932 8.102 22.672 1 98.62 37 LEU B C 1
ATOM 2663 O O . LEU B 1 37 ? -4.266 6.918 22.562 1 98.62 37 LEU B O 1
ATOM 2667 N N . VAL B 1 38 ? -4.543 9.102 22.156 1 98.62 38 VAL B N 1
ATOM 2668 C CA . VAL B 1 38 ? -5.766 8.914 21.375 1 98.62 38 VAL B CA 1
ATOM 2669 C C . VAL B 1 38 ? -5.457 8.094 20.125 1 98.62 38 VAL B C 1
ATOM 2671 O O . VAL B 1 38 ? -6.188 7.152 19.797 1 98.62 38 VAL B O 1
ATOM 2674 N N . ALA B 1 39 ? -4.371 8.43 19.438 1 98.88 39 ALA B N 1
ATOM 2675 C CA . ALA B 1 39 ? -3.971 7.719 18.219 1 98.88 39 ALA B CA 1
ATOM 2676 C C . ALA B 1 39 ? -3.674 6.254 18.516 1 98.88 39 ALA B C 1
ATOM 2678 O O . ALA B 1 39 ? -4.043 5.371 17.734 1 98.88 39 ALA B O 1
ATOM 2679 N N . ARG B 1 40 ? -3.049 6.004 19.625 1 98.75 40 ARG B N 1
ATOM 2680 C CA . ARG B 1 40 ? -2.73 4.637 20.031 1 98.75 40 ARG B CA 1
ATOM 2681 C C . ARG B 1 40 ? -4 3.826 20.266 1 98.75 40 ARG B C 1
ATOM 2683 O O . ARG B 1 40 ? -4.102 2.676 19.844 1 98.75 40 ARG B O 1
ATOM 2690 N N . HIS B 1 41 ? -4.984 4.449 20.953 1 98.31 41 HIS B N 1
ATOM 2691 C CA . HIS B 1 41 ? -6.262 3.781 21.188 1 98.31 41 HIS B CA 1
ATOM 2692 C C . HIS B 1 41 ? -6.938 3.424 19.859 1 98.31 41 HIS B C 1
ATOM 2694 O O . HIS B 1 41 ? -7.414 2.301 19.688 1 98.31 41 HIS B O 1
ATOM 2700 N N . CYS B 1 42 ? -6.934 4.379 18.984 1 98 42 CYS B N 1
ATOM 2701 C CA . CYS B 1 42 ? -7.535 4.148 17.672 1 98 42 CYS B CA 1
ATOM 2702 C C . CYS B 1 42 ? -6.828 3.016 16.938 1 98 42 CYS B C 1
ATOM 2704 O O . CYS B 1 42 ? -7.477 2.158 16.328 1 98 42 CYS B O 1
ATOM 2706 N N . GLY B 1 43 ? -5.516 3.037 16.953 1 98 43 GLY B N 1
ATOM 2707 C CA . GLY B 1 43 ? -4.738 1.973 16.344 1 98 43 GLY B CA 1
ATOM 2708 C C . GLY B 1 43 ? -5.027 0.605 16.938 1 98 43 GLY B C 1
ATOM 2709 O O . GLY B 1 43 ? -5.098 -0.388 16.203 1 98 43 GLY B O 1
ATOM 2710 N N . GLU B 1 44 ? -5.164 0.495 18.266 1 97.12 44 GLU B N 1
ATOM 2711 C CA . GLU B 1 44 ? -5.508 -0.755 18.938 1 97.12 44 GLU B CA 1
ATOM 2712 C C . GLU B 1 44 ? -6.867 -1.275 18.469 1 97.12 44 GLU B C 1
ATOM 2714 O O . GLU B 1 44 ? -7.047 -2.482 18.297 1 97.12 44 GLU B O 1
ATOM 2719 N N . THR B 1 45 ? -7.82 -0.323 18.344 1 94.75 45 THR B N 1
ATOM 2720 C CA . THR B 1 45 ? -9.133 -0.687 17.812 1 94.75 45 THR B CA 1
ATOM 2721 C C . THR B 1 45 ? -9.016 -1.261 16.406 1 94.75 45 THR B C 1
ATOM 2723 O O . THR B 1 45 ? -9.664 -2.256 16.078 1 94.75 45 THR B O 1
ATOM 2726 N N . MET B 1 46 ? -8.164 -0.62 15.57 1 94.69 46 MET B N 1
ATOM 2727 C CA . MET B 1 46 ? -7.918 -1.114 14.219 1 94.69 46 MET B CA 1
ATOM 2728 C C . MET B 1 46 ? -7.395 -2.547 14.25 1 94.69 46 MET B C 1
ATOM 2730 O O . MET B 1 46 ? -7.879 -3.404 13.508 1 94.69 46 MET B O 1
ATOM 2734 N N . LEU B 1 47 ? -6.422 -2.846 15.109 1 94.56 47 LEU B N 1
ATOM 2735 C CA . LEU B 1 47 ? -5.793 -4.16 15.172 1 94.56 47 LEU B CA 1
ATOM 2736 C C . LEU B 1 47 ? -6.781 -5.211 15.664 1 94.56 47 LEU B C 1
ATOM 2738 O O . LEU B 1 47 ? -6.727 -6.371 15.242 1 94.56 47 LEU B O 1
ATOM 2742 N N . LYS B 1 48 ? -7.73 -4.801 16.562 1 91.88 48 LYS B N 1
ATOM 2743 C CA . LYS B 1 48 ? -8.727 -5.703 17.125 1 91.88 48 LYS B CA 1
ATOM 2744 C C . LYS B 1 48 ? -9.609 -6.297 16.031 1 91.88 48 LYS B C 1
ATOM 2746 O O . LYS B 1 48 ? -9.992 -7.465 16.094 1 91.88 48 LYS B O 1
ATOM 2751 N N . TYR B 1 49 ? -9.812 -5.5 15.023 1 87.5 49 TYR B N 1
ATOM 2752 C CA . TYR B 1 49 ? -10.75 -5.938 13.992 1 87.5 49 TYR B CA 1
ATOM 2753 C C . TYR B 1 49 ? -10.023 -6.262 12.695 1 87.5 49 TYR B C 1
ATOM 2755 O O . TYR B 1 49 ? -10.656 -6.523 11.664 1 87.5 49 TYR B O 1
ATOM 2763 N N . TYR B 1 50 ? -8.688 -6.293 12.781 1 86.25 50 TYR B N 1
ATOM 2764 C CA . TYR B 1 50 ? -7.848 -6.535 11.609 1 86.25 50 TYR B CA 1
ATOM 2765 C C . TYR B 1 50 ? -7.996 -7.969 11.117 1 86.25 50 TYR B C 1
ATOM 2767 O O . TYR B 1 50 ? -7.895 -8.914 11.906 1 86.25 50 TYR B O 1
ATOM 2775 N N . GLY B 1 51 ? -8.062 -8.211 9.859 1 73.88 51 GLY B N 1
ATOM 2776 C CA . GLY B 1 51 ? -8.164 -9.523 9.242 1 73.88 51 GLY B CA 1
ATOM 2777 C C . GLY B 1 51 ? -9.5 -10.203 9.492 1 73.88 51 GLY B C 1
ATOM 2778 O O . GLY B 1 51 ? -9.766 -11.273 8.938 1 73.88 51 GLY B O 1
ATOM 2779 N N . HIS B 1 52 ? -10.133 -9.906 10.555 1 61.56 52 HIS B N 1
ATOM 2780 C CA . HIS B 1 52 ? -11.414 -10.516 10.875 1 61.56 52 HIS B CA 1
ATOM 2781 C C . HIS B 1 52 ? -12.547 -9.836 10.109 1 61.56 52 HIS B C 1
ATOM 2783 O O . HIS B 1 52 ? -13.719 -10.172 10.305 1 61.56 52 HIS B O 1
ATOM 2789 N N . ILE B 1 53 ? -11.945 -8.898 9.438 1 52.12 53 ILE B N 1
ATOM 2790 C CA . ILE B 1 53 ? -13.023 -8.25 8.695 1 52.12 53 ILE B CA 1
ATOM 2791 C C . ILE B 1 53 ? -13.555 -9.195 7.617 1 52.12 53 ILE B C 1
ATOM 2793 O O . ILE B 1 53 ? -12.836 -9.516 6.664 1 52.12 53 ILE B O 1
ATOM 2797 N N . SER B 1 54 ? -14 -10.266 8.055 1 45.59 54 SER B N 1
ATOM 2798 C CA . SER B 1 54 ? -14.664 -11.172 7.121 1 45.59 54 SER B CA 1
ATOM 2799 C C . SER B 1 54 ? -15.359 -10.406 6 1 45.59 54 SER B C 1
ATOM 2801 O O . SER B 1 54 ? -16.109 -9.469 6.258 1 45.59 54 SER B O 1
ATOM 2803 N N . VAL B 1 55 ? -14.562 -10.148 4.926 1 44.12 55 VAL B N 1
ATOM 2804 C CA . VAL B 1 55 ? -15.266 -9.648 3.746 1 44.12 55 VAL B CA 1
ATOM 2805 C C . VAL B 1 55 ? -16.656 -10.266 3.664 1 44.12 55 VAL B C 1
ATOM 2807 O O . VAL B 1 55 ? -16.797 -11.445 3.346 1 44.12 55 VAL B O 1
ATOM 2810 N N . GLU B 1 56 ? -17.375 -10.422 4.445 1 39.22 56 GLU B N 1
ATOM 2811 C CA . GLU B 1 56 ? -18.672 -10.664 3.818 1 39.22 56 GLU B CA 1
ATOM 2812 C C . GLU B 1 56 ? -18.891 -9.742 2.623 1 39.22 56 GLU B C 1
ATOM 2814 O O . GLU B 1 56 ? -18.656 -8.531 2.719 1 39.22 56 GLU B O 1
ATOM 2819 N N . HIS B 1 57 ? -18.609 -10.227 1.564 1 41.62 57 HIS B N 1
ATOM 2820 C CA . HIS B 1 57 ? -18.5 -9.891 0.149 1 41.62 57 HIS B CA 1
ATOM 2821 C C . HIS B 1 57 ? -19.312 -8.656 -0.199 1 41.62 57 HIS B C 1
ATOM 2823 O O . HIS B 1 57 ? -19.438 -8.297 -1.373 1 41.62 57 HIS B O 1
ATOM 2829 N N . THR B 1 58 ? -20.203 -8.125 0.573 1 41.25 58 THR B N 1
ATOM 2830 C CA . THR B 1 58 ? -20.891 -7.023 -0.1 1 41.25 58 THR B CA 1
ATOM 2831 C C . THR B 1 58 ? -20.188 -5.699 0.178 1 41.25 58 THR B C 1
ATOM 2833 O O . THR B 1 58 ? -19.547 -5.531 1.224 1 41.25 58 THR B O 1
ATOM 2836 N N . LYS B 1 59 ? -19.891 -5.059 -0.861 1 46.09 59 LYS B N 1
ATOM 2837 C CA . LYS B 1 59 ? -19.438 -3.67 -0.846 1 46.09 59 LYS B CA 1
ATOM 2838 C C . LYS B 1 59 ? -20 -2.924 0.359 1 46.09 59 LYS B C 1
ATOM 2840 O O . LYS B 1 59 ? -19.312 -2.115 0.978 1 46.09 59 LYS B O 1
ATOM 2845 N N . ALA B 1 60 ? -21.312 -3.232 0.583 1 48 60 ALA B N 1
ATOM 2846 C CA . ALA B 1 60 ? -22.031 -2.646 1.71 1 48 60 ALA B CA 1
ATOM 2847 C C . ALA B 1 60 ? -21.359 -2.998 3.035 1 48 60 ALA B C 1
ATOM 2849 O O . ALA B 1 60 ? -21.219 -2.146 3.918 1 48 60 ALA B O 1
ATOM 2850 N N . SER B 1 61 ? -21.078 -4.281 3.072 1 49 61 SER B N 1
ATOM 2851 C CA . SER B 1 61 ? -20.453 -4.699 4.32 1 49 61 SER B CA 1
ATOM 2852 C C . SER B 1 61 ? -19.078 -4.055 4.492 1 49 61 SER B C 1
ATOM 2854 O O . SER B 1 61 ? -18.688 -3.703 5.609 1 49 61 SER B O 1
ATOM 2856 N N . PHE B 1 62 ? -18.422 -3.996 3.33 1 52.44 62 PHE B N 1
ATOM 2857 C CA . PHE B 1 62 ? -17.141 -3.312 3.299 1 52.44 62 PHE B CA 1
ATOM 2858 C C . PHE B 1 62 ? -17.266 -1.899 3.857 1 52.44 62 PHE B C 1
ATOM 2860 O O . PHE B 1 62 ? -16.484 -1.496 4.719 1 52.44 62 PHE B O 1
ATOM 2867 N N . GLN B 1 63 ? -18.156 -1.267 3.244 1 55.72 63 GLN B N 1
ATOM 2868 C CA . GLN B 1 63 ? -18.422 0.107 3.656 1 55.72 63 GLN B CA 1
ATOM 2869 C C . GLN B 1 63 ? -18.875 0.166 5.113 1 55.72 63 GLN B C 1
ATOM 2871 O O . GLN B 1 63 ? -18.5 1.085 5.848 1 55.72 63 GLN B O 1
ATOM 2876 N N . ASP B 1 64 ? -19.562 -0.956 5.449 1 56 64 ASP B N 1
ATOM 2877 C CA . ASP B 1 64 ? -20.109 -0.96 6.809 1 56 64 ASP B CA 1
ATOM 2878 C C . ASP B 1 64 ? -18.984 -1.106 7.836 1 56 64 ASP B C 1
ATOM 2880 O O . ASP B 1 64 ? -18.984 -0.42 8.859 1 56 64 ASP B O 1
ATOM 2884 N N . LEU B 1 65 ? -18.141 -2.119 7.617 1 55.88 65 LEU B N 1
ATOM 2885 C CA . LEU B 1 65 ? -17.109 -2.385 8.625 1 55.88 65 LEU B CA 1
ATOM 2886 C C . LEU B 1 65 ? -16.141 -1.22 8.719 1 55.88 65 LEU B C 1
ATOM 2888 O O . LEU B 1 65 ? -15.781 -0.798 9.82 1 55.88 65 LEU B O 1
ATOM 2892 N N . VAL B 1 66 ? -15.57 -0.902 7.586 1 62.59 66 VAL B N 1
ATOM 2893 C CA . VAL B 1 66 ? -14.727 0.282 7.645 1 62.59 66 VAL B CA 1
ATOM 2894 C C . VAL B 1 66 ? -15.477 1.429 8.312 1 62.59 66 VAL B C 1
ATOM 2896 O O . VAL B 1 66 ? -14.906 2.182 9.102 1 62.59 66 VAL B O 1
ATOM 2899 N N . THR B 1 67 ? -16.719 1.235 8.234 1 65.5 67 THR B N 1
ATOM 2900 C CA . THR B 1 67 ? -17.547 2.271 8.844 1 65.5 67 THR B CA 1
ATOM 2901 C C . THR B 1 67 ? -17.547 2.131 10.367 1 65.5 67 THR B C 1
ATOM 2903 O O . THR B 1 67 ? -17.391 3.119 11.086 1 65.5 67 THR B O 1
ATOM 2906 N N . LYS B 1 68 ? -17.5 0.794 10.867 1 80.12 68 LYS B N 1
ATOM 2907 C CA . LYS B 1 68 ? -17.547 0.651 12.32 1 80.12 68 LYS B CA 1
ATOM 2908 C C . LYS B 1 68 ? -16.25 1.121 12.961 1 80.12 68 LYS B C 1
ATOM 2910 O O . LYS B 1 68 ? -16.281 1.835 13.969 1 80.12 68 LYS B O 1
ATOM 2915 N N . VAL B 1 69 ? -15.125 0.736 12.43 1 89 69 VAL B N 1
ATOM 2916 C CA . VAL B 1 69 ? -13.836 1.104 13.008 1 89 69 VAL B CA 1
ATOM 2917 C C . VAL B 1 69 ? -13.609 2.605 12.852 1 89 69 VAL B C 1
ATOM 2919 O O . VAL B 1 69 ? -13.242 3.289 13.805 1 89 69 VAL B O 1
ATOM 2922 N N . ASP B 1 70 ? -13.914 3.137 11.672 1 89.31 70 ASP B N 1
ATOM 2923 C CA . ASP B 1 70 ? -13.727 4.559 11.406 1 89.31 70 ASP B CA 1
ATOM 2924 C C . ASP B 1 70 ? -14.625 5.41 12.289 1 89.31 70 ASP B C 1
ATOM 2926 O O . ASP B 1 70 ? -14.164 6.34 12.953 1 89.31 70 ASP B O 1
ATOM 2930 N N . THR B 1 71 ? -15.836 5.051 12.312 1 89.31 71 THR B N 1
ATOM 2931 C CA . THR B 1 71 ? -16.812 5.816 13.094 1 89.31 71 THR B CA 1
ATOM 2932 C C . THR B 1 71 ? -16.562 5.645 14.586 1 89.31 71 THR B C 1
ATOM 2934 O O . THR B 1 71 ? -16.656 6.605 15.352 1 89.31 71 THR B O 1
ATOM 2937 N N . GLY B 1 72 ? -16.281 4.387 14.984 1 92.94 72 GLY B N 1
ATOM 2938 C CA . GLY B 1 72 ? -15.969 4.156 16.391 1 92.94 72 GLY B CA 1
ATOM 2939 C C . GLY B 1 72 ? -14.758 4.934 16.859 1 92.94 72 GLY B C 1
ATOM 2940 O O . GLY B 1 72 ? -14.773 5.516 17.953 1 92.94 72 GLY B O 1
ATOM 2941 N N . ASN B 1 73 ? -13.719 4.898 16.094 1 96.06 73 ASN B N 1
ATOM 2942 C CA . ASN B 1 73 ? -12.508 5.652 16.422 1 96.06 73 ASN B CA 1
ATOM 2943 C C . ASN B 1 73 ? -12.789 7.148 16.516 1 96.06 73 ASN B C 1
ATOM 2945 O O . ASN B 1 73 ? -12.328 7.82 17.438 1 96.06 73 ASN B O 1
ATOM 2949 N N . GLN B 1 74 ? -13.562 7.715 15.539 1 95 74 GLN B N 1
ATOM 2950 C CA . GLN B 1 74 ? -13.852 9.141 15.586 1 95 74 GLN B CA 1
ATOM 2951 C C . GLN B 1 74 ? -14.703 9.492 16.812 1 95 74 GLN B C 1
ATOM 2953 O O . GLN B 1 74 ? -14.508 10.547 17.422 1 95 74 GLN B O 1
ATOM 2958 N N . GLU B 1 75 ? -15.602 8.633 17.156 1 95.38 75 GLU B N 1
ATOM 2959 C CA . GLU B 1 75 ? -16.406 8.859 18.359 1 95.38 75 GLU B CA 1
ATOM 2960 C C . GLU B 1 75 ? -15.531 8.867 19.609 1 95.38 75 GLU B C 1
ATOM 2962 O O . GLU B 1 75 ? -15.758 9.664 20.531 1 95.38 75 GLU B O 1
ATOM 2967 N N . TYR B 1 76 ? -14.625 8.008 19.641 1 97.44 76 TYR B N 1
ATOM 2968 C CA . TYR B 1 76 ? -13.695 8 20.766 1 97.44 76 TYR B CA 1
ATOM 2969 C C . TYR B 1 76 ? -12.945 9.328 20.844 1 97.44 76 TYR B C 1
ATOM 2971 O O . TYR B 1 76 ? -12.797 9.891 21.938 1 97.44 76 TYR B O 1
ATOM 2979 N N . VAL B 1 77 ? -12.438 9.82 19.734 1 97.94 77 VAL B N 1
ATOM 2980 C CA . VAL B 1 77 ? -11.734 11.094 19.703 1 97.94 77 VAL B CA 1
ATOM 2981 C C . VAL B 1 77 ? -12.641 12.211 20.219 1 97.94 77 VAL B C 1
ATOM 2983 O O . VAL B 1 77 ? -12.227 13.016 21.047 1 97.94 77 VAL B O 1
ATOM 2986 N N . LYS B 1 78 ? -13.859 12.188 19.781 1 96.25 78 LYS B N 1
ATOM 2987 C CA . LYS B 1 78 ? -14.82 13.195 20.203 1 96.25 78 LYS B CA 1
ATOM 2988 C C . LYS B 1 78 ? -15.031 13.156 21.719 1 96.25 78 LYS B C 1
ATOM 2990 O O . LYS B 1 78 ? -15.062 14.195 22.375 1 96.25 78 LYS B O 1
ATOM 2995 N N . LYS B 1 79 ? -15.203 12.031 22.172 1 97.69 79 LYS B N 1
ATOM 2996 C CA . LYS B 1 79 ? -15.414 11.883 23.609 1 97.69 79 LYS B CA 1
ATOM 2997 C C . LYS B 1 79 ? -14.203 12.375 24.391 1 97.69 79 LYS B C 1
ATOM 2999 O O . LYS B 1 79 ? -14.352 13.078 25.391 1 97.69 79 LYS B O 1
ATOM 3004 N N . TYR B 1 80 ? -13.023 11.961 23.938 1 98.06 80 TYR B N 1
ATOM 3005 C CA . TYR B 1 80 ? -11.797 12.414 24.594 1 98.06 80 TYR B CA 1
ATOM 3006 C C . TYR B 1 80 ? -11.719 13.938 24.594 1 98.06 80 TYR B C 1
ATOM 3008 O O . TYR B 1 80 ? -11.398 14.547 25.609 1 98.06 80 TYR B O 1
ATOM 3016 N N . MET B 1 81 ? -11.992 14.594 23.453 1 96.88 81 MET B N 1
ATOM 3017 C CA . MET B 1 81 ? -11.961 16.047 23.312 1 96.88 81 MET B CA 1
ATOM 3018 C C . MET B 1 81 ? -12.969 16.703 24.266 1 96.88 81 MET B C 1
ATOM 3020 O O . MET B 1 81 ? -12.648 17.688 24.922 1 96.88 81 MET B O 1
ATOM 3024 N N . ALA B 1 82 ? -14.164 16.156 24.281 1 95.38 82 ALA B N 1
ATOM 3025 C CA . ALA B 1 82 ? -15.203 16.719 25.141 1 95.38 82 ALA B CA 1
ATOM 3026 C C . ALA B 1 82 ? -14.773 16.75 26.594 1 95.38 82 ALA B C 1
ATOM 3028 O O . ALA B 1 82 ? -15.094 17.688 27.328 1 95.38 82 ALA B O 1
ATOM 3029 N N . GLU B 1 83 ? -14.094 15.789 26.906 1 97.19 83 GLU B N 1
ATOM 3030 C CA . GLU B 1 83 ? -13.672 15.672 28.312 1 97.19 83 GLU B CA 1
ATOM 3031 C C . GLU B 1 83 ? -12.477 16.562 28.609 1 97.19 83 GLU B C 1
ATOM 3033 O O . GLU B 1 83 ? -12.453 17.266 29.609 1 97.19 83 GLU B O 1
ATOM 3038 N N . LYS B 1 84 ? -11.523 16.594 27.766 1 96.81 84 LYS B N 1
ATOM 3039 C CA . LYS B 1 84 ? -10.258 17.234 28.109 1 96.81 84 LYS B CA 1
ATOM 3040 C C . LYS B 1 84 ? -10.117 18.594 27.406 1 96.81 84 LYS B C 1
ATOM 3042 O O . LYS B 1 84 ? -9.438 19.484 27.906 1 96.81 84 LYS B O 1
ATOM 3047 N N . TYR B 1 85 ? -10.719 18.703 26.234 1 96.25 85 TYR B N 1
ATOM 3048 C CA . TYR B 1 85 ? -10.602 19.922 25.422 1 96.25 85 TYR B CA 1
ATOM 3049 C C . TYR B 1 85 ? -11.969 20.359 24.922 1 96.25 85 TYR B C 1
ATOM 3051 O O . TYR B 1 85 ? -12.188 20.484 23.719 1 96.25 85 TYR B O 1
ATOM 3059 N N . PRO B 1 86 ? -12.828 20.719 25.797 1 95.5 86 PRO B N 1
ATOM 3060 C CA . PRO B 1 86 ? -14.211 21 25.422 1 95.5 86 PRO B CA 1
ATOM 3061 C C . PRO B 1 86 ? -14.336 22.188 24.453 1 95.5 86 PRO B C 1
ATOM 3063 O O . PRO B 1 86 ? -15.328 22.297 23.734 1 95.5 86 PRO B O 1
ATOM 3066 N N . ASP B 1 87 ? -13.352 23.062 24.328 1 94.81 87 ASP B N 1
ATOM 3067 C CA . ASP B 1 87 ? -13.438 24.234 23.469 1 94.81 87 ASP B CA 1
ATOM 3068 C C . ASP B 1 87 ? -12.859 23.953 22.078 1 94.81 87 ASP B C 1
ATOM 3070 O O . ASP B 1 87 ? -12.961 24.781 21.172 1 94.81 87 ASP B O 1
ATOM 3074 N N . HIS B 1 88 ? -12.273 22.797 22 1 95.44 88 HIS B N 1
ATOM 3075 C CA . HIS B 1 88 ? -11.742 22.422 20.688 1 95.44 88 HIS B CA 1
ATOM 3076 C C . HIS B 1 88 ? -12.836 21.859 19.781 1 95.44 88 HIS B C 1
ATOM 3078 O O . HIS B 1 88 ? -13.875 21.391 20.281 1 95.44 88 HIS B O 1
ATOM 3084 N N . VAL B 1 89 ? -12.578 22.016 18.484 1 96.5 89 VAL B N 1
ATOM 3085 C CA . VAL B 1 89 ? -13.562 21.5 17.531 1 96.5 89 VAL B CA 1
ATOM 3086 C C . VAL B 1 89 ? -12.922 20.422 16.672 1 96.5 89 VAL B C 1
ATOM 3088 O O . VAL B 1 89 ? -11.695 20.391 16.516 1 96.5 89 VAL B O 1
ATOM 3091 N N . LEU B 1 90 ? -13.82 19.578 16.172 1 96.25 90 LEU B N 1
ATOM 3092 C CA . LEU B 1 90 ? -13.367 18.469 15.352 1 96.25 90 LEU B CA 1
ATOM 3093 C C . LEU B 1 90 ? -13.68 18.719 13.883 1 96.25 90 LEU B C 1
ATOM 3095 O O . LEU B 1 90 ? -14.797 19.109 13.531 1 96.25 90 LEU B O 1
ATOM 3099 N N . LEU B 1 91 ? -12.688 18.672 13.07 1 95.12 91 LEU B N 1
ATOM 3100 C CA . LEU B 1 91 ? -12.805 18.469 11.625 1 95.12 91 LEU B CA 1
ATOM 3101 C C . LEU B 1 91 ? -12.438 17.047 11.242 1 95.12 91 LEU B C 1
ATOM 3103 O O . LEU B 1 91 ? -11.266 16.734 11.008 1 95.12 91 LEU B O 1
ATOM 3107 N N . GLY B 1 92 ? -13.523 16.25 11.195 1 92.12 92 GLY B N 1
ATOM 3108 C CA . GLY B 1 92 ? -13.312 14.82 11.047 1 92.12 92 GLY B CA 1
ATOM 3109 C C . GLY B 1 92 ? -13.82 14.281 9.727 1 92.12 92 GLY B C 1
ATOM 3110 O O . GLY B 1 92 ? -14.867 14.703 9.234 1 92.12 92 GLY B O 1
ATOM 3111 N N . GLU B 1 93 ? -13.039 13.367 9.125 1 81.62 93 GLU B N 1
ATOM 3112 C CA . GLU B 1 93 ? -13.375 12.742 7.848 1 81.62 93 GLU B CA 1
ATOM 3113 C C . GLU B 1 93 ? -14.82 12.258 7.824 1 81.62 93 GLU B C 1
ATOM 3115 O O . GLU B 1 93 ? -15.547 12.508 6.863 1 81.62 93 GLU B O 1
ATOM 3120 N N . GLU B 1 94 ? -15.281 11.609 8.938 1 78.31 94 GLU B N 1
ATOM 3121 C CA . GLU B 1 94 ? -16.562 10.906 8.945 1 78.31 94 GLU B CA 1
ATOM 3122 C C . GLU B 1 94 ? -17.734 11.891 9.023 1 78.31 94 GLU B C 1
ATOM 3124 O O . GLU B 1 94 ? -18.875 11.508 8.82 1 78.31 94 GLU B O 1
ATOM 3129 N N . ASP B 1 95 ? -17.406 13.156 9.281 1 83.94 95 ASP B N 1
ATOM 3130 C CA . ASP B 1 95 ? -18.453 14.164 9.406 1 83.94 95 ASP B CA 1
ATOM 3131 C C . ASP B 1 95 ? -18.594 14.977 8.117 1 83.94 95 ASP B C 1
ATOM 3133 O O . ASP B 1 95 ? -19.453 15.852 8.016 1 83.94 95 ASP B O 1
ATOM 3137 N N . VAL B 1 96 ? -17.734 14.695 7.125 1 82.19 96 VAL B N 1
ATOM 3138 C CA . VAL B 1 96 ? -17.672 15.578 5.965 1 82.19 96 VAL B CA 1
ATOM 3139 C C . VAL B 1 96 ? -17.953 14.773 4.695 1 82.19 96 VAL B C 1
ATOM 3141 O O . VAL B 1 96 ? -17.312 13.742 4.453 1 82.19 96 VAL B O 1
ATOM 3144 N N . GLU B 1 97 ? -18.875 15.266 3.969 1 79.56 97 GLU B N 1
ATOM 3145 C CA . GLU B 1 97 ? -19.156 14.648 2.676 1 79.56 97 GLU B CA 1
ATOM 3146 C C . GLU B 1 97 ? -18.047 14.945 1.67 1 79.56 97 GLU B C 1
ATOM 3148 O O . GLU B 1 97 ? -17.5 16.047 1.658 1 79.56 97 GLU B O 1
ATOM 3153 N N . TRP B 1 98 ? -17.844 13.906 0.835 1 76.56 98 TRP B N 1
ATOM 3154 C CA . TRP B 1 98 ? -16.797 14.078 -0.18 1 76.56 98 TRP B CA 1
ATOM 3155 C C . TRP B 1 98 ? -17.062 15.312 -1.027 1 76.56 98 TRP B C 1
ATOM 3157 O O . TRP B 1 98 ? -18.203 15.57 -1.425 1 76.56 98 TRP B O 1
ATOM 3167 N N . GLY B 1 99 ? -15.977 16.109 -1.225 1 80.5 99 GLY B N 1
ATOM 3168 C CA . GLY B 1 99 ? -16.094 17.281 -2.074 1 80.5 99 GLY B CA 1
ATOM 3169 C C . GLY B 1 99 ? -16.469 18.531 -1.311 1 80.5 99 GLY B C 1
ATOM 3170 O O . GLY B 1 99 ? -16.547 19.625 -1.888 1 80.5 99 GLY B O 1
ATOM 3171 N N . HIS B 1 100 ? -16.734 18.422 -0.025 1 84.94 100 HIS B N 1
ATOM 3172 C CA . HIS B 1 100 ? -17.156 19.578 0.773 1 84.94 100 HIS B CA 1
ATOM 3173 C C . HIS B 1 100 ? -16.062 19.969 1.764 1 84.94 100 HIS B C 1
ATOM 3175 O O . HIS B 1 100 ? -16.359 20.422 2.873 1 84.94 100 HIS B O 1
ATOM 3181 N N . ASP B 1 101 ? -14.844 19.797 1.333 1 88.5 101 ASP B N 1
ATOM 3182 C CA . ASP B 1 101 ? -13.695 20.047 2.195 1 88.5 101 ASP B CA 1
ATOM 3183 C C . ASP B 1 101 ? -13.633 21.516 2.621 1 88.5 101 ASP B C 1
ATOM 3185 O O . ASP B 1 101 ? -13.5 21.812 3.811 1 88.5 101 ASP B O 1
ATOM 3189 N N . LEU B 1 102 ? -13.703 22.453 1.667 1 90.44 102 LEU B N 1
ATOM 3190 C CA . LEU B 1 102 ? -13.602 23.875 1.979 1 90.44 102 LEU B CA 1
ATOM 3191 C C . LEU B 1 102 ? -14.75 24.312 2.879 1 90.44 102 LEU B C 1
ATOM 3193 O O . LEU B 1 102 ? -14.547 25.109 3.805 1 90.44 102 LEU B O 1
ATOM 3197 N N . GLU B 1 103 ? -15.922 23.797 2.576 1 89.88 103 GLU B N 1
ATOM 3198 C CA . GLU B 1 103 ? -17.062 24.125 3.426 1 89.88 103 GLU B CA 1
ATOM 3199 C C . GLU B 1 103 ? -16.844 23.625 4.852 1 89.88 103 GLU B C 1
ATOM 3201 O O . GLU B 1 103 ? -17.188 24.312 5.816 1 89.88 103 GLU B O 1
ATOM 3206 N N . ALA B 1 104 ? -16.297 22.484 4.945 1 92.56 104 ALA B N 1
ATOM 3207 C CA . ALA B 1 104 ? -16.031 21.922 6.266 1 92.56 104 ALA B CA 1
ATOM 3208 C C . ALA B 1 104 ? -15.008 22.75 7.027 1 92.56 104 ALA B C 1
ATOM 3210 O O . ALA B 1 104 ? -15.172 23.016 8.219 1 92.56 104 ALA B O 1
ATOM 3211 N N . ILE B 1 105 ? -13.938 23.172 6.324 1 93.25 105 ILE B N 1
ATOM 3212 C CA . ILE B 1 105 ? -12.922 24 6.953 1 93.25 105 ILE B CA 1
ATOM 3213 C C . ILE B 1 105 ? -13.539 25.344 7.363 1 93.25 105 ILE B C 1
ATOM 3215 O O . ILE B 1 105 ? -13.32 25.812 8.477 1 93.25 105 ILE B O 1
ATOM 3219 N N . ASN B 1 106 ? -14.289 25.891 6.508 1 93.94 106 ASN B N 1
ATOM 3220 C CA . ASN B 1 106 ? -14.914 27.172 6.793 1 93.94 106 ASN B CA 1
ATOM 3221 C C . ASN B 1 106 ? -15.828 27.094 8.016 1 93.94 106 ASN B C 1
ATOM 3223 O O . ASN B 1 106 ? -15.93 28.047 8.789 1 93.94 106 ASN B O 1
ATOM 3227 N N . ALA B 1 107 ? -16.422 25.984 8.188 1 93.06 107 ALA B N 1
ATOM 3228 C CA . ALA B 1 107 ? -17.359 25.812 9.289 1 93.06 107 ALA B CA 1
ATOM 3229 C C . ALA B 1 107 ? -16.656 25.875 10.633 1 93.06 107 ALA B C 1
ATOM 3231 O O . ALA B 1 107 ? -17.281 26.141 11.664 1 93.06 107 ALA B O 1
ATOM 3232 N N . VAL B 1 108 ? -15.344 25.656 10.609 1 93.31 108 VAL B N 1
ATOM 3233 C CA . VAL B 1 108 ? -14.641 25.641 11.891 1 93.31 108 VAL B CA 1
ATOM 3234 C C . VAL B 1 108 ? -13.539 26.703 11.891 1 93.31 108 VAL B C 1
ATOM 3236 O O . VAL B 1 108 ? -12.719 26.734 12.805 1 93.31 108 VAL B O 1
ATOM 3239 N N . SER B 1 109 ? -13.5 27.531 10.906 1 91.12 109 SER B N 1
ATOM 3240 C CA . SER B 1 109 ? -12.406 28.484 10.727 1 91.12 109 SER B CA 1
ATOM 3241 C C . SER B 1 109 ? -12.383 29.531 11.836 1 91.12 109 SER B C 1
ATOM 3243 O O . SER B 1 109 ? -11.352 30.156 12.086 1 91.12 109 SER B O 1
ATOM 3245 N N . ASP B 1 110 ? -13.43 29.719 12.508 1 91.12 110 ASP B N 1
ATOM 3246 C CA . ASP B 1 110 ? -13.492 30.719 13.57 1 91.12 110 ASP B CA 1
ATOM 3247 C C . ASP B 1 110 ? -13.039 30.125 14.906 1 91.12 110 ASP B C 1
ATOM 3249 O O . ASP B 1 110 ? -12.898 30.844 15.891 1 91.12 110 ASP B O 1
ATOM 3253 N N . LYS B 1 111 ? -12.727 28.938 14.867 1 92.62 111 LYS B N 1
ATOM 3254 C CA . LYS B 1 111 ? -12.305 28.297 16.109 1 92.62 111 LYS B CA 1
ATOM 3255 C C . LYS B 1 111 ? -10.781 28.312 16.234 1 92.62 111 LYS B C 1
ATOM 3257 O O . LYS B 1 111 ? -10.062 28.172 15.25 1 92.62 111 LYS B O 1
ATOM 3262 N N . GLU B 1 112 ? -10.445 28.406 17.438 1 94.19 112 GLU B N 1
ATOM 3263 C CA . GLU B 1 112 ? -9.031 28.562 17.734 1 94.19 112 GLU B CA 1
ATOM 3264 C C . GLU B 1 112 ? -8.289 27.234 17.594 1 94.19 112 GLU B C 1
ATOM 3266 O O . GLU B 1 112 ? -7.184 27.188 17.047 1 94.19 112 GLU B O 1
ATOM 3271 N N . TRP B 1 113 ? -8.914 26.234 18.125 1 96.06 113 TRP B N 1
ATOM 3272 C CA . TRP B 1 113 ? -8.297 24.906 18.156 1 96.06 113 TRP B CA 1
ATOM 3273 C C . TRP B 1 113 ? -9.133 23.906 17.375 1 96.06 113 TRP B C 1
ATOM 3275 O O . TRP B 1 113 ? -10.305 23.688 17.688 1 96.06 113 TRP B O 1
ATOM 3285 N N . ILE B 1 114 ? -8.422 23.344 16.422 1 97.44 114 ILE B N 1
ATOM 3286 C CA . ILE B 1 114 ? -9.117 22.422 15.539 1 97.44 114 ILE B CA 1
ATOM 3287 C C . ILE B 1 114 ? -8.367 21.094 15.484 1 97.44 114 ILE B C 1
ATOM 3289 O O . ILE B 1 114 ? -7.176 21.062 15.164 1 97.44 114 ILE B O 1
ATOM 3293 N N . TRP B 1 115 ? -9.086 20 15.859 1 98.44 115 TRP B N 1
ATOM 3294 C CA . TRP B 1 115 ? -8.562 18.656 15.633 1 98.44 115 TRP B CA 1
ATOM 3295 C C . TRP B 1 115 ? -8.961 18.156 14.25 1 98.44 115 TRP B C 1
ATOM 3297 O O . TRP B 1 115 ? -10.148 18.016 13.953 1 98.44 115 TRP B O 1
ATOM 3307 N N . ILE B 1 116 ? -7.98 17.938 13.453 1 98.25 116 ILE B N 1
ATOM 3308 C CA . ILE B 1 116 ? -8.164 17.422 12.102 1 98.25 116 ILE B CA 1
ATOM 3309 C C . ILE B 1 116 ? -7.824 15.93 12.07 1 98.25 116 ILE B C 1
ATOM 3311 O O . ILE B 1 116 ? -6.656 15.555 12.188 1 98.25 116 ILE B O 1
ATOM 3315 N N . VAL B 1 117 ? -8.961 15.102 11.82 1 98.25 117 VAL B N 1
ATOM 3316 C CA . VAL B 1 117 ? -8.781 13.703 12.211 1 98.25 117 VAL B CA 1
ATOM 3317 C C . VAL B 1 117 ? -9.203 12.789 11.07 1 98.25 117 VAL B C 1
ATOM 3319 O O . VAL B 1 117 ? -10.305 12.922 10.531 1 98.25 117 VAL B O 1
ATOM 3322 N N . ASP B 1 118 ? -8.312 11.961 10.695 1 97.31 118 ASP B N 1
ATOM 3323 C CA . ASP B 1 118 ? -8.602 10.742 9.945 1 97.31 118 ASP B CA 1
ATOM 3324 C C . ASP B 1 118 ? -8.375 9.5 10.812 1 97.31 118 ASP B C 1
ATOM 3326 O O . ASP B 1 118 ? -7.234 9.078 11.008 1 97.31 118 ASP B O 1
ATOM 3330 N N . PRO B 1 119 ? -9.5 8.969 11.32 1 96 119 PRO B N 1
ATOM 3331 C CA . PRO B 1 119 ? -9.336 7.863 12.266 1 96 119 PRO B CA 1
ATOM 3332 C C . PRO B 1 119 ? -8.75 6.613 11.617 1 96 119 PRO B C 1
ATOM 3334 O O . PRO B 1 119 ? -8.219 5.742 12.312 1 96 119 PRO B O 1
ATOM 3337 N N . LEU B 1 120 ? -8.836 6.582 10.375 1 95.12 120 LEU B N 1
ATOM 3338 C CA . LEU B 1 120 ? -8.328 5.449 9.617 1 95.12 120 LEU B CA 1
ATOM 3339 C C . LEU B 1 120 ? -8.031 5.855 8.172 1 95.12 120 LEU B C 1
ATOM 3341 O O . LEU B 1 120 ? -8.891 5.727 7.301 1 95.12 120 LEU B O 1
ATOM 3345 N N . ASP B 1 121 ? -6.797 6.309 7.922 1 95.06 121 ASP B N 1
ATOM 3346 C CA . ASP B 1 121 ? -6.352 6.617 6.566 1 95.06 121 ASP B CA 1
ATOM 3347 C C . ASP B 1 121 ? -5.887 5.355 5.84 1 95.06 121 ASP B C 1
ATOM 3349 O O . ASP B 1 121 ? -5.016 4.637 6.332 1 95.06 121 ASP B O 1
ATOM 3353 N N . GLY B 1 122 ? -6.418 5.125 4.684 1 93.56 122 GLY B N 1
ATOM 3354 C CA . GLY B 1 122 ? -6.172 3.893 3.957 1 93.56 122 GLY B CA 1
ATOM 3355 C C . GLY B 1 122 ? -7.25 2.846 4.172 1 93.56 122 GLY B C 1
ATOM 3356 O O . GLY B 1 122 ? -6.949 1.694 4.492 1 93.56 122 GLY B O 1
ATOM 3357 N N . THR B 1 123 ? -8.477 3.258 3.979 1 90 123 THR B N 1
ATOM 3358 C CA . THR B 1 123 ? -9.633 2.398 4.215 1 90 123 THR B CA 1
ATOM 3359 C C . THR B 1 123 ? -9.57 1.16 3.322 1 90 123 THR B C 1
ATOM 3361 O O . THR B 1 123 ? -9.844 0.047 3.781 1 90 123 THR B O 1
ATOM 3364 N N . THR B 1 124 ? -9.227 1.373 2.027 1 91.56 124 THR B N 1
ATOM 3365 C CA . THR B 1 124 ? -9.086 0.233 1.128 1 91.56 124 THR B CA 1
ATOM 3366 C C . THR B 1 124 ? -8.039 -0.743 1.653 1 91.56 124 THR B C 1
ATOM 3368 O O . THR B 1 124 ? -8.242 -1.958 1.624 1 91.56 124 THR B O 1
ATOM 3371 N N . ASN B 1 125 ? -6.875 -0.236 2.123 1 94.69 125 ASN B N 1
ATOM 3372 C CA . ASN B 1 125 ? -5.863 -1.091 2.734 1 94.69 125 ASN B CA 1
ATOM 3373 C C . ASN B 1 125 ? -6.441 -1.913 3.881 1 94.69 125 ASN B C 1
ATOM 3375 O O . ASN B 1 125 ? -6.188 -3.115 3.98 1 94.69 125 ASN B O 1
ATOM 3379 N N . TYR B 1 126 ? -7.258 -1.27 4.664 1 93.38 126 TYR B N 1
ATOM 3380 C CA . TYR B 1 126 ? -7.816 -1.93 5.84 1 93.38 126 TYR B CA 1
ATOM 3381 C C . TYR B 1 126 ? -8.758 -3.059 5.438 1 93.38 126 TYR B C 1
ATOM 3383 O O . TYR B 1 126 ? -8.68 -4.164 5.973 1 93.38 126 TYR B O 1
ATOM 3391 N N . VAL B 1 127 ? -9.562 -2.773 4.559 1 89.5 127 VAL B N 1
ATOM 3392 C CA . VAL B 1 127 ? -10.531 -3.744 4.07 1 89.5 127 VAL B CA 1
ATOM 3393 C C . VAL B 1 127 ? -9.812 -4.93 3.434 1 89.5 127 VAL B C 1
ATOM 3395 O O . VAL B 1 127 ? -10.25 -6.074 3.564 1 89.5 127 VAL B O 1
ATOM 3398 N N . TYR B 1 128 ? -8.664 -4.684 2.83 1 92.56 128 TYR B N 1
ATOM 3399 C CA . TYR B 1 128 ? -7.902 -5.719 2.141 1 92.56 128 TYR B CA 1
ATOM 3400 C C . TYR B 1 128 ? -6.863 -6.34 3.064 1 92.56 128 TYR B C 1
ATOM 3402 O O . TYR B 1 128 ? -6.059 -7.168 2.637 1 92.56 128 TYR B O 1
ATOM 3410 N N . SER B 1 129 ? -6.805 -5.934 4.305 1 93.56 129 SER B N 1
ATOM 3411 C CA . SER B 1 129 ? -5.875 -6.418 5.32 1 93.56 129 SER B CA 1
ATOM 3412 C C . SER B 1 129 ? -4.43 -6.145 4.926 1 93.56 129 SER B C 1
ATOM 3414 O O . SER B 1 129 ? -3.537 -6.941 5.227 1 93.56 129 SER B O 1
ATOM 3416 N N . LEU B 1 130 ? -4.27 -5.137 4.074 1 95.94 130 LEU B N 1
ATOM 3417 C CA . LEU B 1 130 ? -2.926 -4.594 3.898 1 95.94 130 LEU B CA 1
ATOM 3418 C C . LEU B 1 130 ? -2.49 -3.812 5.133 1 95.94 130 LEU B C 1
ATOM 3420 O O . LEU B 1 130 ? -3.207 -2.924 5.598 1 95.94 130 LEU B O 1
ATOM 3424 N N . PRO B 1 131 ? -1.401 -4.145 5.699 1 96.88 131 PRO B N 1
ATOM 3425 C CA . PRO B 1 131 ? -0.964 -3.471 6.926 1 96.88 131 PRO B CA 1
ATOM 3426 C C . PRO B 1 131 ? -0.347 -2.1 6.652 1 96.88 131 PRO B C 1
ATOM 3428 O O . PRO B 1 131 ? 0.787 -1.838 7.062 1 96.88 131 PRO B O 1
ATOM 3431 N N . LEU B 1 132 ? -1.184 -1.214 5.984 1 97.94 132 LEU B N 1
ATOM 3432 C CA . LEU B 1 132 ? -0.683 0.063 5.484 1 97.94 132 LEU B CA 1
ATOM 3433 C C . LEU B 1 132 ? -1.675 1.185 5.773 1 97.94 132 LEU B C 1
ATOM 3435 O O . LEU B 1 132 ? -1.662 2.217 5.098 1 97.94 132 LEU B O 1
ATOM 3439 N N . SER B 1 133 ? -2.639 0.952 6.711 1 96.5 133 SER B N 1
ATOM 3440 C CA . SER B 1 133 ? -3.527 2.008 7.184 1 96.5 133 SER B CA 1
ATOM 3441 C C . SER B 1 133 ? -3.031 2.6 8.5 1 96.5 133 SER B C 1
ATOM 3443 O O . SER B 1 133 ? -2.428 1.897 9.312 1 96.5 133 SER B O 1
ATOM 3445 N N . VAL B 1 134 ? -3.33 3.893 8.641 1 98.44 134 VAL B N 1
ATOM 3446 C CA . VAL B 1 134 ? -2.803 4.566 9.828 1 98.44 134 VAL B CA 1
ATOM 3447 C C . VAL B 1 134 ? -3.857 5.512 10.391 1 98.44 134 VAL B C 1
ATOM 3449 O O . VAL B 1 134 ? -4.879 5.773 9.75 1 98.44 134 VAL B O 1
ATOM 3452 N N . VAL B 1 135 ? -3.6 5.957 11.594 1 98.62 135 VAL B N 1
ATOM 3453 C CA . VAL B 1 135 ? -4.348 7.039 12.219 1 98.62 135 VAL B CA 1
ATOM 3454 C C . VAL B 1 135 ? -3.621 8.367 12 1 98.62 135 VAL B C 1
ATOM 3456 O O . VAL B 1 135 ? -2.404 8.453 12.188 1 98.62 135 VAL B O 1
ATOM 3459 N N . SER B 1 136 ? -4.344 9.359 11.562 1 98.81 136 SER B N 1
ATOM 3460 C CA . SER B 1 136 ? -3.76 10.68 11.344 1 98.81 136 SER B CA 1
ATOM 3461 C C . SER B 1 136 ? -4.531 11.758 12.102 1 98.81 136 SER B C 1
ATOM 3463 O O . SER B 1 136 ? -5.73 11.938 11.883 1 98.81 136 SER B O 1
ATOM 3465 N N . ILE B 1 137 ? -3.832 12.484 13 1 98.88 137 ILE B N 1
ATOM 3466 C CA . ILE B 1 137 ? -4.445 13.555 13.781 1 98.88 137 ILE B CA 1
ATOM 3467 C C . ILE B 1 137 ? -3.535 14.773 13.797 1 98.88 137 ILE B C 1
ATOM 3469 O O . ILE B 1 137 ? -2.355 14.68 14.141 1 98.88 137 ILE B O 1
ATOM 3473 N N . CYS B 1 138 ? -4.105 15.828 13.414 1 98.81 138 CYS B N 1
ATOM 3474 C CA . CYS B 1 138 ? -3.451 17.125 13.484 1 98.81 138 CYS B CA 1
ATOM 3475 C C . CYS B 1 138 ? -4.258 18.094 14.344 1 98.81 138 CYS B C 1
ATOM 3477 O O . CYS B 1 138 ? -5.488 18.125 14.266 1 98.81 138 CYS B O 1
ATOM 3479 N N . VAL B 1 139 ? -3.566 18.812 15.141 1 98.31 139 VAL B N 1
ATOM 3480 C CA . VAL B 1 139 ? -4.199 19.938 15.812 1 98.31 139 VAL B CA 1
ATOM 3481 C C . VAL B 1 139 ? -3.672 21.25 15.219 1 98.31 139 VAL B C 1
ATOM 3483 O O . VAL B 1 139 ? -2.459 21.453 15.133 1 98.31 139 VAL B O 1
ATOM 3486 N N . ALA B 1 140 ? -4.609 22.031 14.844 1 97.31 140 ALA B N 1
ATOM 3487 C CA . ALA B 1 140 ? -4.281 23.359 14.312 1 97.31 140 ALA B CA 1
ATOM 3488 C C . ALA B 1 140 ? -4.707 24.453 15.281 1 97.31 140 ALA B C 1
ATOM 3490 O O . ALA B 1 140 ? -5.758 24.359 15.914 1 97.31 140 ALA B O 1
ATOM 3491 N N . HIS B 1 141 ? -3.908 25.391 15.352 1 95.69 141 HIS B N 1
ATOM 3492 C CA . HIS B 1 141 ? -4.219 26.641 16.031 1 95.69 141 HIS B CA 1
ATOM 3493 C C . HIS B 1 141 ? -4.422 27.781 15.031 1 95.69 141 HIS B C 1
ATOM 3495 O O . HIS B 1 141 ? -3.486 28.156 14.32 1 95.69 141 HIS B O 1
ATOM 3501 N N . ASN B 1 142 ? -5.645 28.219 14.977 1 93.81 142 ASN B N 1
ATOM 3502 C CA . ASN B 1 142 ? -5.988 29.234 13.992 1 93.81 142 ASN B CA 1
ATOM 3503 C C . ASN B 1 142 ? -5.594 28.812 12.578 1 93.81 142 ASN B C 1
ATOM 3505 O O . ASN B 1 142 ? -4.941 29.562 11.859 1 93.81 142 ASN B O 1
ATOM 3509 N N . GLU B 1 143 ? -5.812 27.578 12.297 1 94.88 143 GLU B N 1
ATOM 3510 C CA . GLU B 1 143 ? -5.688 26.938 10.992 1 94.88 143 GLU B CA 1
ATOM 3511 C C . GLU B 1 143 ? -4.23 26.625 10.656 1 94.88 143 GLU B C 1
ATOM 3513 O O . GLU B 1 143 ? -3.92 26.203 9.547 1 94.88 143 GLU B O 1
ATOM 3518 N N . ILE B 1 144 ? -3.416 26.875 11.609 1 96.06 144 ILE B N 1
ATOM 3519 C CA . ILE B 1 144 ? -2.008 26.531 11.438 1 96.06 144 ILE B CA 1
ATOM 3520 C C . ILE B 1 144 ? -1.705 25.219 12.148 1 96.06 144 ILE B C 1
ATOM 3522 O O . ILE B 1 144 ? -1.833 25.125 13.375 1 96.06 144 ILE B O 1
ATOM 3526 N N . PRO B 1 145 ? -1.267 24.281 11.484 1 97.88 145 PRO B N 1
ATOM 3527 C CA . PRO B 1 145 ? -0.9 23.031 12.156 1 97.88 145 PRO B CA 1
ATOM 3528 C C . PRO B 1 145 ? 0.213 23.219 13.188 1 97.88 145 PRO B C 1
ATOM 3530 O O . PRO B 1 145 ? 1.261 23.797 12.867 1 97.88 145 PRO B O 1
ATOM 3533 N N . VAL B 1 146 ? -0.002 22.641 14.422 1 97.75 146 VAL B N 1
ATOM 3534 C CA . VAL B 1 146 ? 0.983 22.844 15.477 1 97.75 146 VAL B CA 1
ATOM 3535 C C . VAL B 1 146 ? 1.411 21.5 16.062 1 97.75 146 VAL B C 1
ATOM 3537 O O . VAL B 1 146 ? 2.531 21.359 16.562 1 97.75 146 VAL B O 1
ATOM 3540 N N . VAL B 1 147 ? 0.453 20.547 16.016 1 98.56 147 VAL B N 1
ATOM 3541 C CA . VAL B 1 147 ? 0.767 19.203 16.453 1 98.56 147 VAL B CA 1
ATOM 3542 C C . VAL B 1 147 ? 0.313 18.203 15.383 1 98.56 147 VAL B C 1
ATOM 3544 O O . VAL B 1 147 ? -0.788 18.312 14.844 1 98.56 147 VAL B O 1
ATOM 3547 N N . GLY B 1 148 ? 1.239 17.297 15.062 1 98.81 148 GLY B N 1
ATOM 3548 C CA . GLY B 1 148 ? 0.905 16.219 14.156 1 98.81 148 GLY B CA 1
ATOM 3549 C C . GLY B 1 148 ? 1.319 14.852 14.672 1 98.81 148 GLY B C 1
ATOM 3550 O O . GLY B 1 148 ? 2.436 14.68 15.164 1 98.81 148 GLY B O 1
ATOM 3551 N N . VAL B 1 149 ? 0.272 13.922 14.594 1 98.94 149 VAL B N 1
ATOM 3552 C CA . VAL B 1 149 ? 0.531 12.547 15 1 98.94 149 VAL B CA 1
ATOM 3553 C C . VAL B 1 149 ? -0.015 11.586 13.945 1 98.94 149 VAL B C 1
ATOM 3555 O O . VAL B 1 149 ? -1.165 11.711 13.516 1 98.94 149 VAL B O 1
ATOM 3558 N N . ILE B 1 150 ? 0.881 10.758 13.484 1 98.94 150 ILE B N 1
ATOM 3559 C CA . ILE B 1 150 ? 0.499 9.625 12.648 1 98.94 150 ILE B CA 1
ATOM 3560 C C . ILE B 1 150 ? 0.971 8.32 13.297 1 98.94 150 ILE B C 1
ATOM 3562 O O . ILE B 1 150 ? 2.146 8.188 13.648 1 98.94 150 ILE B O 1
ATOM 3566 N N . PHE B 1 151 ? -0.051 7.395 13.5 1 98.94 151 PHE B N 1
ATOM 3567 C CA . PHE B 1 151 ? 0.289 6.148 14.18 1 98.94 151 PHE B CA 1
ATOM 3568 C C . PHE B 1 151 ? 0.043 4.949 13.273 1 98.94 151 PHE B C 1
ATOM 3570 O O . PHE B 1 151 ? -1.071 4.754 12.781 1 98.94 151 PHE B O 1
ATOM 3577 N N . ASP B 1 152 ? 1.152 4.242 12.945 1 98.75 152 ASP B N 1
ATOM 3578 C CA . ASP B 1 152 ? 1.099 2.947 12.273 1 98.75 152 ASP B CA 1
ATOM 3579 C C . ASP B 1 152 ? 1.003 1.808 13.289 1 98.75 152 ASP B C 1
ATOM 3581 O O . ASP B 1 152 ? 2.002 1.431 13.898 1 98.75 152 ASP B O 1
ATOM 3585 N N . PRO B 1 153 ? -0.247 1.28 13.508 1 97.88 153 PRO B N 1
ATOM 3586 C CA . PRO B 1 153 ? -0.413 0.281 14.57 1 97.88 153 PRO B CA 1
ATOM 3587 C C . PRO B 1 153 ? 0.205 -1.068 14.203 1 97.88 153 PRO B C 1
ATOM 3589 O O . PRO B 1 153 ? 0.466 -1.889 15.094 1 97.88 153 PRO B O 1
ATOM 3592 N N . TYR B 1 154 ? 0.457 -1.326 12.93 1 97.12 154 TYR B N 1
ATOM 3593 C CA . TYR B 1 154 ? 0.975 -2.621 12.5 1 97.12 154 TYR B CA 1
ATOM 3594 C C . TYR B 1 154 ? 2.449 -2.762 12.859 1 97.12 154 TYR B C 1
ATOM 3596 O O . TYR B 1 154 ? 2.918 -3.861 13.164 1 97.12 154 TYR B O 1
ATOM 3604 N N . ARG B 1 155 ? 3.178 -1.64 12.805 1 95.94 155 ARG B N 1
ATOM 3605 C CA . ARG B 1 155 ? 4.609 -1.635 13.094 1 95.94 155 ARG B CA 1
ATOM 3606 C C . ARG B 1 155 ? 4.902 -0.945 14.422 1 95.94 155 ARG B C 1
ATOM 3608 O O . ARG B 1 155 ? 6.059 -0.829 14.82 1 95.94 155 ARG B O 1
ATOM 3615 N N . ASN B 1 156 ? 3.822 -0.512 15.062 1 97.62 156 ASN B N 1
ATOM 3616 C CA . ASN B 1 156 ? 3.945 0.258 16.297 1 97.62 156 ASN B CA 1
ATOM 3617 C C . ASN B 1 156 ? 4.898 1.438 16.141 1 97.62 156 ASN B C 1
ATOM 3619 O O . ASN B 1 156 ? 5.801 1.632 16.953 1 97.62 156 ASN B O 1
ATOM 3623 N N . GLU B 1 157 ? 4.734 2.15 15.109 1 98.38 157 GLU B N 1
ATOM 3624 C CA . GLU B 1 157 ? 5.5 3.369 14.867 1 98.38 157 GLU B CA 1
ATOM 3625 C C . GLU B 1 157 ? 4.652 4.613 15.117 1 98.38 157 GLU B C 1
ATOM 3627 O O . GLU B 1 157 ? 3.594 4.781 14.5 1 98.38 157 GLU B O 1
ATOM 3632 N N . MET B 1 158 ? 5.105 5.402 16.016 1 98.88 158 MET B N 1
ATOM 3633 C CA . MET B 1 158 ? 4.473 6.668 16.359 1 98.88 158 MET B CA 1
ATOM 3634 C C . MET B 1 158 ? 5.254 7.844 15.781 1 98.88 158 MET B C 1
ATOM 3636 O O . MET B 1 158 ? 6.34 8.172 16.266 1 98.88 158 MET B O 1
ATOM 3640 N N . PHE B 1 159 ? 4.676 8.484 14.766 1 98.94 159 PHE B N 1
ATOM 3641 C CA . PHE B 1 159 ? 5.258 9.68 14.18 1 98.94 159 PHE B CA 1
ATOM 3642 C C . PHE B 1 159 ? 4.664 10.938 14.805 1 98.94 159 PHE B C 1
ATOM 3644 O O . PHE B 1 159 ? 3.443 11.055 14.93 1 98.94 159 PHE B O 1
ATOM 3651 N N . THR B 1 160 ? 5.543 11.828 15.188 1 98.94 160 THR B N 1
ATOM 3652 C CA . THR B 1 160 ? 5.066 13.031 15.867 1 98.94 160 THR B CA 1
ATOM 3653 C C . THR B 1 160 ? 5.812 14.266 15.375 1 98.94 160 THR B C 1
ATOM 3655 O O . THR B 1 160 ? 6.957 14.172 14.938 1 98.94 160 THR B O 1
ATOM 3658 N N . ALA B 1 161 ? 5.117 15.375 15.43 1 98.69 161 ALA B N 1
ATOM 3659 C CA . ALA B 1 161 ? 5.727 16.672 15.18 1 98.69 161 ALA B CA 1
ATOM 3660 C C . ALA B 1 161 ? 5.043 17.766 16 1 98.69 161 ALA B C 1
ATOM 3662 O O . ALA B 1 161 ? 3.82 17.75 16.172 1 98.69 161 ALA B O 1
ATOM 3663 N N . ILE B 1 162 ? 5.805 18.578 16.547 1 98.12 162 ILE B N 1
ATOM 3664 C CA . ILE B 1 162 ? 5.383 19.844 17.125 1 98.12 162 ILE B CA 1
ATOM 3665 C C . ILE B 1 162 ? 6.039 21.016 16.375 1 98.12 162 ILE B C 1
ATOM 3667 O O . ILE B 1 162 ? 7.25 21 16.156 1 98.12 162 ILE B O 1
ATOM 3671 N N . ARG B 1 163 ? 5.246 21.859 15.961 1 97.12 163 ARG B N 1
ATOM 3672 C CA . ARG B 1 163 ? 5.77 22.984 15.203 1 97.12 163 ARG B CA 1
ATOM 3673 C C . ARG B 1 163 ? 6.934 23.641 15.93 1 97.12 163 ARG B C 1
ATOM 3675 O O . ARG B 1 163 ? 6.812 24 17.109 1 97.12 163 ARG B O 1
ATOM 3682 N N . GLY B 1 164 ? 8.031 23.719 15.273 1 96.44 164 GLY B N 1
ATOM 3683 C CA . GLY B 1 164 ? 9.211 24.375 15.805 1 96.44 164 GLY B CA 1
ATOM 3684 C C . GLY B 1 164 ? 10.078 23.453 16.641 1 96.44 164 GLY B C 1
ATOM 3685 O O . GLY B 1 164 ? 11.125 23.844 17.141 1 96.44 164 GLY B O 1
ATOM 3686 N N . HIS B 1 165 ? 9.711 22.219 16.719 1 96.88 165 HIS B N 1
ATOM 3687 C CA . HIS B 1 165 ? 10.445 21.359 17.641 1 96.88 165 HIS B CA 1
ATOM 3688 C C . HIS B 1 165 ? 10.875 20.062 16.953 1 96.88 165 HIS B C 1
ATOM 3690 O O . HIS B 1 165 ? 11.32 19.125 17.625 1 96.88 165 HIS B O 1
ATOM 3696 N N . GLY B 1 166 ? 10.703 20 15.727 1 97.94 166 GLY B N 1
ATOM 3697 C CA . GLY B 1 166 ? 11.188 18.844 14.984 1 97.94 166 GLY B CA 1
ATOM 3698 C C . GLY B 1 166 ? 10.164 17.734 14.867 1 97.94 166 GLY B C 1
ATOM 3699 O O . GLY B 1 166 ? 9.039 17.875 15.359 1 97.94 166 GLY B O 1
ATOM 3700 N N . SER B 1 167 ? 10.484 16.703 14.172 1 98.31 167 SER B N 1
ATOM 3701 C CA . SER B 1 167 ? 9.656 15.523 13.969 1 98.31 167 SER B CA 1
ATOM 3702 C C . SER B 1 167 ? 10.391 14.258 14.406 1 98.31 167 SER B C 1
ATOM 3704 O O . SER B 1 167 ? 11.625 14.195 14.352 1 98.31 167 SER B O 1
ATOM 3706 N N . PHE B 1 168 ? 9.594 13.32 14.93 1 98.69 168 PHE B N 1
ATOM 3707 C CA . PHE B 1 168 ? 10.164 12.133 15.547 1 98.69 168 PHE B CA 1
ATOM 3708 C C . PHE B 1 168 ? 9.383 10.891 15.156 1 98.69 168 PHE B C 1
ATOM 3710 O O . PHE B 1 168 ? 8.195 10.977 14.844 1 98.69 168 PHE B O 1
ATOM 3717 N N . VAL B 1 169 ? 10.062 9.727 15.117 1 98.31 169 VAL B N 1
ATOM 3718 C CA . VAL B 1 169 ? 9.422 8.414 15.07 1 98.31 169 VAL B CA 1
ATOM 3719 C C . VAL B 1 169 ? 9.891 7.562 16.25 1 98.31 169 VAL B C 1
ATOM 3721 O O . VAL B 1 169 ? 11.094 7.359 16.422 1 98.31 169 VAL B O 1
ATOM 3724 N N . ASN B 1 170 ? 8.914 7.25 17.062 1 97.81 170 ASN B N 1
ATOM 3725 C CA . ASN B 1 170 ? 9.195 6.531 18.297 1 97.81 170 ASN B CA 1
ATOM 3726 C C . ASN B 1 170 ? 10.25 7.246 19.141 1 97.81 170 ASN B C 1
ATOM 3728 O O . ASN B 1 170 ? 11.164 6.609 19.656 1 97.81 170 ASN B O 1
ATOM 3732 N N . GLY B 1 171 ? 10.148 8.508 19.141 1 97.44 171 GLY B N 1
ATOM 3733 C CA . GLY B 1 171 ? 11 9.32 20 1 97.44 171 GLY B CA 1
ATOM 3734 C C . GLY B 1 171 ? 12.344 9.641 19.391 1 97.44 171 GLY B C 1
ATOM 3735 O O . GLY B 1 171 ? 13.117 10.422 19.938 1 97.44 171 GLY B O 1
ATOM 3736 N N . VAL B 1 172 ? 12.688 9.148 18.219 1 96.56 172 VAL B N 1
ATOM 3737 C CA . VAL B 1 172 ? 13.945 9.422 17.531 1 96.56 172 VAL B CA 1
ATOM 3738 C C . VAL B 1 172 ? 13.727 10.492 16.469 1 96.56 172 VAL B C 1
ATOM 3740 O O . VAL B 1 172 ? 12.812 10.375 15.641 1 96.56 172 VAL B O 1
ATOM 3743 N N . ARG B 1 173 ? 14.539 11.523 16.438 1 97.81 173 ARG B N 1
ATOM 3744 C CA . ARG B 1 173 ? 14.391 12.617 15.484 1 97.81 173 ARG B CA 1
ATOM 3745 C C . ARG B 1 173 ? 14.539 12.125 14.055 1 97.81 173 ARG B C 1
ATOM 3747 O O . ARG B 1 173 ? 15.422 11.32 13.758 1 97.81 173 ARG B O 1
ATOM 3754 N N . MET B 1 174 ? 13.664 12.609 13.281 1 96.69 174 MET B N 1
ATOM 3755 C CA . MET B 1 174 ? 13.711 12.203 11.875 1 96.69 174 MET B CA 1
ATOM 3756 C C . MET B 1 174 ? 14.039 13.391 10.977 1 96.69 174 MET B C 1
ATOM 3758 O O . MET B 1 174 ? 13.805 14.547 11.359 1 96.69 174 MET B O 1
ATOM 3762 N N . HIS B 1 175 ? 14.664 13.125 9.773 1 97.81 175 HIS B N 1
ATOM 3763 C CA . HIS B 1 175 ? 14.984 14.094 8.742 1 97.81 175 HIS B CA 1
ATOM 3764 C C . HIS B 1 175 ? 14.656 13.555 7.355 1 97.81 175 HIS B C 1
ATOM 3766 O O . HIS B 1 175 ? 14.773 12.352 7.105 1 97.81 175 HIS B O 1
ATOM 3772 N N . VAL B 1 176 ? 14.266 14.469 6.555 1 98.31 176 VAL B N 1
ATOM 3773 C CA . VAL B 1 176 ? 14.031 14.078 5.168 1 98.31 176 VAL B CA 1
ATOM 3774 C C . VAL B 1 176 ? 15.328 13.594 4.535 1 98.31 176 VAL B C 1
ATOM 3776 O O . VAL B 1 176 ? 16.422 13.891 5.035 1 98.31 176 VAL B O 1
ATOM 3779 N N . ARG B 1 177 ? 15.141 12.914 3.52 1 95.75 177 ARG B N 1
ATOM 3780 C CA . ARG B 1 177 ? 16.297 12.367 2.807 1 95.75 177 ARG B CA 1
ATOM 3781 C C . ARG B 1 177 ? 17.062 13.477 2.096 1 95.75 177 ARG B C 1
ATOM 3783 O O . ARG B 1 177 ? 16.531 14.547 1.822 1 95.75 177 ARG B O 1
ATOM 3790 N N . ASP B 1 178 ? 18.391 13.156 1.731 1 95.38 178 ASP B N 1
ATOM 3791 C CA . ASP B 1 178 ? 19.266 14.172 1.172 1 95.38 178 ASP B CA 1
ATOM 3792 C C . ASP B 1 178 ? 19.547 13.898 -0.303 1 95.38 178 ASP B C 1
ATOM 3794 O O . ASP B 1 178 ? 20.578 14.336 -0.832 1 95.38 178 ASP B O 1
ATOM 3798 N N . ASP B 1 179 ? 18.609 13.109 -0.956 1 94.38 179 ASP B N 1
ATOM 3799 C CA . ASP B 1 179 ? 18.797 12.891 -2.387 1 94.38 179 ASP B CA 1
ATOM 3800 C C . ASP B 1 179 ? 18.875 14.219 -3.141 1 94.38 179 ASP B C 1
ATOM 3802 O O . ASP B 1 179 ? 17.984 15.062 -3.025 1 94.38 179 ASP B O 1
ATOM 3806 N N . PRO B 1 180 ? 19.906 14.375 -3.994 1 96.06 180 PRO B N 1
ATOM 3807 C CA . PRO B 1 180 ? 20.156 15.711 -4.559 1 96.06 180 PRO B CA 1
ATOM 3808 C C . PRO B 1 180 ? 19.25 16.031 -5.742 1 96.06 180 PRO B C 1
ATOM 3810 O O . PRO B 1 180 ? 18.969 17.188 -6.023 1 96.06 180 PRO B O 1
ATOM 3813 N N . THR B 1 181 ? 18.812 14.945 -6.52 1 96.69 181 THR B N 1
ATOM 3814 C CA . THR B 1 181 ? 18.016 15.156 -7.719 1 96.69 181 THR B CA 1
ATOM 3815 C C . THR B 1 181 ? 16.844 14.172 -7.762 1 96.69 181 THR B C 1
ATOM 3817 O O . THR B 1 181 ? 16.812 13.203 -7 1 96.69 181 THR B O 1
ATOM 3820 N N . LEU B 1 182 ? 15.93 14.484 -8.562 1 97 182 LEU B N 1
ATOM 3821 C CA . LEU B 1 182 ? 14.797 13.586 -8.766 1 97 182 LEU B CA 1
ATOM 3822 C C . LEU B 1 182 ? 15.273 12.234 -9.281 1 97 182 LEU B C 1
ATOM 3824 O O . LEU B 1 182 ? 14.719 11.195 -8.914 1 97 182 LEU B O 1
ATOM 3828 N N . HIS B 1 183 ? 16.344 12.211 -10.055 1 94.5 183 HIS B N 1
ATOM 3829 C CA . HIS B 1 183 ? 16.891 10.977 -10.602 1 94.5 183 HIS B CA 1
ATOM 3830 C C . HIS B 1 183 ? 17.375 10.055 -9.492 1 94.5 183 HIS B C 1
ATOM 3832 O O . HIS B 1 183 ? 17.375 8.836 -9.641 1 94.5 183 HIS B O 1
ATOM 3838 N N . ASP B 1 184 ? 17.688 10.586 -8.367 1 93.81 184 ASP B N 1
ATOM 3839 C CA . ASP B 1 184 ? 18.203 9.844 -7.215 1 93.81 184 ASP B CA 1
ATOM 3840 C C . ASP B 1 184 ? 17.094 9.594 -6.195 1 93.81 184 ASP B C 1
ATOM 3842 O O . ASP B 1 184 ? 17.375 9.203 -5.059 1 93.81 184 ASP B O 1
ATOM 3846 N N . SER B 1 185 ? 15.828 9.797 -6.602 1 95.94 185 SER B N 1
ATOM 3847 C CA . SER B 1 185 ? 14.773 9.883 -5.602 1 95.94 185 SER B CA 1
ATOM 3848 C C . SER B 1 185 ? 13.766 8.75 -5.758 1 95.94 185 SER B C 1
ATOM 3850 O O . SER B 1 185 ? 13.516 8.281 -6.871 1 95.94 185 SER B O 1
ATOM 3852 N N . VAL B 1 186 ? 13.312 8.273 -4.652 1 96.69 186 VAL B N 1
ATOM 3853 C CA . VAL B 1 186 ? 12.109 7.449 -4.617 1 96.69 186 VAL B CA 1
ATOM 3854 C C . VAL B 1 186 ? 10.906 8.297 -4.215 1 96.69 186 VAL B C 1
ATOM 3856 O O . VAL B 1 186 ? 10.914 8.922 -3.15 1 96.69 186 VAL B O 1
ATOM 3859 N N . VAL B 1 187 ? 9.875 8.336 -5.105 1 98.62 187 VAL B N 1
ATOM 3860 C CA . VAL B 1 187 ? 8.758 9.258 -4.922 1 98.62 187 VAL B CA 1
ATOM 3861 C C . VAL B 1 187 ? 7.465 8.469 -4.715 1 98.62 187 VAL B C 1
ATOM 3863 O O . VAL B 1 187 ? 7.176 7.531 -5.461 1 98.62 187 VAL B O 1
ATOM 3866 N N . GLY B 1 188 ? 6.711 8.82 -3.664 1 98.81 188 GLY B N 1
ATOM 3867 C CA . GLY B 1 188 ? 5.402 8.234 -3.418 1 98.81 188 GLY B CA 1
ATOM 3868 C C . GLY B 1 188 ? 4.289 8.93 -4.18 1 98.81 188 GLY B C 1
ATOM 3869 O O . GLY B 1 188 ? 4.398 10.109 -4.516 1 98.81 188 GLY B O 1
ATOM 3870 N N . PHE B 1 189 ? 3.232 8.188 -4.422 1 98.56 189 PHE B N 1
ATOM 3871 C CA . PHE B 1 189 ? 2.002 8.711 -5 1 98.56 189 PHE B CA 1
ATOM 3872 C C . PHE B 1 189 ? 0.811 7.836 -4.621 1 98.56 189 PHE B C 1
ATOM 3874 O O . PHE B 1 189 ? 0.979 6.773 -4.023 1 98.56 189 PHE B O 1
ATOM 3881 N N . ALA B 1 190 ? -0.35 8.305 -4.879 1 96.81 190 ALA B N 1
ATOM 3882 C CA . ALA B 1 190 ? -1.597 7.543 -4.832 1 96.81 190 ALA B CA 1
ATOM 3883 C C . ALA B 1 190 ? -2.666 8.188 -5.707 1 96.81 190 ALA B C 1
ATOM 3885 O O . ALA B 1 190 ? -2.412 9.203 -6.363 1 96.81 190 ALA B O 1
ATOM 3886 N N . THR B 1 191 ? -3.674 7.484 -5.918 1 90.88 191 THR B N 1
ATOM 3887 C CA . THR B 1 191 ? -4.816 8.016 -6.656 1 90.88 191 THR B CA 1
ATOM 3888 C C . THR B 1 191 ? -6.125 7.5 -6.062 1 90.88 191 THR B C 1
ATOM 3890 O O . THR B 1 191 ? -6.137 6.512 -5.328 1 90.88 191 THR B O 1
ATOM 3893 N N . ASN B 1 192 ? -7.242 8.266 -6.344 1 85.19 192 ASN B N 1
ATOM 3894 C CA . ASN B 1 192 ? -8.547 7.82 -5.867 1 85.19 192 ASN B CA 1
ATOM 3895 C C . ASN B 1 192 ? -9.422 7.312 -7.008 1 85.19 192 ASN B C 1
ATOM 3897 O O . ASN B 1 192 ? -8.938 7.094 -8.117 1 85.19 192 ASN B O 1
ATOM 3901 N N . TYR B 1 193 ? -10.695 7.066 -6.75 1 81.94 193 TYR B N 1
ATOM 3902 C CA . TYR B 1 193 ? -11.586 6.344 -7.652 1 81.94 193 TYR B CA 1
ATOM 3903 C C . TYR B 1 193 ? -12.234 7.293 -8.656 1 81.94 193 TYR B C 1
ATOM 3905 O O . TYR B 1 193 ? -12.859 6.852 -9.625 1 81.94 193 TYR B O 1
ATOM 3913 N N . ILE B 1 194 ? -12.016 8.648 -8.445 1 87.5 194 ILE B N 1
ATOM 3914 C CA . ILE B 1 194 ? -12.602 9.625 -9.359 1 87.5 194 ILE B CA 1
ATOM 3915 C C . ILE B 1 194 ? -11.812 9.641 -10.664 1 87.5 194 ILE B C 1
ATOM 3917 O O . ILE B 1 194 ? -10.609 9.891 -10.672 1 87.5 194 ILE B O 1
ATOM 3921 N N . GLU B 1 195 ? -12.492 9.414 -11.734 1 91.62 195 GLU B N 1
ATOM 3922 C CA . GLU B 1 195 ? -11.867 9.211 -13.031 1 91.62 195 GLU B CA 1
ATOM 3923 C C . GLU B 1 195 ? -10.961 10.383 -13.406 1 91.62 195 GLU B C 1
ATOM 3925 O O . GLU B 1 195 ? -9.82 10.18 -13.828 1 91.62 195 GLU B O 1
ATOM 3930 N N . LYS B 1 196 ? -11.414 11.641 -13.266 1 94.19 196 LYS B N 1
ATOM 3931 C CA . LYS B 1 196 ? -10.633 12.812 -13.656 1 94.19 196 LYS B CA 1
ATOM 3932 C C . LYS B 1 196 ? -9.352 12.922 -12.828 1 94.19 196 LYS B C 1
ATOM 3934 O O . LYS B 1 196 ? -8.312 13.336 -13.336 1 94.19 196 LYS B O 1
ATOM 3939 N N . VAL B 1 197 ? -9.477 12.562 -11.57 1 94.75 197 VAL B N 1
ATOM 3940 C CA . VAL B 1 197 ? -8.305 12.594 -10.695 1 94.75 197 VAL B CA 1
ATOM 3941 C C . VAL B 1 197 ? -7.324 11.5 -11.109 1 94.75 197 VAL B C 1
ATOM 3943 O O . VAL B 1 197 ? -6.129 11.766 -11.266 1 94.75 197 VAL B O 1
ATOM 3946 N N . ARG B 1 198 ? -7.848 10.375 -11.32 1 95.56 198 ARG B N 1
ATOM 3947 C CA . ARG B 1 198 ? -7.023 9.234 -11.719 1 95.56 198 ARG B CA 1
ATOM 3948 C C . ARG B 1 198 ? -6.262 9.531 -13 1 95.56 198 ARG B C 1
ATOM 3950 O O . ARG B 1 198 ? -5.066 9.242 -13.102 1 95.56 198 ARG B O 1
ATOM 3957 N N . LYS B 1 199 ? -6.891 10.086 -13.977 1 95.94 199 LYS B N 1
ATOM 3958 C CA . LYS B 1 199 ? -6.254 10.391 -15.258 1 95.94 199 LYS B CA 1
ATOM 3959 C C . LYS B 1 199 ? -5.109 11.383 -15.07 1 95.94 199 LYS B C 1
ATOM 3961 O O . LYS B 1 199 ? -4.031 11.211 -15.641 1 95.94 199 LYS B O 1
ATOM 3966 N N . ALA B 1 200 ? -5.367 12.422 -14.289 1 97.44 200 ALA B N 1
ATOM 3967 C CA . ALA B 1 200 ? -4.312 13.391 -14.008 1 97.44 200 ALA B CA 1
ATOM 3968 C C . ALA B 1 200 ? -3.154 12.734 -13.258 1 97.44 200 ALA B C 1
ATOM 3970 O O . ALA B 1 200 ? -1.986 12.984 -13.57 1 97.44 200 ALA B O 1
ATOM 3971 N N . MET B 1 201 ? -3.502 11.922 -12.305 1 97.88 201 MET B N 1
ATOM 3972 C CA . MET B 1 201 ? -2.467 11.266 -11.516 1 97.88 201 MET B CA 1
ATOM 3973 C C . MET B 1 201 ? -1.653 10.305 -12.375 1 97.88 201 MET B C 1
ATOM 3975 O O . MET B 1 201 ? -0.438 10.195 -12.211 1 97.88 201 MET B O 1
ATOM 3979 N N . MET B 1 202 ? -2.297 9.625 -13.297 1 97.31 202 MET B N 1
ATOM 3980 C CA . MET B 1 202 ? -1.58 8.688 -14.156 1 97.31 202 MET B CA 1
ATOM 3981 C C . MET B 1 202 ? -0.632 9.438 -15.094 1 97.31 202 MET B C 1
ATOM 3983 O O . MET B 1 202 ? 0.481 8.977 -15.352 1 97.31 202 MET B O 1
ATOM 3987 N N . ARG B 1 203 ? -1.008 10.625 -15.578 1 97.5 203 ARG B N 1
ATOM 3988 C CA . ARG B 1 203 ? -0.067 11.453 -16.328 1 97.5 203 ARG B CA 1
ATOM 3989 C C . ARG B 1 203 ? 1.131 11.836 -15.461 1 97.5 203 ARG B C 1
ATOM 3991 O O . ARG B 1 203 ? 2.273 11.805 -15.922 1 97.5 203 ARG B O 1
ATOM 3998 N N . GLY B 1 204 ? 0.831 12.188 -14.258 1 98.25 204 GLY B N 1
ATOM 3999 C CA . GLY B 1 204 ? 1.877 12.586 -13.328 1 98.25 204 GLY B CA 1
ATOM 4000 C C . GLY B 1 204 ? 2.871 11.484 -13.031 1 98.25 204 GLY B C 1
ATOM 4001 O O . GLY B 1 204 ? 4.082 11.703 -13.078 1 98.25 204 GLY B O 1
ATOM 4002 N N . ILE B 1 205 ? 2.342 10.312 -12.75 1 97.56 205 ILE B N 1
ATOM 4003 C CA . ILE B 1 205 ? 3.24 9.242 -12.344 1 97.56 205 ILE B CA 1
ATOM 4004 C C . ILE B 1 205 ? 4.059 8.766 -13.539 1 97.56 205 ILE B C 1
ATOM 4006 O O . ILE B 1 205 ? 5.227 8.391 -13.398 1 97.56 205 ILE B O 1
ATOM 4010 N N . CYS B 1 206 ? 3.5 8.812 -14.719 1 96.56 206 CYS B N 1
ATOM 4011 C CA . CYS B 1 206 ? 4.277 8.508 -15.914 1 96.56 206 CYS B CA 1
ATOM 4012 C C . CYS B 1 206 ? 5.438 9.477 -16.078 1 96.56 206 CYS B C 1
ATOM 4014 O O . CYS B 1 206 ? 6.57 9.062 -16.328 1 96.56 206 CYS B O 1
ATOM 4016 N N . ALA B 1 207 ? 5.164 10.703 -15.898 1 97.69 207 ALA B N 1
ATOM 4017 C CA . ALA B 1 207 ? 6.195 11.727 -16.031 1 97.69 207 ALA B CA 1
ATOM 4018 C C . ALA B 1 207 ? 7.246 11.602 -14.938 1 97.69 207 ALA B C 1
ATOM 4020 O O . ALA B 1 207 ? 8.445 11.656 -15.211 1 97.69 207 ALA B O 1
ATOM 4021 N N . VAL B 1 208 ? 6.797 11.398 -13.727 1 98 208 VAL B N 1
ATOM 4022 C CA . VAL B 1 208 ? 7.715 11.289 -12.602 1 98 208 VAL B CA 1
ATOM 4023 C C . VAL B 1 208 ? 8.578 10.039 -12.75 1 98 208 VAL B C 1
ATOM 4025 O O . VAL B 1 208 ? 9.781 10.07 -12.477 1 98 208 VAL B O 1
ATOM 4028 N N . SER B 1 209 ? 7.996 8.992 -13.203 1 96.25 209 SER B N 1
ATOM 4029 C CA . SER B 1 209 ? 8.719 7.734 -13.359 1 96.25 209 SER B CA 1
ATOM 4030 C C . SER B 1 209 ? 9.82 7.859 -14.406 1 96.25 209 SER B C 1
ATOM 4032 O O . SER B 1 209 ? 10.812 7.125 -14.367 1 96.25 209 SER B O 1
ATOM 4034 N N . ASP B 1 210 ? 9.695 8.766 -15.281 1 94.94 210 ASP B N 1
ATOM 4035 C CA . ASP B 1 210 ? 10.711 8.992 -16.312 1 94.94 210 ASP B CA 1
ATOM 4036 C C . ASP B 1 210 ? 11.953 9.656 -15.719 1 94.94 210 ASP B C 1
ATOM 4038 O O . ASP B 1 210 ? 13.031 9.602 -16.312 1 94.94 210 ASP B O 1
ATOM 4042 N N . HIS B 1 211 ? 11.805 10.203 -14.578 1 94.69 211 HIS B N 1
ATOM 4043 C CA . HIS B 1 211 ? 12.906 10.992 -14.031 1 94.69 211 HIS B CA 1
ATOM 4044 C C . HIS B 1 211 ? 13.398 10.406 -12.711 1 94.69 211 HIS B C 1
ATOM 4046 O O . HIS B 1 211 ? 14.586 10.5 -12.391 1 94.69 211 HIS B O 1
ATOM 4052 N N . ALA B 1 212 ? 12.5 9.836 -11.984 1 95.88 212 ALA B N 1
ATOM 4053 C CA . ALA B 1 212 ? 12.828 9.398 -10.633 1 95.88 212 ALA B CA 1
ATOM 4054 C C . ALA B 1 212 ? 13.492 8.031 -10.648 1 95.88 212 ALA B C 1
ATOM 4056 O O . ALA B 1 212 ? 13.359 7.277 -11.617 1 95.88 212 ALA B O 1
ATOM 4057 N N . LEU B 1 213 ? 14.234 7.754 -9.57 1 93.12 213 LEU B N 1
ATOM 4058 C CA . LEU B 1 213 ? 14.828 6.438 -9.375 1 93.12 213 LEU B CA 1
ATOM 4059 C C . LEU B 1 213 ? 13.75 5.359 -9.305 1 93.12 213 LEU B C 1
ATOM 4061 O O . LEU B 1 213 ? 13.883 4.293 -9.906 1 93.12 213 LEU B O 1
ATOM 4065 N N . SER B 1 214 ? 12.75 5.617 -8.586 1 94.94 214 SER B N 1
ATOM 4066 C CA . SER B 1 214 ? 11.648 4.68 -8.398 1 94.94 214 SER B CA 1
ATOM 4067 C C . SER B 1 214 ? 10.43 5.375 -7.805 1 94.94 214 SER B C 1
ATOM 4069 O O . SER B 1 214 ? 10.492 6.555 -7.453 1 94.94 214 SER B O 1
ATOM 4071 N N . ILE B 1 215 ? 9.258 4.625 -7.801 1 97.44 215 ILE B N 1
ATOM 4072 C CA . ILE B 1 215 ? 8 5.16 -7.285 1 97.44 215 ILE B CA 1
ATOM 4073 C C . ILE B 1 215 ? 7.355 4.148 -6.344 1 97.44 215 ILE B C 1
ATOM 4075 O O . ILE B 1 215 ? 7.594 2.941 -6.461 1 97.44 215 ILE B O 1
ATOM 4079 N N . ARG B 1 216 ? 6.57 4.648 -5.379 1 98.56 216 ARG B N 1
ATOM 4080 C CA . ARG B 1 216 ? 5.836 3.82 -4.43 1 98.56 216 ARG B CA 1
ATOM 4081 C C . ARG B 1 216 ? 4.398 4.305 -4.277 1 98.56 216 ARG B C 1
ATOM 4083 O O . ARG B 1 216 ? 4.137 5.508 -4.289 1 98.56 216 ARG B O 1
ATOM 4090 N N . ASN B 1 217 ? 3.471 3.383 -4.172 1 98.69 217 ASN B N 1
ATOM 4091 C CA . ASN B 1 217 ? 2.07 3.602 -3.824 1 98.69 217 ASN B CA 1
ATOM 4092 C C . ASN B 1 217 ? 1.597 2.619 -2.756 1 98.69 217 ASN B C 1
ATOM 4094 O O . ASN B 1 217 ? 1.289 1.465 -3.061 1 98.69 217 ASN B O 1
ATOM 4098 N N . VAL B 1 218 ? 1.505 3.18 -1.532 1 98.38 218 VAL B N 1
ATOM 4099 C CA . VAL B 1 218 ? 1.151 2.27 -0.449 1 98.38 218 VAL B CA 1
ATOM 4100 C C . VAL B 1 218 ? -0.284 2.533 0.001 1 98.38 218 VAL B C 1
ATOM 4102 O O . VAL B 1 218 ? -0.756 1.937 0.973 1 98.38 218 VAL B O 1
ATOM 4105 N N . GLY B 1 219 ? -1.026 3.408 -0.572 1 97.38 219 GLY B N 1
ATOM 4106 C CA . GLY B 1 219 ? -2.473 3.51 -0.446 1 97.38 219 GLY B CA 1
ATOM 4107 C C . GLY B 1 219 ? -2.91 4.312 0.764 1 97.38 219 GLY B C 1
ATOM 4108 O O . GLY B 1 219 ? -4.086 4.297 1.134 1 97.38 219 GLY B O 1
ATOM 4109 N N . SER B 1 220 ? -1.979 5.047 1.425 1 97.69 220 SER B N 1
ATOM 4110 C CA . SER B 1 220 ? -2.264 5.934 2.547 1 97.69 220 SER B CA 1
ATOM 4111 C C . SER B 1 220 ? -1.481 7.234 2.436 1 97.69 220 SER B C 1
ATOM 4113 O O . SER B 1 220 ? -0.25 7.234 2.488 1 97.69 220 SER B O 1
ATOM 4115 N N . ALA B 1 221 ? -2.254 8.312 2.242 1 98.19 221 ALA B N 1
ATOM 4116 C CA . ALA B 1 221 ? -1.607 9.617 2.139 1 98.19 221 ALA B CA 1
ATOM 4117 C C . ALA B 1 221 ? -0.796 9.93 3.393 1 98.19 221 ALA B C 1
ATOM 4119 O O . ALA B 1 221 ? 0.364 10.336 3.303 1 98.19 221 ALA B O 1
ATOM 4120 N N . ALA B 1 222 ? -1.419 9.672 4.504 1 98.75 222 ALA B N 1
ATOM 4121 C CA . ALA B 1 222 ? -0.76 9.984 5.773 1 98.75 222 ALA B CA 1
ATOM 4122 C C . ALA B 1 222 ? 0.514 9.164 5.941 1 98.75 222 ALA B C 1
ATOM 4124 O O . ALA B 1 222 ? 1.539 9.68 6.395 1 98.75 222 ALA B O 1
ATOM 4125 N N . LEU B 1 223 ? 0.476 7.957 5.566 1 98.88 223 LEU B N 1
ATOM 4126 C CA . LEU B 1 223 ? 1.658 7.113 5.699 1 98.88 223 LEU B CA 1
ATOM 4127 C C . LEU B 1 223 ? 2.758 7.562 4.742 1 98.88 223 LEU B C 1
ATOM 4129 O O . LEU B 1 223 ? 3.934 7.594 5.113 1 98.88 223 LEU B O 1
ATOM 4133 N N . HIS B 1 224 ? 2.424 7.922 3.504 1 98.88 224 HIS B N 1
ATOM 4134 C CA . HIS B 1 224 ? 3.408 8.469 2.578 1 98.88 224 HIS B CA 1
ATOM 4135 C C . HIS B 1 224 ? 4.082 9.711 3.158 1 98.88 224 HIS B C 1
ATOM 4137 O O . HIS B 1 224 ? 5.305 9.852 3.082 1 98.88 224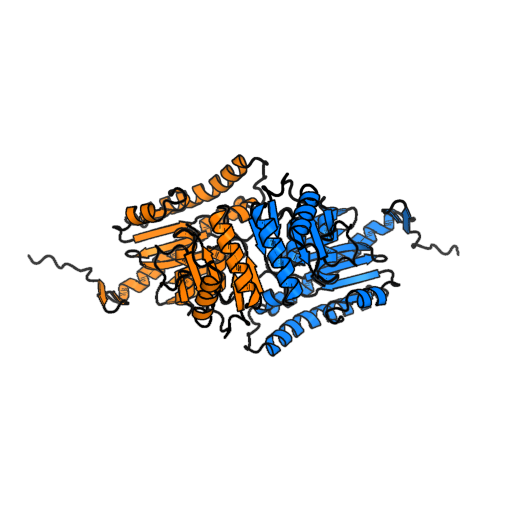 HIS B O 1
ATOM 4143 N N . LEU B 1 225 ? 3.289 10.547 3.713 1 98.88 225 LEU B N 1
ATOM 4144 C CA . LEU B 1 225 ? 3.826 11.781 4.277 1 98.88 225 LEU B CA 1
ATOM 4145 C C . LEU B 1 225 ? 4.75 11.484 5.453 1 98.88 225 LEU B C 1
ATOM 4147 O O . LEU B 1 225 ? 5.824 12.078 5.57 1 98.88 225 LEU B O 1
ATOM 4151 N N . ALA B 1 226 ? 4.332 10.562 6.316 1 98.94 226 ALA B N 1
ATOM 4152 C CA . ALA B 1 226 ? 5.188 10.156 7.43 1 98.94 226 ALA B CA 1
ATOM 4153 C C . ALA B 1 226 ? 6.512 9.586 6.922 1 98.94 226 ALA B C 1
ATOM 4155 O O . ALA B 1 226 ? 7.57 9.844 7.492 1 98.94 226 ALA B O 1
ATOM 4156 N N . TRP B 1 227 ? 6.508 8.859 5.863 1 98.81 227 TRP B N 1
ATOM 4157 C CA . TRP B 1 227 ? 7.703 8.227 5.32 1 98.81 227 TRP B CA 1
ATOM 4158 C C . TRP B 1 227 ? 8.609 9.25 4.645 1 98.81 227 TRP B C 1
ATOM 4160 O O . TRP B 1 227 ? 9.836 9.117 4.664 1 98.81 227 TRP B O 1
ATOM 4170 N N . VAL B 1 228 ? 8.031 10.32 4.062 1 98.81 228 VAL B N 1
ATOM 4171 C CA . VAL B 1 228 ? 8.867 11.414 3.564 1 98.81 228 VAL B CA 1
ATOM 4172 C C . VAL B 1 228 ? 9.578 12.094 4.734 1 98.81 228 VAL B C 1
ATOM 4174 O O . VAL B 1 228 ? 10.789 12.336 4.68 1 98.81 228 VAL B O 1
ATOM 4177 N N . ALA B 1 229 ? 8.844 12.344 5.727 1 98.88 229 ALA B N 1
ATOM 4178 C CA . ALA B 1 229 ? 9.422 13 6.895 1 98.88 229 ALA B CA 1
ATOM 4179 C C . ALA B 1 229 ? 10.523 12.148 7.512 1 98.88 229 ALA B C 1
ATOM 4181 O O . ALA B 1 229 ? 11.516 12.68 8.016 1 98.88 229 ALA B O 1
ATOM 4182 N N . ALA B 1 230 ? 10.359 10.891 7.453 1 98.38 230 ALA B N 1
ATOM 4183 C CA . ALA B 1 230 ? 11.297 9.969 8.086 1 98.38 230 ALA B CA 1
ATOM 4184 C C . ALA B 1 230 ? 12.461 9.641 7.152 1 98.38 230 ALA B C 1
ATOM 4186 O O . ALA B 1 230 ? 13.328 8.836 7.492 1 98.38 230 ALA B O 1
ATOM 4187 N N . GLY B 1 231 ? 12.5 10.219 6.004 1 97.44 231 GLY B N 1
ATOM 4188 C CA . GLY B 1 231 ? 13.586 9.984 5.062 1 97.44 231 GLY B CA 1
ATOM 4189 C C . GLY B 1 231 ? 13.492 8.641 4.367 1 97.44 231 GLY B C 1
ATOM 4190 O O . GLY B 1 231 ? 14.484 8.141 3.84 1 97.44 231 GLY B O 1
ATOM 4191 N N . ARG B 1 232 ? 12.289 8.055 4.383 1 97.19 232 ARG B N 1
ATOM 4192 C CA . ARG B 1 232 ? 12.094 6.77 3.719 1 97.19 232 ARG B CA 1
ATOM 4193 C C . ARG B 1 232 ? 11.633 6.965 2.277 1 97.19 232 ARG B C 1
ATOM 4195 O O . ARG B 1 232 ? 11.703 6.043 1.466 1 97.19 232 ARG B O 1
ATOM 4202 N N . LEU B 1 233 ? 11.133 8.102 1.983 1 98.38 233 LEU B N 1
ATOM 4203 C CA . LEU B 1 233 ? 10.844 8.609 0.649 1 98.38 233 LEU B CA 1
ATOM 4204 C C . LEU B 1 233 ? 11.453 10 0.457 1 98.38 233 LEU B C 1
ATOM 4206 O O . LEU B 1 233 ? 11.648 10.734 1.426 1 98.38 233 LEU B O 1
ATOM 4210 N N . THR B 1 234 ? 11.742 10.367 -0.845 1 98.38 234 THR B N 1
ATOM 4211 C CA . THR B 1 234 ? 12.281 11.688 -1.131 1 98.38 234 THR B CA 1
ATOM 4212 C C . THR B 1 234 ? 11.156 12.711 -1.283 1 98.38 234 THR B C 1
ATOM 4214 O O . THR B 1 234 ? 11.32 13.875 -0.917 1 98.38 234 THR B O 1
ATOM 4217 N N . GLY B 1 235 ? 10.078 12.219 -1.834 1 98.88 235 GLY B N 1
ATOM 4218 C CA . GLY B 1 235 ? 8.914 13.062 -2.027 1 98.88 235 GLY B CA 1
ATOM 4219 C C . GLY B 1 235 ? 7.629 12.273 -2.23 1 98.88 235 GLY B C 1
ATOM 4220 O O . GLY B 1 235 ? 7.656 11.047 -2.303 1 98.88 235 GLY B O 1
ATOM 4221 N N . TYR B 1 236 ? 6.566 13 -2.324 1 98.88 236 TYR B N 1
ATOM 4222 C CA . TYR B 1 236 ? 5.215 12.484 -2.516 1 98.88 236 TYR B CA 1
ATOM 4223 C C . TYR B 1 236 ? 4.316 13.531 -3.16 1 98.88 236 TYR B C 1
ATOM 4225 O O . TYR B 1 236 ? 4.395 14.711 -2.826 1 98.88 236 TYR B O 1
ATOM 4233 N N . PHE B 1 237 ? 3.443 13.023 -4.074 1 98.88 237 PHE B N 1
ATOM 4234 C CA . PHE B 1 237 ? 2.426 13.914 -4.629 1 98.88 237 PHE B CA 1
ATOM 4235 C C . PHE B 1 237 ? 1.118 13.164 -4.855 1 98.88 237 PHE B C 1
ATOM 4237 O O . PHE B 1 237 ? 1.125 11.961 -5.137 1 98.88 237 PHE B O 1
ATOM 4244 N N . GLU B 1 238 ? 0.039 13.82 -4.684 1 98.62 238 GLU B N 1
ATOM 4245 C CA . GLU B 1 238 ? -1.313 13.312 -4.898 1 98.62 238 GLU B CA 1
ATOM 4246 C C . GLU B 1 238 ? -2.32 14.461 -5.008 1 98.62 238 GLU B C 1
ATOM 4248 O O . GLU B 1 238 ? -2.252 15.43 -4.254 1 98.62 238 GLU B O 1
ATOM 4253 N N . LEU B 1 239 ? -3.234 14.312 -5.977 1 97.56 239 LEU B N 1
ATOM 4254 C CA . LEU B 1 239 ? -4.266 15.32 -6.184 1 97.56 239 LEU B CA 1
ATOM 4255 C C . LEU B 1 239 ? -5.543 14.961 -5.43 1 97.56 239 LEU B C 1
ATOM 4257 O O . LEU B 1 239 ? -5.801 13.781 -5.172 1 97.56 239 LEU B O 1
ATOM 4261 N N . ALA B 1 240 ? -6.285 16 -5.055 1 95 240 ALA B N 1
ATOM 4262 C CA . ALA B 1 240 ? -7.656 15.898 -4.559 1 95 240 ALA B CA 1
ATOM 4263 C C . ALA B 1 240 ? -7.695 15.195 -3.205 1 95 240 ALA B C 1
ATOM 4265 O O . ALA B 1 240 ? -8.484 14.266 -3.006 1 95 240 ALA B O 1
ATOM 4266 N N . LEU B 1 241 ? -6.863 15.602 -2.312 1 95.69 241 LEU B N 1
ATOM 4267 C CA . LEU B 1 241 ? -6.848 15.078 -0.95 1 95.69 241 LEU B CA 1
ATOM 4268 C C . LEU B 1 241 ? -7.691 15.945 -0.024 1 95.69 241 LEU B C 1
ATOM 4270 O O . LEU B 1 241 ? -8.297 16.922 -0.466 1 95.69 241 LEU B O 1
ATOM 4274 N N . HIS B 1 242 ? -7.785 15.539 1.208 1 94.88 242 HIS B N 1
ATOM 4275 C CA . HIS B 1 242 ? -8.547 16.203 2.252 1 94.88 242 HIS B CA 1
ATOM 4276 C C . HIS B 1 242 ? -7.637 16.703 3.371 1 94.88 242 HIS B C 1
ATOM 4278 O O . HIS B 1 242 ? -6.535 16.188 3.553 1 94.88 242 HIS B O 1
ATOM 4284 N N . PRO B 1 243 ? -8.094 17.672 4.055 1 96.62 243 PRO B N 1
ATOM 4285 C CA . PRO B 1 243 ? -7.23 18.188 5.113 1 96.62 243 PRO B CA 1
ATOM 4286 C C . PRO B 1 243 ? -6.84 17.141 6.145 1 96.62 243 PRO B C 1
ATOM 4288 O O . PRO B 1 243 ? -5.73 17.172 6.676 1 96.62 243 PRO B O 1
ATOM 4291 N N . TRP B 1 244 ? -7.719 16.234 6.418 1 96.94 244 TRP B N 1
ATOM 4292 C CA . TRP B 1 244 ? -7.449 15.234 7.449 1 96.94 244 TRP B CA 1
ATOM 4293 C C . TRP B 1 244 ? -6.477 14.172 6.938 1 96.94 244 TRP B C 1
ATOM 4295 O O . TRP B 1 244 ? -5.871 13.445 7.727 1 96.94 244 TRP B O 1
ATOM 4305 N N . ASP B 1 245 ? -6.266 14.109 5.656 1 95.75 245 ASP B N 1
ATOM 4306 C CA . ASP B 1 245 ? -5.289 13.188 5.082 1 95.75 245 ASP B CA 1
ATOM 4307 C C . ASP B 1 245 ? -3.869 13.734 5.223 1 95.75 245 ASP B C 1
ATOM 4309 O O . ASP B 1 245 ? -2.908 12.969 5.305 1 95.75 245 ASP B O 1
ATOM 4313 N N . VAL B 1 246 ? -3.693 15.117 5.242 1 97.69 246 VAL B N 1
ATOM 4314 C CA . VAL B 1 246 ? -2.367 15.617 4.891 1 97.69 246 VAL B CA 1
ATOM 4315 C C . VAL B 1 246 ? -1.837 16.516 6.012 1 97.69 246 VAL B C 1
ATOM 4317 O O . VAL B 1 246 ? -0.628 16.719 6.121 1 97.69 246 VAL B O 1
ATOM 4320 N N . SER B 1 247 ? -2.662 17.016 6.883 1 98.5 247 SER B N 1
ATOM 4321 C CA . SER B 1 247 ? -2.242 18.078 7.785 1 98.5 247 SER B CA 1
ATOM 4322 C C . SER B 1 247 ? -1.144 17.609 8.727 1 98.5 247 SER B C 1
ATOM 4324 O O . SER B 1 247 ? -0.109 18.266 8.867 1 98.5 247 SER B O 1
ATOM 4326 N N . ALA B 1 248 ? -1.381 16.469 9.328 1 98.81 248 ALA B N 1
ATOM 4327 C CA . ALA B 1 248 ? -0.362 15.953 10.242 1 98.81 248 ALA B CA 1
ATOM 4328 C C . ALA B 1 248 ? 0.946 15.68 9.508 1 98.81 248 ALA B C 1
ATOM 4330 O O . ALA B 1 248 ? 2.02 16.078 9.969 1 98.81 248 ALA B O 1
ATOM 4331 N N . GLY B 1 249 ? 0.862 15.062 8.391 1 98.88 249 GLY B N 1
ATOM 4332 C CA . GLY B 1 249 ? 2.039 14.688 7.625 1 98.88 249 GLY B CA 1
ATOM 4333 C C . GLY B 1 249 ? 2.791 15.891 7.074 1 98.88 249 GLY B C 1
ATOM 4334 O O . GLY B 1 249 ? 4.023 15.883 7.031 1 98.88 249 GLY B O 1
ATOM 4335 N N . CYS B 1 250 ? 2.086 16.906 6.594 1 98.81 250 CYS B N 1
ATOM 4336 C CA . CYS B 1 250 ? 2.742 18.109 6.07 1 98.81 250 CYS B CA 1
ATOM 4337 C C . CYS B 1 250 ? 3.543 18.812 7.16 1 98.81 250 CYS B C 1
ATOM 4339 O O . CYS B 1 250 ? 4.676 19.234 6.93 1 98.81 250 CYS B O 1
ATOM 4341 N N . LEU B 1 251 ? 2.971 18.922 8.344 1 98.75 251 LEU B N 1
ATOM 4342 C CA . LEU B 1 251 ? 3.729 19.469 9.461 1 98.75 251 LEU B CA 1
ATOM 4343 C C . LEU B 1 251 ? 4.984 18.641 9.727 1 98.75 251 LEU B C 1
ATOM 4345 O O . LEU B 1 251 ? 6.062 19.203 9.938 1 98.75 251 LEU B O 1
ATOM 4349 N N . MET B 1 252 ? 4.855 17.375 9.68 1 98.81 252 MET B N 1
ATOM 4350 C CA . MET B 1 252 ? 5.973 16.469 9.945 1 98.81 252 MET B CA 1
ATOM 4351 C C . MET B 1 252 ? 7.098 16.688 8.938 1 98.81 252 MET B C 1
ATOM 4353 O O . MET B 1 252 ? 8.273 16.75 9.312 1 98.81 252 MET B O 1
ATOM 4357 N N . VAL B 1 253 ? 6.773 16.781 7.699 1 98.88 253 VAL B N 1
ATOM 4358 C CA . VAL B 1 253 ? 7.77 16.938 6.648 1 98.88 253 VAL B CA 1
ATOM 4359 C C . VAL B 1 253 ? 8.492 18.266 6.828 1 98.88 253 VAL B C 1
ATOM 4361 O O . VAL B 1 253 ? 9.727 18.344 6.723 1 98.88 253 VAL B O 1
ATOM 4364 N N . GLN B 1 254 ? 7.734 19.328 7.082 1 98.81 254 GLN B N 1
ATOM 4365 C CA . GLN B 1 254 ? 8.344 20.625 7.309 1 98.81 254 GLN B CA 1
ATOM 4366 C C . GLN B 1 254 ? 9.297 20.594 8.5 1 98.81 254 GLN B C 1
ATOM 4368 O O . GLN B 1 254 ? 10.438 21.062 8.398 1 98.81 254 GLN B O 1
ATOM 4373 N N . GLU B 1 255 ? 8.922 19.984 9.609 1 98.62 255 GLU B N 1
ATOM 4374 C CA . GLU B 1 255 ? 9.734 19.906 10.82 1 98.62 255 GLU B CA 1
ATOM 4375 C C . GLU B 1 255 ? 10.922 18.984 10.625 1 98.62 255 GLU B C 1
ATOM 4377 O O . GLU B 1 255 ? 11.906 19.062 11.367 1 98.62 255 GLU B O 1
ATOM 4382 N N . ALA B 1 256 ? 10.844 18.141 9.664 1 98.75 256 ALA B N 1
ATOM 4383 C CA . ALA B 1 256 ? 11.945 17.219 9.344 1 98.75 256 ALA B CA 1
ATOM 4384 C C . ALA B 1 256 ? 12.93 17.875 8.375 1 98.75 256 ALA B C 1
ATOM 4386 O O . ALA B 1 256 ? 13.945 17.266 8.031 1 98.75 256 ALA B O 1
ATOM 4387 N N . GLY B 1 257 ? 12.664 19.047 7.895 1 98.75 257 GLY B N 1
ATOM 4388 C CA . GLY B 1 257 ? 13.586 19.781 7.043 1 98.75 257 GLY B CA 1
ATOM 4389 C C . GLY B 1 257 ? 13.195 19.75 5.578 1 98.75 257 GLY B C 1
ATOM 4390 O O . GLY B 1 257 ? 13.969 20.172 4.715 1 98.75 257 GLY B O 1
ATOM 4391 N N . GLY B 1 258 ? 11.938 19.281 5.352 1 98.88 258 GLY B N 1
ATOM 4392 C CA . GLY B 1 258 ? 11.461 19.234 3.977 1 98.88 258 GLY B CA 1
ATOM 4393 C C . GLY B 1 258 ? 10.547 20.391 3.619 1 98.88 258 GLY B C 1
ATOM 4394 O O . GLY B 1 258 ? 10.43 21.359 4.375 1 98.88 258 GLY B O 1
ATOM 4395 N N . ARG B 1 259 ? 9.977 20.25 2.377 1 98.75 259 ARG B N 1
ATOM 4396 C CA . ARG B 1 259 ? 9.039 21.25 1.872 1 98.75 259 ARG B CA 1
ATOM 4397 C C . ARG B 1 259 ? 7.684 20.625 1.567 1 98.75 259 ARG B C 1
ATOM 4399 O O . ARG B 1 259 ? 7.605 19.531 1.008 1 98.75 259 ARG B O 1
ATOM 4406 N N . ALA B 1 260 ? 6.664 21.312 1.965 1 98.75 260 ALA B N 1
ATOM 4407 C CA . ALA B 1 260 ? 5.281 20.922 1.695 1 98.75 260 ALA B CA 1
ATOM 4408 C C . ALA B 1 260 ? 4.523 22.047 0.995 1 98.75 260 ALA B C 1
ATOM 4410 O O . ALA B 1 260 ? 4.672 23.219 1.352 1 98.75 260 ALA B O 1
ATOM 4411 N N . GLY B 1 261 ? 3.697 21.672 0.023 1 98.31 261 GLY B N 1
ATOM 4412 C CA . GLY B 1 261 ? 2.887 22.625 -0.71 1 98.31 261 GLY B CA 1
ATOM 4413 C C . GLY B 1 261 ? 2.01 21.984 -1.767 1 98.31 261 GLY B C 1
ATOM 4414 O O . GLY B 1 261 ? 1.728 20.781 -1.701 1 98.31 261 GLY B O 1
ATOM 4415 N N . SER B 1 262 ? 1.585 22.828 -2.654 1 98.19 262 SER B N 1
ATOM 4416 C CA . SER B 1 262 ? 0.727 22.328 -3.721 1 98.19 262 SER B CA 1
ATOM 4417 C C . SER B 1 262 ? 1.547 21.891 -4.93 1 98.19 262 SER B C 1
ATOM 4419 O O . SER B 1 262 ? 2.691 22.312 -5.098 1 98.19 262 SER B O 1
ATOM 4421 N N . THR B 1 263 ? 0.957 21.078 -5.754 1 98.38 263 THR B N 1
ATOM 4422 C CA . THR B 1 263 ? 1.572 20.656 -7.004 1 98.38 263 THR B CA 1
ATOM 4423 C C . THR B 1 263 ? 1.749 21.844 -7.953 1 98.38 263 THR B C 1
ATOM 4425 O O . THR B 1 263 ? 2.424 21.734 -8.977 1 98.38 263 THR B O 1
ATOM 4428 N N . ARG B 1 264 ? 1.261 23 -7.574 1 97.44 264 ARG B N 1
ATOM 4429 C CA . ARG B 1 264 ? 1.37 24.188 -8.414 1 97.44 264 ARG B CA 1
ATOM 4430 C C . ARG B 1 264 ? 2.354 25.188 -7.812 1 97.44 264 ARG B C 1
ATOM 4432 O O . ARG B 1 264 ? 2.578 26.266 -8.375 1 97.44 264 ARG B O 1
ATOM 4439 N N . GLY B 1 265 ? 2.9 24.859 -6.656 1 96.88 265 GLY B N 1
ATOM 4440 C CA . GLY B 1 265 ? 4 25.672 -6.145 1 96.88 265 GLY B CA 1
ATOM 4441 C C . GLY B 1 265 ? 3.619 26.484 -4.926 1 96.88 265 GLY B C 1
ATOM 4442 O O . GLY B 1 265 ? 4.473 27.141 -4.32 1 96.88 265 GLY B O 1
ATOM 4443 N N . GLU B 1 266 ? 2.385 26.438 -4.527 1 96.69 266 GLU B N 1
ATOM 4444 C CA . GLU B 1 266 ? 1.979 27.156 -3.33 1 96.69 266 GLU B CA 1
ATOM 4445 C C . GLU B 1 266 ? 2.484 26.469 -2.066 1 96.69 266 GLU B C 1
ATOM 4447 O O . GLU B 1 266 ? 2.582 25.25 -2.018 1 96.69 266 GLU B O 1
ATOM 4452 N N . ASP B 1 267 ? 2.732 27.266 -1.109 1 96.38 267 ASP B N 1
ATOM 4453 C CA . ASP B 1 267 ? 3.098 26.719 0.192 1 96.38 267 ASP B CA 1
ATOM 4454 C C . ASP B 1 267 ? 1.898 26.031 0.857 1 96.38 267 ASP B C 1
ATOM 4456 O O . ASP B 1 267 ? 0.751 26.422 0.61 1 96.38 267 ASP B O 1
ATOM 4460 N N . TYR B 1 268 ? 2.189 25.219 1.725 1 97.44 268 TYR B N 1
ATOM 4461 C CA . TYR B 1 268 ? 1.138 24.438 2.365 1 97.44 268 TYR B CA 1
ATOM 4462 C C . TYR B 1 268 ? 0.324 25.297 3.324 1 97.44 268 TYR B C 1
ATOM 4464 O O . TYR B 1 268 ? 0.881 26.125 4.051 1 97.44 268 TYR B O 1
ATOM 4472 N N . ASN B 1 269 ? -0.897 25.141 3.367 1 95.88 269 ASN B N 1
ATOM 4473 C CA . ASN B 1 269 ? -1.888 25.422 4.402 1 95.88 269 ASN B CA 1
ATOM 4474 C C . ASN B 1 269 ? -3.027 24.406 4.371 1 95.88 269 ASN B C 1
ATOM 4476 O O . ASN B 1 269 ? -3.113 23.594 3.451 1 95.88 269 ASN B O 1
ATOM 4480 N N . ILE B 1 270 ? -3.891 24.391 5.277 1 95.62 270 ILE B N 1
ATOM 4481 C CA . ILE B 1 270 ? -4.832 23.297 5.461 1 95.62 270 ILE B CA 1
ATOM 4482 C C . ILE B 1 270 ? -5.875 23.312 4.344 1 95.62 270 ILE B C 1
ATOM 4484 O O . ILE B 1 270 ? -6.703 22.406 4.246 1 95.62 270 ILE B O 1
ATOM 4488 N N . ARG B 1 271 ? -5.805 24.297 3.48 1 94.38 271 ARG B N 1
ATOM 4489 C CA . ARG B 1 271 ? -6.754 24.422 2.381 1 94.38 271 ARG B CA 1
ATOM 4490 C C . ARG B 1 271 ? -6.141 23.953 1.067 1 94.38 271 ARG B C 1
ATOM 4492 O O . ARG B 1 271 ? -6.766 24.062 0.01 1 94.38 271 ARG B O 1
ATOM 4499 N N . VAL B 1 272 ? -4.973 23.484 1.111 1 92.5 272 VAL B N 1
ATOM 4500 C CA . VAL B 1 272 ? -4.289 22.922 -0.047 1 92.5 272 VAL B CA 1
ATOM 4501 C C . VAL B 1 272 ? -4.562 21.422 -0.13 1 92.5 272 VAL B C 1
ATOM 4503 O O . VAL B 1 272 ? -4.258 20.672 0.802 1 92.5 272 VAL B O 1
ATOM 4506 N N . PHE B 1 273 ? -5.074 21.016 -1.33 1 91.69 273 PHE B N 1
ATOM 4507 C CA . PHE B 1 273 ? -5.535 19.625 -1.416 1 91.69 273 PHE B CA 1
ATOM 4508 C C . PHE B 1 273 ? -4.773 18.875 -2.496 1 91.69 273 PHE B C 1
ATOM 4510 O O . PHE B 1 273 ? -4.738 17.641 -2.49 1 91.69 273 PHE B O 1
ATOM 4517 N N . ASP B 1 274 ? -4.234 19.594 -3.523 1 96.81 274 ASP B N 1
ATOM 4518 C CA . ASP B 1 274 ? -3.301 19.016 -4.488 1 96.81 274 ASP B CA 1
ATOM 4519 C C . ASP B 1 274 ? -1.869 19.062 -3.961 1 96.81 274 ASP B C 1
ATOM 4521 O O . ASP B 1 274 ? -1.214 20.109 -4.008 1 96.81 274 ASP B O 1
ATOM 4525 N N . MET B 1 275 ? -1.415 17.969 -3.514 1 98.12 275 MET B N 1
ATOM 4526 C CA . MET B 1 275 ? -0.291 17.953 -2.582 1 98.12 275 MET B CA 1
ATOM 4527 C C . MET B 1 275 ? 1.001 17.562 -3.295 1 98.12 275 MET B C 1
ATOM 4529 O O . MET B 1 275 ? 1.013 16.641 -4.109 1 98.12 275 MET B O 1
ATOM 4533 N N . LEU B 1 276 ? 2.076 18.328 -2.969 1 98.88 276 LEU B N 1
ATOM 4534 C CA . LEU B 1 276 ? 3.467 17.969 -3.229 1 98.88 276 LEU B CA 1
ATOM 4535 C C . LEU B 1 276 ? 4.328 18.188 -1.99 1 98.88 276 LEU B C 1
ATOM 4537 O O . LEU B 1 276 ? 4.375 19.297 -1.452 1 98.88 276 LEU B O 1
ATOM 4541 N N . VAL B 1 277 ? 4.953 17.141 -1.502 1 98.88 277 VAL B N 1
ATOM 4542 C CA . VAL B 1 277 ? 5.918 17.25 -0.414 1 98.88 277 VAL B CA 1
ATOM 4543 C C . VAL B 1 277 ? 7.23 16.578 -0.825 1 98.88 277 VAL B C 1
ATOM 4545 O O . VAL B 1 277 ? 7.223 15.539 -1.492 1 98.88 277 VAL B O 1
ATOM 4548 N N . THR B 1 278 ? 8.359 17.281 -0.467 1 98.88 278 THR B N 1
ATOM 4549 C CA . THR B 1 278 ? 9.672 16.766 -0.855 1 98.88 278 THR B CA 1
ATOM 4550 C C . THR B 1 278 ? 10.711 17.094 0.211 1 98.88 278 THR B C 1
ATOM 4552 O O . THR B 1 278 ? 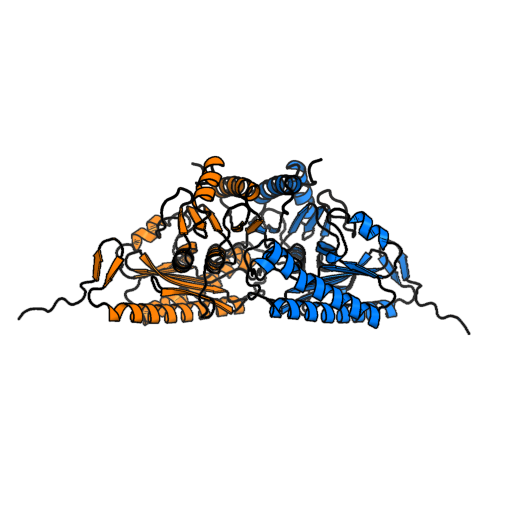10.406 17.719 1.22 1 98.88 278 THR B O 1
ATOM 4555 N N . ASN B 1 279 ? 11.977 16.625 -0.087 1 98.75 279 ASN B N 1
ATOM 4556 C CA . ASN B 1 279 ? 13.117 16.938 0.768 1 98.75 279 ASN B CA 1
ATOM 4557 C C . ASN B 1 279 ? 13.594 18.375 0.546 1 98.75 279 ASN B C 1
ATOM 4559 O O . ASN B 1 279 ? 14.602 18.797 1.118 1 98.75 279 ASN B O 1
ATOM 4563 N N . GLY B 1 280 ? 12.883 19.125 -0.227 1 98.69 280 GLY B N 1
ATOM 4564 C CA . GLY B 1 280 ? 13.273 20.484 -0.56 1 98.69 280 GLY B CA 1
ATOM 4565 C C . GLY B 1 280 ? 14.125 20.578 -1.809 1 98.69 280 GLY B C 1
ATOM 4566 O O . GLY B 1 280 ? 13.898 21.438 -2.664 1 98.69 280 GLY B O 1
ATOM 4567 N N . LYS B 1 281 ? 15.031 19.688 -2.043 1 98.44 281 LYS B N 1
ATOM 4568 C CA . LYS B 1 281 ? 16.016 19.75 -3.121 1 98.44 281 LYS B CA 1
ATOM 4569 C C . LYS B 1 281 ? 15.367 19.422 -4.469 1 98.44 281 LYS B C 1
ATOM 4571 O O . LYS B 1 281 ? 15.734 20 -5.492 1 98.44 281 LYS B O 1
ATOM 4576 N N . ILE B 1 282 ? 14.32 18.547 -4.383 1 98.69 282 ILE B N 1
ATOM 4577 C CA . ILE B 1 282 ? 13.758 18.125 -5.66 1 98.69 282 ILE B CA 1
ATOM 4578 C C . ILE B 1 282 ? 12.43 18.844 -5.898 1 98.69 282 ILE B C 1
ATOM 4580 O O . ILE B 1 282 ? 11.727 18.562 -6.875 1 98.69 282 ILE B O 1
ATOM 4584 N N . HIS B 1 283 ? 12.055 19.766 -5.113 1 98.75 283 HIS B N 1
ATOM 4585 C CA . HIS B 1 283 ? 10.719 20.344 -5.105 1 98.75 283 HIS B CA 1
ATOM 4586 C C . HIS B 1 283 ? 10.43 21.078 -6.406 1 98.75 283 HIS B C 1
ATOM 4588 O O . HIS B 1 283 ? 9.406 20.844 -7.051 1 98.75 283 HIS B O 1
ATOM 4594 N N . GLU B 1 284 ? 11.328 21.922 -6.816 1 98.44 284 GLU B N 1
ATOM 4595 C CA . GLU B 1 284 ? 11.125 22.703 -8.039 1 98.44 284 GLU B CA 1
ATOM 4596 C C . GLU B 1 284 ? 11.117 21.797 -9.266 1 98.44 284 GLU B C 1
ATOM 4598 O O . GLU B 1 284 ? 10.336 22.016 -10.203 1 98.44 284 GLU B O 1
ATOM 4603 N N . GLU B 1 285 ? 11.961 20.844 -9.25 1 98.62 285 GLU B N 1
ATOM 4604 C CA . GLU B 1 285 ? 11.977 19.875 -10.344 1 98.62 285 GLU B CA 1
ATOM 4605 C C . GLU B 1 285 ? 10.648 19.125 -10.445 1 98.62 285 GLU B C 1
ATOM 4607 O O . GLU B 1 285 ? 10.125 18.922 -11.539 1 98.62 285 GLU B O 1
ATOM 4612 N N . MET B 1 286 ? 10.086 18.75 -9.352 1 98.81 286 MET B N 1
ATOM 4613 C CA . MET B 1 286 ? 8.797 18.062 -9.32 1 98.81 286 MET B CA 1
ATOM 4614 C C . MET B 1 286 ? 7.691 18.953 -9.859 1 98.81 286 MET B C 1
ATOM 4616 O O . MET B 1 286 ? 6.848 18.5 -10.633 1 98.81 286 MET B O 1
ATOM 4620 N N . ILE B 1 287 ? 7.672 20.203 -9.453 1 98.69 287 ILE B N 1
ATOM 4621 C CA . ILE B 1 287 ? 6.672 21.141 -9.945 1 98.69 287 ILE B CA 1
ATOM 4622 C C . ILE B 1 287 ? 6.746 21.219 -11.469 1 98.69 287 ILE B C 1
ATOM 4624 O O . ILE B 1 287 ? 5.719 21.172 -12.148 1 98.69 287 ILE B O 1
ATOM 4628 N N . ARG B 1 288 ? 7.945 21.328 -11.984 1 98.56 288 ARG B N 1
ATOM 4629 C CA . ARG B 1 288 ? 8.141 21.438 -13.43 1 98.56 288 ARG B CA 1
ATOM 4630 C C . ARG B 1 288 ? 7.656 20.188 -14.141 1 98.56 288 ARG B C 1
ATOM 4632 O O . ARG B 1 288 ? 6.926 20.266 -15.133 1 98.56 288 ARG B O 1
ATOM 4639 N N . VAL B 1 289 ? 8 19.062 -13.609 1 98.69 289 VAL B N 1
ATOM 4640 C CA . VAL B 1 289 ? 7.66 17.781 -14.227 1 98.69 289 VAL B CA 1
ATOM 4641 C C . VAL B 1 289 ? 6.145 17.609 -14.242 1 98.69 289 VAL B C 1
ATOM 4643 O O . VAL B 1 289 ? 5.57 17.203 -15.258 1 98.69 289 VAL B O 1
ATOM 4646 N N . LEU B 1 290 ? 5.492 17.906 -13.18 1 98.69 290 LEU B N 1
ATOM 4647 C CA . LEU B 1 290 ? 4.047 17.734 -13.078 1 98.69 290 LEU B CA 1
ATOM 4648 C C . LEU B 1 290 ? 3.316 18.734 -13.969 1 98.69 290 LEU B C 1
ATOM 4650 O O . LEU B 1 290 ? 2.309 18.391 -14.594 1 98.69 290 LEU B O 1
ATOM 4654 N N . LYS B 1 291 ? 3.816 19.938 -14.016 1 98.44 291 LYS B N 1
ATOM 4655 C CA . LYS B 1 291 ? 3.225 20.953 -14.883 1 98.44 291 LYS B CA 1
ATOM 4656 C C . LYS B 1 291 ? 3.336 20.562 -16.344 1 98.44 291 LYS B C 1
ATOM 4658 O O . LYS B 1 291 ? 2.359 20.641 -17.094 1 98.44 291 LYS B O 1
ATOM 4663 N N . GLU B 1 292 ? 4.492 20.172 -16.75 1 98.31 292 GLU B N 1
ATOM 4664 C CA . GLU B 1 292 ? 4.727 19.797 -18.141 1 98.31 292 GLU B CA 1
ATOM 4665 C C . GLU B 1 292 ? 3.848 18.609 -18.547 1 98.31 292 GLU B C 1
ATOM 4667 O O . GLU B 1 292 ? 3.451 18.5 -19.719 1 98.31 292 GLU B O 1
ATOM 4672 N N . ALA B 1 293 ? 3.502 17.781 -17.578 1 98 293 ALA B N 1
ATOM 4673 C CA . ALA B 1 293 ? 2.674 16.609 -17.859 1 98 293 ALA B CA 1
ATOM 4674 C C . ALA B 1 293 ? 1.191 16.938 -17.719 1 98 293 ALA B C 1
ATOM 4676 O O . ALA B 1 293 ? 0.336 16.062 -17.875 1 98 293 ALA B O 1
ATOM 4677 N N . ASN B 1 294 ? 0.82 18.172 -17.406 1 97.75 294 ASN B N 1
ATOM 4678 C CA . ASN B 1 294 ? -0.55 18.578 -17.109 1 97.75 294 ASN B CA 1
ATOM 4679 C C . ASN B 1 294 ? -1.16 17.719 -16 1 97.75 294 ASN B C 1
ATOM 4681 O O . ASN B 1 294 ? -2.295 17.25 -16.125 1 97.75 294 ASN B O 1
ATOM 4685 N N . ALA B 1 295 ? -0.332 17.5 -14.961 1 98 295 ALA B N 1
ATOM 4686 C CA . ALA B 1 295 ? -0.736 16.641 -13.859 1 98 295 ALA B CA 1
ATOM 4687 C C . ALA B 1 295 ? -0.706 17.375 -12.523 1 98 295 ALA B C 1
ATOM 4689 O O . ALA B 1 295 ? -0.69 16.766 -11.461 1 98 295 ALA B O 1
ATOM 4690 N N . ASP B 1 296 ? -0.617 18.688 -12.562 1 97.56 296 ASP B N 1
ATOM 4691 C CA . ASP B 1 296 ? -0.496 19.484 -11.352 1 97.56 296 ASP B CA 1
ATOM 4692 C C . ASP B 1 296 ? -1.871 19.875 -10.805 1 97.56 296 ASP B C 1
ATOM 4694 O O . ASP B 1 296 ? -1.974 20.5 -9.75 1 97.56 296 ASP B O 1
ATOM 4698 N N . ARG B 1 297 ? -2.936 19.516 -11.539 1 95.19 297 ARG B N 1
ATOM 4699 C CA . ARG B 1 297 ? -4.309 19.75 -11.109 1 95.19 297 ARG B CA 1
ATOM 4700 C C . ARG B 1 297 ? -5.27 18.781 -11.789 1 95.19 297 ARG B C 1
ATOM 4702 O O . ARG B 1 297 ? -4.926 18.172 -12.797 1 95.19 297 ARG B O 1
ATOM 4709 N N . VAL B 1 298 ? -6.414 18.641 -11.18 1 92.56 298 VAL B N 1
ATOM 4710 C CA . VAL B 1 298 ? -7.465 17.828 -11.789 1 92.56 298 VAL B CA 1
ATOM 4711 C C . VAL B 1 298 ? -8.078 18.578 -12.969 1 92.56 298 VAL B C 1
ATOM 4713 O O . VAL B 1 298 ? -8.32 19.797 -12.883 1 92.56 298 VAL B O 1
ATOM 4716 N N . ASP B 1 299 ? -8.211 17.859 -14.086 1 86.06 299 ASP B N 1
ATOM 4717 C CA . ASP B 1 299 ? -8.797 18.484 -15.273 1 86.06 299 ASP B CA 1
ATOM 4718 C C . ASP B 1 299 ? -10.172 19.062 -14.961 1 86.06 299 ASP B C 1
ATOM 4720 O O . ASP B 1 299 ? -10.883 18.562 -14.094 1 86.06 299 ASP B O 1
ATOM 4724 N N . ALA B 1 300 ? -10.445 20.203 -15.633 1 72.19 300 ALA B N 1
ATOM 4725 C CA . ALA B 1 300 ? -11.75 20.859 -15.492 1 72.19 300 ALA B CA 1
ATOM 4726 C C . ALA B 1 300 ? -12.867 19.984 -16.047 1 72.19 300 ALA B C 1
ATOM 4728 O O . ALA B 1 300 ? -12.648 19.219 -17 1 72.19 300 ALA B O 1
#

Solvent-accessible surface area (backbone atoms only — not comparable to full-atom values): 29920 Å² total; per-residue (Å²): 121,93,79,87,74,78,74,43,55,43,66,61,95,86,38,74,37,42,62,64,61,72,62,51,59,56,50,51,48,52,49,43,51,50,50,48,54,53,37,49,53,33,28,52,55,50,59,74,49,51,74,63,54,64,69,54,83,42,67,65,46,48,55,45,48,56,36,50,55,35,50,50,33,44,50,50,52,51,52,52,34,57,73,75,37,64,83,48,42,80,50,40,56,92,79,50,60,90,91,39,58,66,60,53,49,59,75,49,58,86,41,54,35,35,39,27,28,18,54,51,34,17,58,68,29,51,73,30,52,35,89,43,39,29,25,29,36,17,36,18,53,65,67,37,70,42,31,18,33,38,28,33,54,78,74,67,40,44,35,37,21,37,68,91,70,32,15,26,49,69,84,40,79,33,38,32,32,82,52,72,39,48,54,66,19,40,34,33,39,53,72,62,78,51,62,56,50,30,53,17,40,45,37,23,50,50,49,47,58,74,45,26,52,42,66,35,18,68,54,16,66,36,56,50,30,46,31,22,13,54,26,38,22,34,24,37,41,35,70,80,52,49,46,31,44,39,45,20,20,40,51,20,19,41,41,13,62,21,38,41,20,29,28,79,69,46,72,61,52,62,86,57,30,34,33,29,33,24,32,48,62,33,41,66,59,50,35,50,49,20,48,76,43,61,26,38,51,60,67,130,132,91,84,86,89,82,87,59,63,48,72,62,95,86,41,77,38,50,61,72,62,76,63,53,61,57,50,50,49,52,49,44,52,51,50,47,53,52,36,50,52,36,29,51,54,48,59,73,50,52,73,64,55,64,71,54,80,43,67,64,47,48,56,44,49,58,37,49,56,34,50,50,34,45,50,49,51,50,53,53,34,56,71,76,38,64,82,48,41,78,48,39,55,92,78,50,61,90,91,38,59,67,61,55,47,59,73,49,58,88,40,56,37,35,39,27,28,19,55,50,34,17,55,69,30,49,73,30,52,34,86,44,37,29,25,27,37,17,35,18,52,65,68,38,69,41,30,17,33,40,28,34,55,77,73,68,39,43,34,36,21,38,70,93,69,32,15,26,48,70,83,41,80,31,39,30,31,83,50,72,39,48,56,64,18,41,34,33,39,56,73,64,80,50,63,55,47,30,53,18,40,44,37,24,50,49,47,45,58,74,46,28,50,40,66,36,18,68,55,16,66,37,56,49,31,47,32,23,13,54,26,38,22,33,23,35,41,36,69,80,52,48,47,31,43,40,44,20,21,43,50,20,19,40,41,13,62,21,36,42,19,28,28,78,70,46,71,62,51,64,84,57,31,34,34,29,35,24,31,46,62,32,40,66,58,48,34,51,49,20,48,77,45,61,26,38,50,63,67,131

pLDDT: mean 88.79, std 18.03, range [24.06, 98.94]

Secondary structure (DSSP, 8-state):
--------EEEETTEEEESSTTHHHHHHHHHHHHHHHHHHHHHHHHHHTTT-----S-HHHHHHHHHHHHHHHHHHHHHHHHHH-TT-EEEEGGGS-TT-HHHHHHHHTT-SEEEEEEEEE-HHHHHTT-S--EEEEEEEETTEEEEEEEEETTTTEEEEEETTS-EEETTEE-------SGGG-EEEE---S-HHHHHHHHHHHHHHHTTSSEEEB-S-HHHHHHHHHTTS-SEEEESS--HHHHHHHHHHHHHTT-EEEETTSPBP-TT--SEEE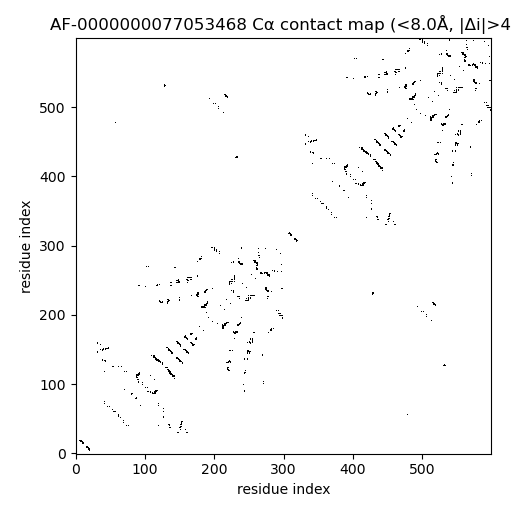E-STTHHHHHHHHHHTT-SS---/--------EEEETTEEEESSTTHHHHHHHHHHHHHHHHHHHHHHHHHHTTT-----S-HHHHHHHHHHHHHHHHHHHHHHHHHH-TT-EEEEGGGS-TT-HHHHHHHHTT-SEEEEEEEEE-HHHHHTT-S--EEEEEEEETTEEEEEEEEETTTTEEEEEETTS-EEETTEE-------SGGG-EEEE---S-HHHHHHHHHHHHHHHTTSSEEEB-S-HHHHHHHHHTTS-SEEEESS--HHHHHHHHHHHHHTT-EEEETTSPBP-TT--SEEEE-STTHHHHHHHHHHTT-SS---

Foldseek 3Di:
DPPPCQQQQPQDPNRGRRVVRPVVVVVLVVVQVLVLVLQLVLLVLLVVCFPVLPCPPDPVSLVVVLVCSQVVSVVSVVVSCCVPPVQEEEDEPVVDDAPCQVVSCVVCLPGQKYKQWRSWFQSVCRSVSNQQIWTWIFIDGSQHTAKIWIARSVVRWIWIDGAPPAIDIPNHGAAAADQQEQQAFEEEEDFDDDPLQVVLVVLLVVLSCVRHVYYDYSRALQSRLSCRLRRVGFKYWGARAHLSRPVNSQNSHVRNQWAKDALQDGGDTSPHGGIIIGNHNHNVVSSVSSVVSVNRYGDD/DDPPPQAPFDQDPNDGRGVVNPPPVVVQVVVQVLVLVLQLVLLVLLVVCFPVLPCPPDPVSLCVVLVCSFVVSVVSVVVSCCVPPVQEEEDEPVVDDAPCQVVSCVVCLPGQKYKQWRSWFQSVCRSVSNQQIWTWIFIDGSQHTAKIWIARSVVRWIWIDGAPPAIDIPNHGAAAAPQQEQQAFEEEEDFDPDPLQVVLVVLLVVLSCVRHVYYDYSRALQSRLSCRLRRVGFKYWGARAHLSRPVRSQNSNVRNQWAKDALQDGGDTSPHGGIIIGNHNHRVVSSVSSVVSVNRYGDD

Nearest PDB structures (foldseek):
  5zhh-assembly1_C  TM=9.477E-01  e=2.682E-25  Nostoc sp. PCC 7120 = FACHB-418
  2pcr-assembly1_C  TM=9.337E-01  e=5.655E-23  Aquifex aeolicus VF5
  2pcr-assembly1_D  TM=9.326E-01  e=1.999E-22  Aquifex aeolicus VF5
  4n81-assembly1_A-2  TM=8.750E-01  e=1.929E-20  Zymomonas mobilis subsp. mobilis ZM4 = ATCC 31821
  5zon-assembly2_D  TM=8.792E-01  e=8.023E-19  Mycobacterium tuberculosis H37Rv

Organism: Blastocystis hominis (NCBI:txid12968)

Sequence (600 aa):
MPVFLLSRVFIEDGRLYFLDADAHPLVLKQLCEDVQLVARHCGETMLKYYGHISVEHTKASFQDLVTKVDTGNQEYVKKYMAEKYPDHVLLGEEDVEWGHDLEAINAVSDKEWIWIVDPLDGTTNYVYSLPLSVVSICVAHNEIPVVGVIFDPYRNEMFTAIRGHGSFVNGVRMHVRDDPTLHDSVVGFATNYIEKVRKAMMRGICAVSDHALSIRNVGSAALHLAWVAAGRLTGYFELALHPWDVSAGCLMVQEAGGRAGSTRGEDYNIRVFDMLVTNGKIHEEMIRVLKEANADRVDAMPVFLLSRVFIEDGRLYFLDADAHPLVLKQLCEDVQLVARHCGETMLKYYGHISVEHTKASFQDLVTKVDTGNQEYVKKYMAEKYPDHVLLGEEDVEWGHDLEAINAVSDKEWIWIVDPLDGTTNYVYSLPLSVVSICVAHNEIPVVGVIFDPYRNEMFTAIRGHGSFVNGVRMHVRDDPTLHDSVVGFATNYIEKVRKAMMRGICAVSDHALSIRNVGSAALHLAWVAAGRLTGYFELALHPWDVSAGCLMVQEAGGRAGSTRGEDYNIRVFDMLVTNGKIHEEMIRVLKEANADRVDA

Radius of gyration: 25.31 Å; Cα contacts (8 Å, |Δi|>4): 1358; chains: 2; bounding box: 50×106×68 Å